Protein AF-A0A2V7NAL3-F1 (afdb_monomer_lite)

Structure (mmCIF, N/CA/C/O backbone):
data_AF-A0A2V7NAL3-F1
#
_entry.id   AF-A0A2V7NAL3-F1
#
loop_
_atom_site.group_PDB
_atom_site.id
_atom_site.type_symbol
_atom_site.label_atom_id
_atom_site.label_alt_id
_atom_site.label_comp_id
_atom_site.label_asym_id
_atom_site.label_entity_id
_atom_site.label_seq_id
_atom_site.pdbx_PDB_ins_code
_atom_site.Cartn_x
_atom_site.Cartn_y
_atom_site.Cartn_z
_atom_site.occupancy
_atom_site.B_iso_or_equiv
_atom_site.auth_seq_id
_atom_site.auth_comp_id
_atom_site.auth_asym_id
_atom_site.auth_atom_id
_atom_site.pdbx_PDB_model_num
ATOM 1 N N . MET A 1 1 ? 72.282 -3.967 -57.977 1.00 40.91 1 MET A N 1
ATOM 2 C CA . MET A 1 1 ? 71.326 -2.881 -58.300 1.00 40.91 1 MET A CA 1
ATOM 3 C C . MET A 1 1 ? 70.284 -3.524 -59.203 1.00 40.91 1 MET A C 1
ATOM 5 O O . MET A 1 1 ? 70.705 -4.087 -60.193 1.00 40.91 1 MET A O 1
ATOM 9 N N . THR A 1 2 ? 68.999 -3.684 -58.916 1.00 37.75 2 THR A N 1
ATOM 10 C CA . THR A 1 2 ? 68.017 -3.006 -58.057 1.00 37.75 2 THR A CA 1
ATOM 11 C C . THR A 1 2 ? 66.875 -4.016 -57.839 1.00 37.75 2 THR A C 1
ATOM 13 O O . THR A 1 2 ? 66.478 -4.709 -58.772 1.00 37.75 2 THR A O 1
ATOM 16 N N . ARG A 1 3 ? 66.371 -4.156 -56.605 1.00 38.88 3 ARG A N 1
ATOM 17 C CA . ARG A 1 3 ? 65.213 -5.014 -56.298 1.00 38.88 3 ARG A CA 1
ATOM 18 C C . ARG A 1 3 ? 63.918 -4.259 -56.598 1.00 38.88 3 ARG A C 1
ATOM 20 O O . ARG A 1 3 ? 63.741 -3.140 -56.126 1.00 38.88 3 ARG A O 1
ATOM 27 N N . HIS A 1 4 ? 63.022 -4.902 -57.339 1.00 45.03 4 HIS A N 1
ATOM 28 C CA . HIS A 1 4 ? 61.608 -4.552 -57.423 1.00 45.03 4 HIS A CA 1
ATOM 29 C C . HIS A 1 4 ? 60.914 -4.789 -56.076 1.00 45.03 4 HIS A C 1
ATOM 31 O O . HIS A 1 4 ? 61.086 -5.851 -55.480 1.00 45.03 4 HIS A O 1
ATOM 37 N N . ALA A 1 5 ? 60.087 -3.843 -55.636 1.00 43.06 5 ALA A N 1
ATOM 38 C CA . ALA A 1 5 ? 59.013 -4.107 -54.684 1.00 43.06 5 ALA A CA 1
ATOM 39 C C . ALA A 1 5 ? 57.861 -3.126 -54.941 1.00 43.06 5 ALA A C 1
ATOM 41 O O . ALA A 1 5 ? 57.964 -1.930 -54.679 1.00 43.06 5 ALA A O 1
ATOM 42 N N . LEU A 1 6 ? 56.780 -3.665 -55.504 1.00 43.56 6 LEU A N 1
ATOM 43 C CA . LEU A 1 6 ? 55.468 -3.038 -55.610 1.00 43.56 6 LEU A CA 1
ATOM 44 C C . LEU A 1 6 ? 54.909 -2.810 -54.200 1.00 43.56 6 LEU A C 1
ATOM 46 O O . LEU A 1 6 ? 54.653 -3.766 -53.470 1.00 43.56 6 LEU A O 1
ATOM 50 N N . ALA A 1 7 ? 54.697 -1.550 -53.828 1.00 40.34 7 ALA A N 1
ATOM 51 C CA . ALA A 1 7 ? 53.938 -1.176 -52.642 1.00 40.34 7 ALA A CA 1
ATOM 52 C C . ALA A 1 7 ? 52.435 -1.237 -52.973 1.00 40.34 7 ALA A C 1
ATOM 54 O O . ALA A 1 7 ? 51.828 -0.245 -53.369 1.00 40.34 7 ALA A O 1
ATOM 55 N N . GLY A 1 8 ? 51.856 -2.435 -52.876 1.00 40.97 8 GLY A N 1
ATOM 56 C CA . GLY A 1 8 ? 50.411 -2.665 -52.921 1.00 40.97 8 GLY A CA 1
ATOM 57 C C . GLY A 1 8 ? 49.825 -2.582 -51.513 1.00 40.97 8 GLY A C 1
ATOM 58 O O . GLY A 1 8 ? 50.300 -3.258 -50.602 1.00 40.97 8 GLY A O 1
ATOM 59 N N . GLY A 1 9 ? 48.833 -1.713 -51.331 1.00 48.12 9 GLY A N 1
ATOM 60 C CA . GLY A 1 9 ? 48.233 -1.408 -50.038 1.00 48.12 9 GLY A CA 1
ATOM 61 C C . GLY A 1 9 ? 47.446 -2.558 -49.410 1.00 48.12 9 GLY A C 1
ATOM 62 O O . GLY A 1 9 ? 46.828 -3.370 -50.091 1.00 48.12 9 GLY A O 1
ATOM 63 N N . ILE A 1 10 ? 47.404 -2.543 -48.079 1.00 45.16 10 ILE A N 1
ATOM 64 C CA . ILE A 1 10 ? 46.352 -3.176 -47.285 1.00 45.16 10 ILE A CA 1
ATOM 65 C C . ILE A 1 10 ? 45.861 -2.101 -46.318 1.00 45.16 10 ILE A C 1
ATOM 67 O O . ILE A 1 10 ? 46.445 -1.866 -45.262 1.00 45.16 10 ILE A O 1
ATOM 71 N N . ALA A 1 11 ? 44.804 -1.397 -46.720 1.00 46.28 11 ALA A N 1
ATOM 72 C CA . ALA A 1 11 ? 44.013 -0.606 -45.794 1.00 46.28 11 ALA A CA 1
ATOM 73 C C . ALA A 1 11 ? 43.254 -1.596 -44.905 1.00 46.28 11 ALA A C 1
ATOM 75 O O . ALA A 1 11 ? 42.309 -2.249 -45.348 1.00 46.28 11 ALA A O 1
ATOM 76 N N . TRP A 1 12 ? 43.697 -1.738 -43.659 1.00 49.53 12 TRP A N 1
ATOM 77 C CA . TRP A 1 12 ? 42.927 -2.419 -42.630 1.00 49.53 12 TRP A CA 1
ATOM 78 C C . TRP A 1 12 ? 41.656 -1.610 -42.377 1.00 49.53 12 TRP A C 1
ATOM 80 O O . TRP A 1 12 ? 41.653 -0.643 -41.617 1.00 49.53 12 TRP A O 1
ATOM 90 N N . VAL A 1 13 ? 40.558 -2.004 -43.022 1.00 50.06 13 VAL A N 1
ATOM 91 C CA . VAL A 1 13 ? 39.223 -1.640 -42.558 1.00 50.06 13 VAL A CA 1
ATOM 92 C C . VAL A 1 13 ? 39.030 -2.381 -41.242 1.00 50.06 13 VAL A C 1
ATOM 94 O O . VAL A 1 13 ? 38.612 -3.536 -41.208 1.00 50.06 13 VAL A O 1
ATOM 97 N N . VAL A 1 14 ? 39.381 -1.720 -40.139 1.00 49.56 14 VAL A N 1
ATOM 98 C CA . VAL A 1 14 ? 38.889 -2.094 -38.817 1.00 49.56 14 VAL A CA 1
ATOM 99 C C . VAL A 1 14 ? 37.393 -1.812 -38.856 1.00 49.56 14 VAL A C 1
ATOM 101 O O . VAL A 1 14 ? 36.935 -0.708 -38.564 1.00 49.56 14 VAL A O 1
ATOM 104 N N . ALA A 1 15 ? 36.619 -2.804 -39.291 1.00 46.19 15 ALA A N 1
ATOM 105 C CA . ALA A 1 15 ? 35.202 -2.832 -39.013 1.00 46.19 15 ALA A CA 1
ATOM 106 C C . ALA A 1 15 ? 35.091 -2.846 -37.489 1.00 46.19 15 ALA A C 1
ATOM 108 O O . ALA A 1 15 ? 35.343 -3.862 -36.844 1.00 46.19 15 ALA A O 1
ATOM 109 N N . ALA A 1 16 ? 34.779 -1.690 -36.907 1.00 45.88 16 ALA A N 1
ATOM 110 C CA . ALA A 1 16 ? 34.354 -1.594 -35.528 1.00 45.88 16 ALA A CA 1
ATOM 111 C C . ALA A 1 16 ? 33.019 -2.337 -35.420 1.00 45.88 16 ALA A C 1
ATOM 113 O O . ALA A 1 16 ? 31.939 -1.747 -35.427 1.00 45.88 16 ALA A O 1
ATOM 114 N N . SER A 1 17 ? 33.088 -3.662 -35.319 1.00 45.81 17 SER A N 1
ATOM 115 C CA . SER A 1 17 ? 32.070 -4.469 -34.679 1.00 45.81 17 SER A CA 1
ATOM 116 C C . SER A 1 17 ? 32.074 -4.070 -33.209 1.00 45.81 17 SER A C 1
ATOM 118 O O . SER A 1 17 ? 32.590 -4.776 -32.345 1.00 45.81 17 SER A O 1
ATOM 120 N N . ALA A 1 18 ? 31.509 -2.894 -32.928 1.00 42.88 18 ALA A N 1
ATOM 121 C CA . ALA A 1 18 ? 30.920 -2.603 -31.644 1.00 42.88 18 ALA A CA 1
ATOM 122 C C . ALA A 1 18 ? 29.812 -3.641 -31.473 1.00 42.88 18 ALA A C 1
ATOM 124 O O . ALA A 1 18 ? 28.658 -3.419 -31.845 1.00 42.88 18 ALA A O 1
ATOM 125 N N . CYS A 1 19 ? 30.191 -4.822 -30.985 1.00 49.53 19 CYS A N 1
ATOM 126 C CA . CYS A 1 19 ? 29.281 -5.772 -30.388 1.00 49.53 19 CYS A CA 1
ATOM 127 C C . CYS A 1 19 ? 28.487 -4.970 -29.360 1.00 49.53 19 CYS A C 1
ATOM 129 O O . CYS A 1 19 ? 28.996 -4.632 -28.295 1.00 49.53 19 CYS A O 1
ATOM 131 N N . ARG A 1 20 ? 27.270 -4.560 -29.735 1.00 61.66 20 ARG A N 1
ATOM 132 C CA . ARG A 1 20 ? 26.348 -3.840 -28.861 1.00 61.66 20 ARG A CA 1
ATOM 133 C C . ARG A 1 20 ? 26.038 -4.797 -27.718 1.00 61.66 20 ARG A C 1
ATOM 135 O O . ARG A 1 20 ? 25.200 -5.685 -27.884 1.00 61.66 20 ARG A O 1
ATOM 142 N N . ALA A 1 21 ? 26.761 -4.684 -26.608 1.00 64.06 21 ALA A N 1
ATOM 143 C CA . ALA A 1 21 ? 26.476 -5.452 -25.408 1.00 64.06 21 ALA A CA 1
ATOM 144 C C . ALA A 1 21 ? 25.014 -5.201 -25.008 1.00 64.06 21 ALA A C 1
ATOM 146 O O . ALA A 1 21 ? 24.494 -4.095 -25.192 1.00 64.06 21 ALA A O 1
ATOM 147 N N . ALA A 1 22 ? 24.319 -6.243 -24.551 1.00 68.56 22 ALA A N 1
ATOM 148 C CA . ALA A 1 22 ? 23.000 -6.056 -23.961 1.00 68.56 22 ALA A CA 1
ATOM 149 C C . ALA A 1 22 ? 23.128 -5.105 -22.755 1.00 68.56 22 ALA A C 1
ATOM 151 O O . ALA A 1 22 ? 24.153 -5.159 -22.066 1.00 68.56 22 ALA A O 1
ATOM 152 N N . PRO A 1 23 ? 22.139 -4.226 -22.502 1.00 76.25 23 PRO A N 1
ATOM 153 C CA . PRO A 1 23 ? 22.133 -3.437 -21.279 1.00 76.25 23 PRO A CA 1
ATOM 154 C C . PRO A 1 23 ? 22.252 -4.358 -20.056 1.00 76.25 23 PRO A C 1
ATOM 156 O O . PRO A 1 23 ? 21.756 -5.489 -20.110 1.00 76.25 23 PRO A O 1
ATOM 159 N N . PRO A 1 24 ? 22.895 -3.911 -18.963 1.00 80.44 24 PRO A N 1
ATOM 160 C CA . PRO A 1 24 ? 22.954 -4.692 -17.732 1.00 80.44 24 PRO A CA 1
ATOM 161 C C . PRO A 1 24 ? 21.550 -5.124 -17.278 1.00 80.44 24 PRO A C 1
ATOM 163 O O . PRO A 1 24 ? 20.582 -4.407 -17.548 1.00 80.44 24 PRO A O 1
ATOM 166 N N . PRO A 1 25 ? 21.401 -6.247 -16.562 1.00 84.94 25 PRO A N 1
ATOM 167 C CA . PRO A 1 25 ? 20.110 -6.613 -15.994 1.00 84.94 25 PRO A CA 1
ATOM 168 C C . PRO A 1 25 ? 19.599 -5.541 -15.015 1.00 84.94 25 PRO A C 1
ATOM 170 O O . PRO A 1 25 ? 20.331 -4.635 -14.594 1.00 84.94 25 PRO A O 1
ATOM 173 N N . VAL A 1 26 ? 18.315 -5.641 -14.674 1.00 90.81 26 VAL A N 1
ATOM 174 C CA . VAL A 1 26 ? 17.712 -4.840 -13.603 1.00 90.81 26 VAL A CA 1
ATOM 175 C C . VAL A 1 26 ? 18.368 -5.229 -12.279 1.00 90.81 26 VAL A C 1
ATOM 177 O O . VAL A 1 26 ? 18.554 -6.414 -12.007 1.00 90.81 26 VAL A O 1
ATOM 180 N N . ASP A 1 27 ? 18.726 -4.238 -11.467 1.00 90.50 27 ASP A N 1
ATOM 181 C CA . ASP A 1 27 ? 19.178 -4.463 -10.093 1.00 90.50 27 ASP A CA 1
ATOM 182 C C . ASP A 1 27 ? 17.948 -4.600 -9.186 1.00 90.50 27 ASP A C 1
ATOM 184 O O . ASP A 1 27 ? 17.063 -3.746 -9.205 1.00 90.50 27 ASP A O 1
ATOM 188 N N . ALA A 1 28 ? 17.889 -5.654 -8.372 1.00 92.25 28 ALA A N 1
ATOM 189 C CA . ALA A 1 28 ? 16.823 -5.853 -7.395 1.00 92.25 28 ALA A CA 1
ATOM 190 C C . ALA A 1 28 ? 16.667 -4.657 -6.437 1.00 92.25 28 ALA A C 1
ATOM 192 O O . ALA A 1 28 ? 15.546 -4.279 -6.084 1.00 92.25 28 ALA A O 1
ATOM 193 N N . ARG A 1 29 ? 17.779 -4.004 -6.065 1.00 89.62 29 ARG A N 1
ATOM 194 C CA . ARG A 1 29 ? 17.771 -2.836 -5.169 1.00 89.62 29 ARG A CA 1
ATOM 195 C C . ARG A 1 29 ? 16.982 -1.674 -5.753 1.00 89.62 29 ARG A C 1
ATOM 197 O O . ARG A 1 29 ? 16.221 -1.042 -5.028 1.00 89.62 29 ARG A O 1
ATOM 204 N N . MET A 1 30 ? 17.075 -1.475 -7.066 1.00 92.75 30 MET A N 1
ATOM 205 C CA . MET A 1 30 ? 16.345 -0.433 -7.784 1.00 92.75 30 MET A CA 1
ATOM 206 C C . MET A 1 30 ? 14.825 -0.542 -7.577 1.00 92.75 30 MET A C 1
ATOM 208 O O . MET A 1 30 ? 14.150 0.475 -7.436 1.00 92.75 30 MET A O 1
ATOM 212 N N . LEU A 1 31 ? 14.289 -1.768 -7.525 1.00 95.06 31 LEU A N 1
ATOM 213 C CA . LEU A 1 31 ? 12.866 -2.017 -7.269 1.00 95.06 31 LEU A CA 1
ATOM 214 C C . LEU A 1 31 ? 12.504 -1.703 -5.813 1.00 95.06 31 LEU A C 1
ATOM 216 O O . LEU A 1 31 ? 11.487 -1.067 -5.542 1.00 95.06 31 LEU A O 1
ATOM 220 N N . THR A 1 32 ? 13.364 -2.097 -4.869 1.00 91.31 32 THR A N 1
ATOM 221 C CA . THR A 1 32 ? 13.153 -1.792 -3.445 1.00 91.31 32 THR A CA 1
ATOM 222 C C . THR A 1 32 ? 13.256 -0.299 -3.132 1.00 91.31 32 THR A C 1
ATOM 224 O O . THR A 1 32 ? 12.572 0.180 -2.232 1.00 91.31 32 THR A O 1
ATOM 227 N N . ASP A 1 33 ? 14.046 0.464 -3.892 1.00 92.19 33 ASP A N 1
ATOM 228 C CA . ASP A 1 33 ? 14.137 1.919 -3.736 1.00 92.19 33 ASP A CA 1
ATOM 229 C C . ASP A 1 33 ? 12.810 2.609 -4.063 1.00 92.19 33 ASP A C 1
ATOM 231 O O . ASP A 1 33 ? 12.425 3.549 -3.370 1.00 92.19 33 ASP A O 1
ATOM 235 N N . TRP A 1 34 ? 12.056 2.101 -5.043 1.00 95.06 34 TRP A N 1
ATOM 236 C CA . TRP A 1 34 ? 10.703 2.586 -5.322 1.00 95.06 34 TRP A CA 1
ATOM 237 C C . TRP A 1 34 ? 9.725 2.278 -4.190 1.00 95.06 34 TRP A C 1
ATOM 239 O O . TRP A 1 34 ? 8.938 3.149 -3.827 1.00 95.06 34 TRP A O 1
ATOM 249 N N . MET A 1 35 ? 9.800 1.094 -3.571 1.00 91.56 35 MET A N 1
ATOM 250 C CA . MET A 1 35 ? 8.954 0.766 -2.412 1.00 91.56 35 MET A CA 1
ATOM 251 C C . MET A 1 35 ? 9.265 1.668 -1.212 1.00 91.56 35 MET A C 1
ATOM 253 O O . MET A 1 35 ? 8.351 2.206 -0.583 1.00 91.56 35 MET A O 1
ATOM 257 N N . ARG A 1 36 ? 10.555 1.905 -0.932 1.00 89.56 36 ARG A N 1
ATOM 258 C CA . ARG A 1 36 ? 10.998 2.841 0.116 1.00 89.56 36 ARG A CA 1
ATOM 259 C C . ARG A 1 36 ? 10.567 4.276 -0.184 1.00 89.56 36 ARG A C 1
ATOM 261 O O . ARG A 1 36 ? 10.110 4.980 0.715 1.00 89.56 36 ARG A O 1
ATOM 268 N N . ALA A 1 37 ? 10.661 4.706 -1.441 1.00 88.12 37 ALA A N 1
ATOM 269 C CA . ALA A 1 37 ? 10.188 6.021 -1.853 1.00 88.12 37 ALA A CA 1
ATOM 270 C C . ALA A 1 37 ? 8.676 6.146 -1.652 1.00 88.12 37 ALA A C 1
ATOM 272 O O . ALA A 1 37 ? 8.234 7.081 -0.992 1.00 88.12 37 ALA A O 1
ATOM 273 N N . GLN A 1 38 ? 7.881 5.183 -2.124 1.00 93.31 38 GLN A N 1
ATOM 274 C CA . GLN A 1 38 ? 6.435 5.180 -1.907 1.00 93.31 38 GLN A CA 1
ATOM 275 C C . GLN A 1 38 ? 6.068 5.196 -0.414 1.00 93.31 38 GLN A C 1
ATOM 277 O O . GLN A 1 38 ? 5.160 5.933 -0.038 1.00 93.31 38 GLN A O 1
ATOM 282 N N . TYR A 1 39 ? 6.795 4.474 0.450 1.00 90.38 39 TYR A N 1
ATOM 283 C CA . TYR A 1 39 ? 6.627 4.551 1.908 1.00 90.38 39 TYR A CA 1
ATOM 284 C C . TYR A 1 39 ? 6.792 5.988 2.424 1.00 90.38 39 TYR A C 1
ATOM 286 O O . TYR A 1 39 ? 5.923 6.505 3.133 1.00 90.38 39 TYR A O 1
ATOM 294 N N . ALA A 1 40 ? 7.872 6.664 2.022 1.00 83.75 40 ALA A N 1
ATOM 295 C CA . ALA A 1 40 ? 8.128 8.050 2.405 1.00 83.75 40 ALA A CA 1
ATOM 296 C C . ALA A 1 40 ? 7.058 9.013 1.859 1.00 83.75 40 ALA A C 1
ATOM 298 O O . ALA A 1 40 ? 6.619 9.916 2.575 1.00 83.75 40 ALA A O 1
ATOM 299 N N . LEU A 1 41 ? 6.593 8.796 0.625 1.00 86.56 41 LEU A N 1
ATOM 300 C CA . LEU A 1 41 ? 5.517 9.579 0.017 1.00 86.56 41 LEU A CA 1
ATOM 301 C C . LEU A 1 41 ? 4.196 9.393 0.769 1.00 86.56 41 LEU A C 1
ATOM 303 O O . LEU A 1 41 ? 3.570 10.379 1.138 1.00 86.56 41 LEU A O 1
ATOM 307 N N . VAL A 1 42 ? 3.789 8.152 1.053 1.00 87.81 42 VAL A N 1
ATOM 308 C CA . VAL A 1 42 ? 2.580 7.823 1.831 1.00 87.81 42 VAL A CA 1
ATOM 309 C C . VAL A 1 42 ? 2.592 8.532 3.183 1.00 87.81 42 VAL A C 1
ATOM 311 O O . VAL A 1 42 ? 1.593 9.153 3.560 1.00 87.81 42 VAL A O 1
ATOM 314 N N . ARG A 1 43 ? 3.734 8.484 3.880 1.00 84.81 43 ARG A N 1
ATOM 315 C CA . ARG A 1 43 ? 3.934 9.162 5.164 1.00 84.81 43 ARG A CA 1
ATOM 316 C C . ARG A 1 43 ? 3.787 10.678 5.031 1.00 84.81 43 ARG A C 1
ATOM 318 O O . ARG A 1 43 ? 2.998 11.282 5.755 1.00 84.81 43 ARG A O 1
ATOM 325 N N . ALA A 1 44 ? 4.507 11.295 4.093 1.00 80.81 44 ALA A N 1
ATOM 326 C CA . ALA A 1 44 ? 4.487 12.745 3.886 1.00 80.81 44 ALA A CA 1
ATOM 327 C C . ALA A 1 44 ? 3.111 13.263 3.444 1.00 80.81 44 ALA A C 1
ATOM 329 O O . ALA A 1 44 ? 2.667 14.334 3.855 1.00 80.81 44 ALA A O 1
ATOM 330 N N . GLU A 1 45 ? 2.410 12.470 2.641 1.00 82.06 45 GLU A N 1
ATOM 331 C CA . GLU A 1 45 ? 1.067 12.750 2.148 1.00 82.06 45 GLU A CA 1
ATOM 332 C C . GLU A 1 45 ? -0.023 12.407 3.178 1.00 82.06 45 GLU A C 1
ATOM 334 O O . GLU A 1 45 ? -1.194 12.725 2.940 1.00 82.06 45 GLU A O 1
ATOM 339 N N . ARG A 1 46 ? 0.357 11.796 4.312 1.00 83.56 46 ARG A N 1
ATOM 340 C CA . ARG A 1 46 ? -0.516 11.351 5.409 1.00 83.56 46 ARG A CA 1
ATOM 341 C C . ARG A 1 46 ? -1.689 10.513 4.907 1.00 83.56 46 ARG A C 1
ATOM 343 O O . ARG A 1 46 ? -2.839 10.747 5.289 1.00 83.56 46 ARG A O 1
ATOM 350 N N . LEU A 1 47 ? -1.410 9.592 3.987 1.00 86.94 47 LEU A N 1
ATOM 351 C CA . LEU A 1 47 ? -2.453 8.753 3.407 1.00 86.94 47 LEU A CA 1
ATOM 352 C C . LEU A 1 47 ? -2.964 7.758 4.445 1.00 86.94 47 LEU A C 1
ATOM 354 O O . LEU A 1 47 ? -2.211 7.260 5.280 1.00 86.94 47 LEU A O 1
ATOM 358 N N . SER A 1 48 ? -4.259 7.464 4.381 1.00 89.50 48 SER A N 1
ATOM 359 C CA . SER A 1 48 ? -4.840 6.415 5.207 1.00 89.50 48 SER A CA 1
ATOM 360 C C . SER A 1 48 ? -4.298 5.037 4.796 1.00 89.50 48 SER A C 1
ATOM 362 O O . SER A 1 48 ? -3.978 4.840 3.619 1.00 89.50 48 SER A O 1
ATOM 364 N N . PRO A 1 49 ? -4.248 4.056 5.717 1.00 93.00 49 PRO A N 1
ATOM 365 C CA . PRO A 1 49 ? -3.791 2.701 5.407 1.00 93.00 49 PRO A CA 1
ATOM 366 C C . PRO A 1 49 ? -4.443 2.061 4.161 1.00 93.00 49 PRO A C 1
ATOM 368 O O . PRO A 1 49 ? -3.713 1.558 3.305 1.00 93.00 49 PRO A O 1
ATOM 371 N N . PRO A 1 50 ? -5.779 2.122 3.966 1.00 95.44 50 PRO A N 1
ATOM 372 C CA . PRO A 1 50 ? -6.406 1.604 2.750 1.00 95.44 50 PRO A CA 1
ATOM 373 C C . PRO A 1 50 ? -5.905 2.309 1.483 1.00 95.44 50 PRO A C 1
ATOM 375 O O . PRO A 1 50 ? -5.512 1.638 0.529 1.00 95.44 50 PRO A O 1
ATOM 378 N N . VAL A 1 51 ? -5.831 3.646 1.472 1.00 95.38 51 VAL A N 1
ATOM 379 C CA . VAL A 1 51 ? -5.347 4.403 0.303 1.00 95.38 51 VAL A CA 1
ATOM 380 C C . VAL A 1 51 ? -3.885 4.078 -0.004 1.00 95.38 51 VAL A C 1
ATOM 382 O O . VAL A 1 51 ? -3.542 3.893 -1.171 1.00 95.38 51 VAL A O 1
ATOM 385 N N . ALA A 1 52 ? -3.046 3.945 1.024 1.00 95.44 52 ALA A N 1
ATOM 386 C CA . ALA A 1 52 ? -1.656 3.532 0.876 1.00 95.44 52 ALA A CA 1
ATOM 387 C C . ALA A 1 52 ? -1.540 2.147 0.220 1.00 95.44 52 ALA A C 1
ATOM 389 O O . ALA A 1 52 ? -0.825 2.006 -0.770 1.00 95.44 52 ALA A O 1
ATOM 390 N N . SER A 1 53 ? -2.300 1.150 0.696 1.00 98.06 53 SER A N 1
ATOM 391 C CA . SER A 1 53 ? -2.279 -0.211 0.130 1.00 98.06 53 SER A CA 1
ATOM 392 C C . SER A 1 53 ? -2.585 -0.236 -1.373 1.00 98.06 53 SER A C 1
ATOM 394 O O . SER A 1 53 ? -1.915 -0.930 -2.134 1.00 98.06 53 SER A O 1
ATOM 396 N N . ARG A 1 54 ? -3.535 0.598 -1.822 1.00 98.12 54 ARG A N 1
ATOM 397 C CA . ARG A 1 54 ? -3.883 0.749 -3.239 1.00 98.12 54 ARG A CA 1
ATOM 398 C C . ARG A 1 54 ? -2.729 1.322 -4.056 1.00 98.12 54 ARG A C 1
ATOM 400 O O . ARG A 1 54 ? -2.460 0.827 -5.145 1.00 98.12 54 ARG A O 1
ATOM 407 N N . VAL A 1 55 ? -2.071 2.369 -3.556 1.00 97.69 55 VAL A N 1
ATOM 408 C CA . VAL A 1 55 ? -0.923 2.989 -4.237 1.00 97.69 55 VAL A CA 1
ATOM 409 C C . VAL A 1 55 ? 0.205 1.974 -4.407 1.00 97.69 55 VAL A C 1
ATOM 411 O O . VAL A 1 55 ? 0.673 1.779 -5.529 1.00 97.69 55 VAL A O 1
ATOM 414 N N . PHE A 1 56 ? 0.555 1.274 -3.327 1.00 98.56 56 PHE A N 1
ATOM 415 C CA . PHE A 1 56 ? 1.592 0.250 -3.351 1.00 98.56 56 PHE A CA 1
ATOM 416 C C . PHE A 1 56 ? 1.283 -0.886 -4.327 1.00 98.56 56 PHE A C 1
ATOM 418 O O . PHE A 1 56 ? 2.157 -1.273 -5.097 1.00 98.56 56 PHE A O 1
ATOM 425 N N . ALA A 1 57 ? 0.046 -1.393 -4.349 1.00 98.81 57 ALA A N 1
ATOM 426 C CA . ALA A 1 57 ? -0.345 -2.466 -5.262 1.00 98.81 57 ALA A CA 1
ATOM 427 C C . ALA A 1 57 ? -0.186 -2.073 -6.732 1.00 98.81 57 ALA A C 1
ATOM 429 O O . ALA A 1 57 ? 0.444 -2.809 -7.489 1.00 98.81 57 ALA A O 1
ATOM 430 N N . TYR A 1 58 ? -0.684 -0.903 -7.143 1.00 98.81 58 TYR A N 1
ATOM 431 C CA . TYR A 1 58 ? -0.504 -0.457 -8.526 1.00 98.81 58 TYR A CA 1
ATOM 432 C C . TYR A 1 58 ? 0.970 -0.207 -8.872 1.00 98.81 58 TYR A C 1
ATOM 434 O O . TYR A 1 58 ? 1.391 -0.588 -9.964 1.00 98.81 58 TYR A O 1
ATOM 442 N N . GLY A 1 59 ? 1.755 0.386 -7.963 1.00 98.69 59 GLY A N 1
ATOM 443 C CA . GLY A 1 59 ? 3.196 0.586 -8.170 1.00 98.69 59 GLY A CA 1
ATOM 444 C C . GLY A 1 59 ? 3.952 -0.735 -8.326 1.00 98.69 59 GLY A C 1
ATOM 445 O O . GLY A 1 59 ? 4.690 -0.949 -9.285 1.00 98.69 59 GLY A O 1
ATOM 446 N N . ALA A 1 60 ? 3.681 -1.704 -7.452 1.00 98.81 60 ALA A N 1
ATOM 447 C CA . ALA A 1 60 ? 4.291 -3.024 -7.550 1.00 98.81 60 ALA A CA 1
ATOM 448 C C . ALA A 1 60 ? 3.892 -3.763 -8.842 1.00 98.81 60 ALA A C 1
ATOM 450 O O . ALA A 1 60 ? 4.737 -4.427 -9.440 1.00 98.81 60 ALA A O 1
ATOM 451 N N . VAL A 1 61 ? 2.651 -3.601 -9.326 1.00 98.88 61 VAL A N 1
ATOM 452 C CA . VAL A 1 61 ? 2.231 -4.121 -10.641 1.00 98.88 61 VAL A CA 1
ATOM 453 C C . VAL A 1 61 ? 3.012 -3.453 -11.777 1.00 98.88 61 VAL A C 1
ATOM 455 O O . VAL A 1 61 ? 3.462 -4.151 -12.680 1.00 98.88 61 VAL A O 1
ATOM 458 N N . ALA A 1 62 ? 3.237 -2.136 -11.743 1.00 98.81 62 ALA A N 1
ATOM 459 C CA . ALA A 1 62 ? 4.023 -1.452 -12.776 1.00 98.81 62 ALA A CA 1
ATOM 460 C C . ALA A 1 62 ? 5.479 -1.910 -12.829 1.00 98.81 62 ALA A C 1
ATOM 462 O O . ALA A 1 62 ? 5.995 -2.182 -13.918 1.00 98.81 62 ALA A O 1
ATOM 463 N N . LEU A 1 63 ? 6.120 -2.059 -11.672 1.00 98.69 63 LEU A N 1
ATOM 464 C CA . LEU A 1 63 ? 7.466 -2.617 -11.590 1.00 98.69 63 LEU A CA 1
ATOM 465 C C . LEU A 1 63 ? 7.505 -4.071 -12.073 1.00 98.69 63 LEU A C 1
ATOM 467 O O . LEU A 1 63 ? 8.388 -4.425 -12.856 1.00 98.69 63 LEU A O 1
ATOM 471 N N . TYR A 1 64 ? 6.538 -4.898 -11.663 1.00 98.81 64 TYR A N 1
ATOM 472 C CA . TYR A 1 64 ? 6.451 -6.290 -12.099 1.00 98.81 64 TYR A CA 1
ATOM 473 C C . TYR A 1 64 ? 6.281 -6.409 -13.608 1.00 98.81 64 TYR A C 1
ATOM 475 O O . TYR A 1 64 ? 7.060 -7.109 -14.245 1.00 98.81 64 TYR A O 1
ATOM 483 N N . GLU A 1 65 ? 5.320 -5.703 -14.203 1.00 98.75 65 GLU A N 1
ATOM 484 C CA . GLU A 1 65 ? 5.062 -5.780 -15.644 1.00 98.75 65 GLU A CA 1
ATOM 485 C C . GLU A 1 65 ? 6.246 -5.271 -16.471 1.00 98.75 65 GLU A C 1
ATOM 487 O O . GLU A 1 65 ? 6.537 -5.815 -17.538 1.00 98.75 65 GLU A O 1
ATOM 492 N N . ALA A 1 66 ? 6.978 -4.271 -15.972 1.00 98.38 66 ALA A N 1
ATOM 493 C CA . ALA A 1 66 ? 8.184 -3.786 -16.631 1.00 98.38 66 ALA A CA 1
ATOM 494 C C . ALA A 1 66 ? 9.302 -4.841 -16.654 1.00 98.38 66 ALA A C 1
ATOM 496 O O . ALA A 1 66 ? 9.965 -5.005 -17.680 1.00 98.38 66 ALA A O 1
ATOM 497 N N . VAL A 1 67 ? 9.496 -5.571 -15.550 1.00 98.00 67 VAL A N 1
ATOM 498 C CA . VAL A 1 67 ? 10.472 -6.669 -15.469 1.00 98.00 67 VAL A CA 1
ATOM 499 C C . VAL A 1 67 ? 9.987 -7.884 -16.268 1.00 98.00 67 VAL A C 1
ATOM 501 O O . VAL A 1 67 ? 10.753 -8.464 -17.038 1.00 98.00 67 VAL A O 1
ATOM 504 N N . ALA A 1 68 ? 8.707 -8.239 -16.152 1.00 97.81 68 ALA A N 1
ATOM 505 C CA . ALA A 1 68 ? 8.103 -9.379 -16.832 1.00 97.81 68 ALA A CA 1
ATOM 506 C C . ALA A 1 68 ? 8.108 -9.227 -18.359 1.00 97.81 68 ALA A C 1
ATOM 508 O O . ALA A 1 68 ? 8.314 -10.211 -19.063 1.00 97.81 68 ALA A O 1
ATOM 509 N N . ALA A 1 69 ? 7.979 -8.004 -18.886 1.00 96.06 69 ALA A N 1
ATOM 510 C CA . ALA A 1 69 ? 8.075 -7.739 -20.324 1.00 96.06 69 ALA A CA 1
ATOM 511 C C . ALA A 1 69 ? 9.425 -8.162 -20.940 1.00 96.06 69 ALA A C 1
ATOM 513 O O . ALA A 1 69 ? 9.487 -8.455 -22.136 1.00 96.06 69 ALA A O 1
ATOM 514 N N . GLY A 1 70 ? 10.488 -8.199 -20.131 1.00 93.12 70 GLY A N 1
ATOM 515 C CA . GLY A 1 70 ? 11.826 -8.638 -20.522 1.00 93.12 70 GLY A CA 1
ATOM 516 C C . GLY A 1 70 ? 12.217 -10.037 -20.071 1.00 93.12 70 GLY A C 1
ATOM 517 O O . GLY A 1 70 ? 13.321 -10.483 -20.389 1.00 93.12 70 GLY A O 1
ATOM 518 N N . SER A 1 71 ? 11.348 -10.711 -19.323 1.00 94.25 71 SER A N 1
ATOM 519 C CA . SER A 1 71 ? 11.662 -11.966 -18.654 1.00 94.25 71 SER A CA 1
ATOM 520 C C . SER A 1 71 ? 11.080 -13.164 -19.404 1.00 94.25 71 SER A C 1
ATOM 522 O O . SER A 1 71 ? 9.898 -13.161 -19.743 1.00 94.25 71 SER A O 1
ATOM 524 N N . PRO A 1 72 ? 11.855 -14.243 -19.610 1.00 92.62 72 PRO A N 1
ATOM 525 C CA . PRO A 1 72 ? 11.303 -15.519 -20.053 1.00 92.62 72 PRO A CA 1
ATOM 526 C C . PRO A 1 72 ? 10.692 -16.337 -18.900 1.00 92.62 72 PRO A C 1
ATOM 528 O O . PRO A 1 72 ? 10.068 -17.363 -19.163 1.00 92.62 72 PRO A O 1
ATOM 531 N N . ARG A 1 73 ? 10.920 -15.943 -17.636 1.00 96.06 73 ARG A N 1
ATOM 532 C CA . ARG A 1 73 ? 10.496 -16.690 -16.437 1.00 96.06 73 ARG A CA 1
ATOM 533 C C . ARG A 1 73 ? 9.204 -16.146 -15.835 1.00 96.06 73 ARG A C 1
ATOM 535 O O . ARG A 1 73 ? 8.412 -16.926 -15.314 1.00 96.06 73 ARG A O 1
ATOM 542 N N . LEU A 1 74 ? 8.995 -14.833 -15.896 1.00 97.25 74 LEU A N 1
ATOM 543 C CA . LEU A 1 74 ? 7.802 -14.191 -15.350 1.00 97.25 74 LEU A CA 1
ATOM 544 C C . LEU A 1 74 ? 6.649 -14.193 -16.357 1.00 97.25 74 LEU A C 1
ATOM 546 O O . LEU A 1 74 ? 6.845 -14.074 -17.566 1.00 97.25 74 LEU A O 1
ATOM 550 N N . ARG A 1 75 ? 5.423 -14.287 -15.839 1.00 97.06 75 ARG A N 1
ATOM 551 C CA . ARG A 1 75 ? 4.190 -14.232 -16.628 1.00 97.06 75 ARG A CA 1
ATOM 552 C C . ARG A 1 75 ? 3.450 -12.943 -16.309 1.00 97.06 75 ARG A C 1
ATOM 554 O O . ARG A 1 75 ? 3.092 -12.731 -15.158 1.00 97.06 75 ARG A O 1
ATOM 561 N N . SER A 1 76 ? 3.147 -12.144 -17.333 1.00 98.06 76 SER A N 1
ATOM 562 C CA . SER A 1 76 ? 2.317 -10.940 -17.179 1.00 98.06 76 SER A CA 1
ATOM 563 C C . SER A 1 76 ? 1.033 -11.238 -16.398 1.00 98.06 76 SER A C 1
ATOM 565 O O . SER A 1 76 ? 0.366 -12.250 -16.630 1.00 98.06 76 SER A O 1
ATOM 567 N N . LEU A 1 77 ? 0.692 -10.343 -15.479 1.00 98.56 77 LEU A N 1
ATOM 568 C CA . LEU A 1 77 ? -0.511 -10.337 -14.654 1.00 98.56 77 LEU A CA 1
ATOM 569 C C . LEU A 1 77 ? -1.762 -9.951 -15.452 1.00 98.56 77 LEU A C 1
ATOM 571 O O . LEU A 1 77 ? -2.879 -10.110 -14.952 1.00 98.56 77 LEU A O 1
ATOM 575 N N . ALA A 1 78 ? -1.609 -9.484 -16.696 1.00 98.06 78 ALA A N 1
ATOM 576 C CA . ALA A 1 78 ? -2.735 -9.301 -17.601 1.00 98.06 78 ALA A CA 1
ATOM 577 C C . ALA A 1 78 ? -3.461 -10.637 -17.844 1.00 98.06 78 ALA A C 1
ATOM 579 O O . ALA A 1 78 ? -2.851 -11.655 -18.171 1.00 98.06 78 ALA A O 1
ATOM 580 N N . GLY A 1 79 ? -4.779 -10.631 -17.653 1.00 97.62 79 GLY A N 1
ATOM 581 C CA . GLY A 1 79 ? -5.641 -11.810 -17.655 1.00 97.62 79 GLY A CA 1
ATOM 582 C C . GLY A 1 79 ? -5.670 -12.580 -16.330 1.00 97.62 79 GLY A C 1
ATOM 583 O O . GLY A 1 79 ? -6.419 -13.546 -16.229 1.00 97.62 79 GLY A O 1
ATOM 584 N N . GLN A 1 80 ? -4.883 -12.171 -15.328 1.00 97.75 80 GLN A N 1
ATOM 585 C CA . GLN A 1 80 ? -4.868 -12.774 -13.989 1.00 97.75 80 GLN A CA 1
ATOM 586 C C . GLN A 1 80 ? -5.512 -11.859 -12.943 1.00 97.75 80 GLN A C 1
ATOM 588 O O . GLN A 1 80 ? -6.244 -12.340 -12.086 1.00 97.75 80 GLN A O 1
ATOM 593 N N . LEU A 1 81 ? -5.253 -10.548 -13.016 1.00 98.56 81 LEU A N 1
ATOM 594 C CA . LEU A 1 81 ? -5.861 -9.566 -12.116 1.00 98.56 81 LEU A CA 1
ATOM 595 C C . LEU A 1 81 ? -7.205 -9.076 -12.654 1.00 98.56 81 LEU A C 1
ATOM 597 O O . LEU A 1 81 ? -7.373 -8.828 -13.854 1.00 98.56 81 LEU A O 1
ATOM 601 N N . ASN A 1 82 ? -8.151 -8.858 -11.747 1.00 98.38 82 ASN A N 1
ATOM 602 C CA . ASN A 1 82 ? -9.491 -8.392 -12.072 1.00 98.38 82 ASN A CA 1
ATOM 603 C C . ASN A 1 82 ? -9.454 -7.080 -12.875 1.00 98.38 82 ASN A C 1
ATOM 605 O O . ASN A 1 82 ? -8.894 -6.059 -12.466 1.00 98.38 82 ASN A O 1
ATOM 609 N N . GLY A 1 83 ? -10.095 -7.096 -14.043 1.00 97.38 83 GLY A N 1
ATOM 610 C CA . GLY A 1 83 ? -10.189 -5.943 -14.938 1.00 97.38 83 GLY A CA 1
ATOM 611 C C . GLY A 1 83 ? -8.907 -5.594 -15.706 1.00 97.38 83 GLY A C 1
ATOM 612 O O . GLY A 1 83 ? -8.957 -4.675 -16.519 1.00 97.38 83 GLY A O 1
ATOM 613 N N . LEU A 1 84 ? -7.784 -6.292 -15.492 1.00 98.25 84 LEU A N 1
ATOM 614 C CA . LEU A 1 84 ? -6.551 -6.098 -16.262 1.00 98.25 84 LEU A CA 1
ATOM 615 C C . LEU A 1 84 ? -6.524 -7.087 -17.429 1.00 98.25 84 LEU A C 1
ATOM 617 O O . LEU A 1 84 ? -5.924 -8.149 -17.335 1.00 98.25 84 LEU A O 1
ATOM 621 N N . SER A 1 85 ? -7.208 -6.782 -18.528 1.00 94.75 85 SER A N 1
ATOM 622 C CA . SER A 1 85 ? -7.356 -7.728 -19.645 1.00 94.75 85 SER A CA 1
ATOM 623 C C . SER A 1 85 ? -6.114 -7.829 -20.534 1.00 94.75 85 SER A C 1
ATOM 625 O O . SER A 1 85 ? -5.743 -8.921 -20.962 1.00 94.75 85 SER A O 1
ATOM 627 N N . ALA A 1 86 ? -5.470 -6.701 -20.827 1.00 96.62 86 ALA A N 1
ATOM 628 C CA . ALA A 1 86 ? -4.304 -6.622 -21.695 1.00 96.62 86 ALA A CA 1
ATOM 629 C C . ALA A 1 86 ? -3.433 -5.416 -21.335 1.00 96.62 86 ALA A C 1
ATOM 631 O O . ALA A 1 86 ? -3.915 -4.427 -20.783 1.00 96.62 86 ALA A O 1
ATOM 632 N N . LEU A 1 87 ? -2.155 -5.493 -21.702 1.00 97.88 87 LEU A N 1
ATOM 633 C CA . LEU A 1 87 ? -1.188 -4.409 -21.566 1.00 97.88 87 LEU A CA 1
ATOM 634 C C . LEU A 1 87 ? -0.426 -4.193 -22.882 1.00 97.88 87 LEU A C 1
ATOM 636 O O . LEU A 1 87 ? -0.298 -5.135 -23.677 1.00 97.88 87 LEU A O 1
ATOM 640 N N . PRO A 1 88 ? 0.088 -2.971 -23.124 1.00 97.44 88 PRO A N 1
ATOM 641 C CA . PRO A 1 88 ? 0.992 -2.699 -24.234 1.00 97.44 88 PRO A CA 1
ATOM 642 C C . PRO A 1 88 ? 2.174 -3.670 -24.214 1.00 97.44 88 PRO A C 1
ATOM 644 O O . PRO A 1 88 ? 2.716 -3.963 -23.152 1.00 97.44 88 PRO A O 1
ATOM 647 N N . ARG A 1 89 ? 2.583 -4.159 -25.387 1.00 95.38 89 ARG A N 1
ATOM 648 C CA . ARG A 1 89 ? 3.732 -5.063 -25.530 1.00 95.38 89 ARG A CA 1
ATOM 649 C C . ARG A 1 89 ? 4.921 -4.328 -26.148 1.00 95.38 89 ARG A C 1
ATOM 651 O O . ARG A 1 89 ? 4.699 -3.426 -26.959 1.00 95.38 89 ARG A O 1
ATOM 658 N N . PRO A 1 90 ? 6.163 -4.708 -25.801 1.00 95.25 90 PRO A N 1
ATOM 659 C CA . PRO A 1 90 ? 7.343 -4.147 -26.441 1.00 95.25 90 PRO A CA 1
ATOM 660 C C . PRO A 1 90 ? 7.381 -4.548 -27.921 1.00 95.25 90 PRO A C 1
ATOM 662 O O . PRO A 1 90 ? 6.837 -5.582 -28.320 1.00 95.25 90 PRO A O 1
ATOM 665 N N . GLU A 1 91 ? 8.044 -3.737 -28.740 1.00 94.50 91 GLU A N 1
ATOM 666 C CA . GLU A 1 91 ? 8.213 -4.025 -30.161 1.00 94.50 91 GLU A CA 1
ATOM 667 C C . GLU A 1 91 ? 9.039 -5.309 -30.342 1.00 94.50 91 GLU A C 1
ATOM 669 O O . GLU A 1 91 ? 10.117 -5.448 -29.749 1.00 94.50 91 GLU A O 1
ATOM 674 N N . PRO A 1 92 ? 8.569 -6.268 -31.160 1.00 91.19 92 PRO A N 1
ATOM 675 C CA . PRO A 1 92 ? 9.299 -7.505 -31.377 1.00 91.19 92 PRO A CA 1
ATOM 676 C C . PRO A 1 92 ? 10.695 -7.245 -31.949 1.00 91.19 92 PRO A C 1
ATOM 678 O O . PRO A 1 92 ? 10.861 -6.431 -32.852 1.00 91.19 92 PRO A O 1
ATOM 681 N N . ARG A 1 93 ? 11.685 -8.021 -31.487 1.00 87.06 93 ARG A N 1
ATOM 682 C CA . ARG A 1 93 ? 13.087 -8.002 -31.967 1.00 87.06 93 ARG A CA 1
ATOM 683 C C . ARG A 1 93 ? 13.862 -6.713 -31.675 1.00 87.06 93 ARG A C 1
ATOM 685 O O . ARG A 1 93 ? 15.025 -6.615 -32.064 1.00 87.06 93 ARG A O 1
ATOM 692 N N . GLU A 1 94 ? 13.264 -5.770 -30.960 1.00 93.06 94 GLU A N 1
ATOM 693 C CA . GLU A 1 94 ? 13.929 -4.552 -30.519 1.00 93.06 94 GLU A CA 1
ATOM 694 C C . GLU A 1 94 ? 14.555 -4.718 -29.137 1.00 93.06 94 GLU A C 1
ATOM 696 O O . GLU A 1 94 ? 14.176 -5.583 -28.346 1.00 93.06 94 GLU A O 1
ATOM 701 N N . ARG A 1 95 ? 15.576 -3.904 -28.858 1.00 93.50 95 ARG A N 1
ATOM 702 C CA . ARG A 1 95 ? 16.303 -3.955 -27.586 1.00 93.50 95 ARG A CA 1
ATOM 703 C C . ARG A 1 95 ? 15.812 -2.876 -26.635 1.00 93.50 95 ARG A C 1
ATOM 705 O O . ARG A 1 95 ? 15.699 -1.713 -27.017 1.00 93.50 95 ARG A O 1
ATOM 712 N N . TYR A 1 96 ? 15.636 -3.281 -25.386 1.00 96.44 96 TYR A N 1
ATOM 713 C CA . TYR A 1 96 ? 15.192 -2.443 -24.283 1.00 96.44 96 TYR A CA 1
ATOM 714 C C . TYR A 1 96 ? 16.165 -2.563 -23.110 1.00 96.44 96 TYR A C 1
ATOM 716 O O . TYR A 1 96 ? 16.816 -3.594 -22.931 1.00 96.44 96 TYR A O 1
ATOM 724 N N . ASP A 1 97 ? 16.259 -1.503 -22.314 1.00 97.25 97 ASP A N 1
ATOM 725 C CA . ASP A 1 97 ? 16.813 -1.543 -20.967 1.00 97.25 97 ASP A CA 1
ATOM 726 C C . ASP A 1 97 ? 15.637 -1.588 -19.982 1.00 97.25 97 ASP A C 1
ATOM 728 O O . ASP A 1 97 ? 14.950 -0.589 -19.761 1.00 97.25 97 ASP A O 1
ATOM 732 N N . TRP A 1 98 ? 15.388 -2.763 -19.407 1.00 97.06 98 TRP A N 1
ATOM 733 C CA . TRP A 1 98 ? 14.232 -3.004 -18.540 1.00 97.06 98 TRP A CA 1
ATOM 734 C C . TRP A 1 98 ? 14.277 -2.212 -17.226 1.00 97.06 98 TRP A C 1
ATOM 736 O O . TRP A 1 98 ? 13.230 -1.979 -16.629 1.00 97.06 98 TRP A O 1
ATOM 746 N N . ALA A 1 99 ? 15.451 -1.720 -16.811 1.00 96.88 99 ALA A N 1
ATOM 747 C CA . ALA A 1 99 ? 15.558 -0.812 -15.673 1.00 96.88 99 ALA A CA 1
ATOM 748 C C . ALA A 1 99 ? 15.020 0.579 -16.045 1.00 96.88 99 ALA A C 1
ATOM 750 O O . ALA A 1 99 ? 14.255 1.172 -15.288 1.00 96.88 99 ALA A O 1
ATOM 751 N N . ILE A 1 100 ? 15.329 1.075 -17.249 1.00 98.50 100 ILE A N 1
ATOM 752 C CA . ILE A 1 100 ? 14.726 2.320 -17.755 1.00 98.50 100 ILE A CA 1
ATOM 753 C C . ILE A 1 100 ? 13.207 2.156 -17.891 1.00 98.50 100 ILE A C 1
ATOM 755 O O . ILE A 1 100 ? 12.460 3.047 -17.485 1.00 98.50 100 ILE A O 1
ATOM 759 N N . VAL A 1 101 ? 12.745 1.017 -18.424 1.00 98.69 101 VAL A N 1
ATOM 760 C CA . VAL A 1 101 ? 11.306 0.721 -18.548 1.00 98.69 101 VAL A CA 1
ATOM 761 C C . VAL A 1 101 ? 10.627 0.761 -17.177 1.00 98.69 101 VAL A C 1
ATOM 763 O O . VAL A 1 101 ? 9.621 1.453 -17.037 1.00 98.69 101 VAL A O 1
ATOM 766 N N . ALA A 1 102 ? 11.185 0.085 -16.166 1.00 98.62 102 ALA A N 1
ATOM 767 C CA . ALA A 1 102 ? 10.622 0.044 -14.816 1.00 98.62 102 ALA A CA 1
ATOM 768 C C . ALA A 1 102 ? 10.596 1.426 -14.145 1.00 98.62 102 ALA A C 1
ATOM 770 O O . ALA A 1 102 ? 9.535 1.851 -13.694 1.00 98.62 102 ALA A O 1
ATOM 771 N N . ALA A 1 103 ? 11.706 2.177 -14.158 1.00 98.50 103 ALA A N 1
ATOM 772 C CA . ALA A 1 103 ? 11.737 3.535 -13.605 1.00 98.50 103 ALA A CA 1
ATOM 773 C C . ALA A 1 103 ? 10.755 4.476 -14.316 1.00 98.50 103 ALA A C 1
ATOM 775 O O . ALA A 1 103 ? 10.069 5.265 -13.668 1.00 98.50 103 ALA A O 1
ATOM 776 N N . SER A 1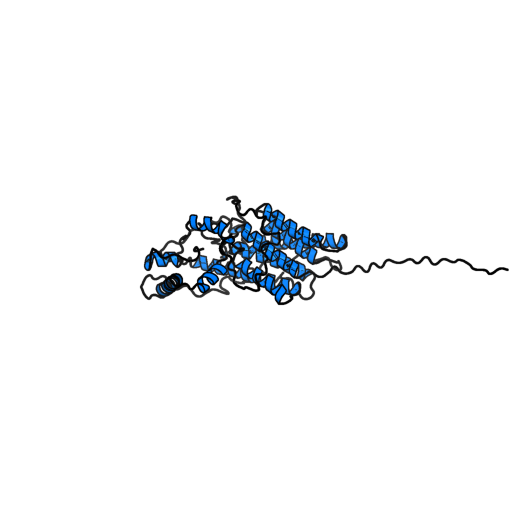 104 ? 10.662 4.400 -15.646 1.00 98.88 104 SER A N 1
ATOM 777 C CA . SER A 1 104 ? 9.763 5.252 -16.426 1.00 98.88 104 SER A CA 1
ATOM 778 C C . SER A 1 104 ? 8.286 4.896 -16.218 1.00 98.88 104 SER A C 1
ATOM 780 O O . SER A 1 104 ? 7.457 5.803 -16.081 1.00 98.88 104 SER A O 1
ATOM 782 N N . ALA A 1 105 ? 7.953 3.601 -16.144 1.00 98.88 105 ALA A N 1
ATOM 783 C CA . ALA A 1 105 ? 6.603 3.126 -15.845 1.00 98.88 105 ALA A CA 1
ATOM 784 C C . ALA A 1 105 ? 6.153 3.577 -14.455 1.00 98.88 105 ALA A C 1
ATOM 786 O O . ALA A 1 105 ? 5.093 4.194 -14.329 1.00 98.88 105 ALA A O 1
ATOM 787 N N . GLU A 1 106 ? 6.998 3.365 -13.450 1.00 98.62 106 GLU A N 1
ATOM 788 C CA . GLU A 1 106 ? 6.718 3.726 -12.065 1.00 98.62 106 GLU A CA 1
ATOM 789 C C . GLU A 1 106 ? 6.592 5.243 -11.887 1.00 98.62 106 GLU A C 1
ATOM 791 O O . GLU A 1 106 ? 5.599 5.732 -11.351 1.00 98.62 106 GLU A O 1
ATOM 796 N N . THR A 1 107 ? 7.520 6.022 -12.455 1.00 98.75 107 THR A N 1
ATOM 797 C CA . THR A 1 107 ? 7.443 7.494 -12.453 1.00 98.75 107 THR A CA 1
ATOM 798 C C . THR A 1 107 ? 6.132 7.985 -13.063 1.00 98.75 107 THR A C 1
ATOM 800 O O . THR A 1 107 ? 5.483 8.888 -12.532 1.00 98.75 107 THR A O 1
ATOM 803 N N . THR A 1 108 ? 5.740 7.406 -14.199 1.00 98.88 108 THR A N 1
ATOM 804 C CA . THR A 1 108 ? 4.534 7.813 -14.926 1.00 98.88 108 THR A CA 1
ATOM 805 C C . THR A 1 108 ? 3.273 7.474 -14.141 1.00 98.88 108 THR A C 1
ATOM 807 O O . THR A 1 108 ? 2.396 8.327 -14.000 1.00 98.88 108 THR A O 1
ATOM 810 N N . LEU A 1 109 ? 3.199 6.262 -13.591 1.00 98.75 109 LEU A N 1
ATOM 811 C CA . LEU A 1 109 ? 2.085 5.820 -12.763 1.00 98.75 109 LEU A CA 1
ATOM 812 C C . LEU A 1 109 ? 1.956 6.676 -11.497 1.00 98.75 109 LEU A C 1
ATOM 814 O O . LEU A 1 109 ? 0.883 7.221 -11.228 1.00 98.75 109 LEU A O 1
ATOM 818 N N . LEU A 1 110 ? 3.040 6.832 -10.732 1.00 98.12 110 LEU A N 1
ATOM 819 C CA . LEU A 1 110 ? 3.010 7.555 -9.462 1.00 98.12 110 LEU A CA 1
ATOM 820 C C . LEU A 1 110 ? 2.664 9.033 -9.658 1.00 98.12 110 LEU A C 1
ATOM 822 O O . LEU A 1 110 ? 1.918 9.580 -8.852 1.00 98.12 110 LEU A O 1
ATOM 826 N N . LYS A 1 111 ? 3.085 9.677 -10.756 1.00 96.94 111 LYS A N 1
ATOM 827 C CA . LYS A 1 111 ? 2.633 11.044 -11.082 1.00 96.94 111 LYS A CA 1
ATOM 828 C C . LYS A 1 111 ? 1.113 11.141 -11.247 1.00 96.94 111 LYS A C 1
ATOM 830 O O . LYS A 1 111 ? 0.533 12.153 -10.857 1.00 96.94 111 LYS A O 1
ATOM 835 N N . VAL A 1 112 ? 0.457 10.102 -11.771 1.00 96.00 112 VAL A N 1
ATOM 836 C CA . VAL A 1 112 ? -1.011 10.052 -11.888 1.00 96.00 112 VAL A CA 1
ATOM 837 C C . VAL A 1 112 ? -1.666 9.761 -10.538 1.00 96.00 112 VAL A C 1
ATOM 839 O O . VAL A 1 112 ? -2.598 10.470 -10.150 1.00 96.00 112 VAL A O 1
ATOM 842 N N . LEU A 1 113 ? -1.179 8.757 -9.803 1.00 95.94 113 LEU A N 1
ATOM 843 C CA . LEU A 1 113 ? -1.729 8.397 -8.489 1.00 95.94 113 LEU A CA 1
ATOM 844 C C . LEU A 1 113 ? -1.566 9.535 -7.472 1.00 95.94 113 LEU A C 1
ATOM 846 O O . LEU A 1 113 ? -2.469 9.782 -6.672 1.00 95.94 113 LEU A O 1
ATOM 850 N N . PHE A 1 114 ? -0.461 10.278 -7.568 1.00 93.31 114 PHE A N 1
ATOM 851 C CA . PHE A 1 114 ? -0.149 11.439 -6.743 1.00 93.31 114 PHE A CA 1
ATOM 852 C C . PHE A 1 114 ? -0.447 12.786 -7.394 1.00 93.31 114 PHE A C 1
ATOM 854 O O . PHE A 1 114 ? 0.062 13.801 -6.926 1.00 93.31 114 PHE A O 1
ATOM 861 N N . LYS A 1 115 ? -1.297 12.850 -8.427 1.00 92.50 115 LYS A N 1
ATOM 862 C CA . LYS A 1 115 ? -1.560 14.103 -9.166 1.00 92.50 115 LYS A CA 1
ATOM 863 C C . LYS A 1 115 ? -1.990 15.285 -8.278 1.00 92.50 115 LYS A C 1
ATOM 865 O O . LYS A 1 115 ? -1.680 16.426 -8.593 1.00 92.50 115 LYS A O 1
ATOM 870 N N . GLU A 1 116 ? -2.703 15.010 -7.180 1.00 88.38 116 GLU A N 1
ATOM 871 C CA . GLU A 1 116 ?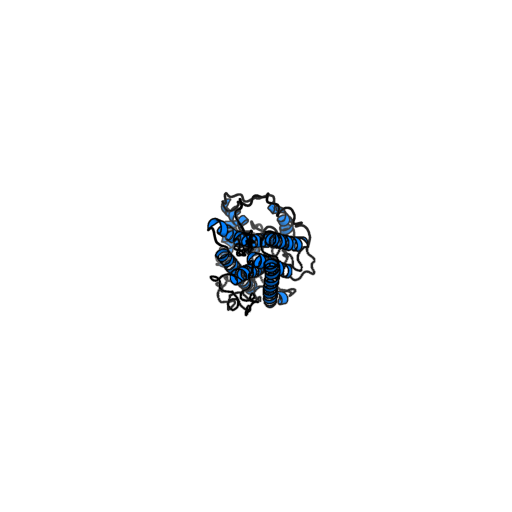 -3.160 16.008 -6.193 1.00 88.38 116 GLU A CA 1
ATOM 872 C C . GLU A 1 116 ? -2.227 16.106 -4.969 1.00 88.38 116 GLU A C 1
ATOM 874 O O . GLU A 1 116 ? -2.565 16.745 -3.975 1.00 88.38 116 GLU A O 1
ATOM 879 N N . GLY A 1 117 ? -1.076 15.437 -5.008 1.00 85.12 117 GLY A N 1
ATOM 880 C CA . GLY A 1 117 ? -0.086 15.435 -3.939 1.00 85.12 117 GLY A CA 1
ATOM 881 C C . GLY A 1 117 ? 0.675 16.754 -3.821 1.00 85.12 117 GLY A C 1
ATOM 882 O O . GLY A 1 117 ? 0.529 17.683 -4.620 1.00 85.12 117 GLY A O 1
ATOM 883 N N . LEU A 1 118 ? 1.519 16.841 -2.799 1.00 84.25 118 LEU A N 1
ATOM 884 C CA . LEU A 1 118 ? 2.368 17.998 -2.548 1.00 84.25 118 LEU A CA 1
ATOM 885 C C . LEU A 1 118 ? 3.371 18.208 -3.702 1.00 84.25 118 LEU A C 1
ATOM 887 O O . LEU A 1 118 ? 3.852 17.240 -4.295 1.00 84.25 118 LEU A O 1
ATOM 891 N N . PRO A 1 119 ? 3.801 19.456 -3.973 1.00 84.56 119 PRO A N 1
ATOM 892 C CA . PRO A 1 119 ? 4.874 19.711 -4.936 1.00 84.56 119 PRO A CA 1
ATOM 893 C C . PRO A 1 119 ? 6.159 18.926 -4.628 1.00 84.56 119 PRO A C 1
ATOM 895 O O . PRO A 1 119 ? 6.802 18.420 -5.541 1.00 84.56 119 PRO A O 1
ATOM 898 N N . ALA A 1 120 ? 6.500 18.764 -3.344 1.00 81.25 120 ALA A N 1
ATOM 899 C CA . ALA A 1 120 ? 7.654 17.972 -2.914 1.00 81.25 120 ALA A CA 1
ATOM 900 C C . ALA A 1 120 ? 7.529 16.487 -3.300 1.00 81.25 120 ALA A C 1
ATOM 902 O O . ALA A 1 120 ? 8.514 15.880 -3.703 1.00 81.25 120 ALA A O 1
ATOM 903 N N . THR A 1 121 ? 6.318 15.926 -3.257 1.00 85.06 121 THR A N 1
ATOM 904 C CA . THR A 1 121 ? 6.038 14.554 -3.706 1.00 85.06 121 THR A CA 1
ATOM 905 C C . THR A 1 121 ? 6.264 14.403 -5.202 1.00 85.06 121 THR A C 1
ATOM 907 O O . THR A 1 121 ? 6.935 13.469 -5.635 1.00 85.06 121 THR A O 1
ATOM 910 N N . GLN A 1 122 ? 5.787 15.360 -6.000 1.00 88.69 122 GLN A N 1
ATOM 911 C CA . GLN A 1 122 ? 6.016 15.364 -7.448 1.00 88.69 122 GLN A CA 1
ATOM 912 C C . GLN A 1 122 ? 7.508 15.452 -7.796 1.00 88.69 122 GLN A C 1
ATOM 914 O O . GLN A 1 122 ? 7.983 14.744 -8.687 1.00 88.69 122 GLN A O 1
ATOM 919 N N . VAL A 1 123 ? 8.252 16.287 -7.065 1.00 86.94 123 VAL A N 1
ATOM 920 C CA . VAL A 1 123 ? 9.705 16.416 -7.213 1.00 86.94 123 VAL A CA 1
ATOM 921 C C . VAL A 1 123 ? 10.416 15.121 -6.823 1.00 86.94 123 VAL A C 1
ATOM 923 O O . VAL A 1 123 ? 11.242 14.654 -7.597 1.00 86.94 123 VAL A O 1
ATOM 926 N N . ALA A 1 124 ? 10.073 14.506 -5.689 1.00 85.62 124 ALA A N 1
ATOM 927 C CA . ALA A 1 124 ? 10.700 13.265 -5.233 1.00 85.62 124 ALA A CA 1
ATOM 928 C C . ALA A 1 124 ? 10.490 12.101 -6.220 1.00 85.62 124 ALA A C 1
ATOM 930 O O . ALA A 1 124 ? 11.443 11.389 -6.537 1.00 85.62 124 ALA A O 1
ATOM 931 N N . ILE A 1 125 ? 9.273 11.950 -6.766 1.00 91.38 125 ILE A N 1
ATOM 932 C CA . ILE A 1 125 ? 8.972 10.946 -7.802 1.00 91.38 125 ILE A CA 1
ATOM 933 C C . ILE A 1 125 ? 9.842 11.180 -9.044 1.00 91.38 125 ILE A C 1
ATOM 935 O O . ILE A 1 125 ? 10.459 10.245 -9.553 1.00 91.38 125 ILE A O 1
ATOM 939 N N . ALA A 1 126 ? 9.897 12.423 -9.536 1.00 91.69 126 ALA A N 1
ATOM 940 C CA . ALA A 1 126 ? 10.688 12.762 -10.716 1.00 91.69 126 ALA A CA 1
ATOM 941 C C . ALA A 1 126 ? 12.189 12.537 -10.480 1.00 91.69 126 ALA A C 1
ATOM 943 O O . ALA A 1 126 ? 12.840 11.900 -11.297 1.00 91.69 126 ALA A O 1
ATOM 944 N N . GLN A 1 127 ? 12.718 12.989 -9.342 1.00 89.88 127 GLN A N 1
ATOM 945 C CA . GLN A 1 127 ? 14.135 12.866 -9.001 1.00 89.88 127 GLN A CA 1
ATOM 946 C C . GLN A 1 127 ? 14.603 11.411 -8.938 1.00 89.88 127 GLN A C 1
ATOM 948 O O . GLN A 1 127 ? 15.670 11.105 -9.468 1.00 89.88 127 GLN A O 1
ATOM 953 N N . LEU A 1 128 ? 13.826 10.513 -8.321 1.00 90.62 128 LEU A N 1
ATOM 954 C CA . LEU A 1 128 ? 14.193 9.097 -8.269 1.00 90.62 128 LEU A CA 1
ATOM 955 C C . LEU A 1 128 ? 14.187 8.469 -9.668 1.00 90.62 128 LEU A C 1
ATOM 957 O O . LEU A 1 128 ? 15.156 7.806 -10.042 1.00 90.62 128 LEU A O 1
ATOM 961 N N . GLY A 1 129 ? 13.135 8.723 -10.451 1.00 90.50 129 GLY A N 1
ATOM 962 C CA . GLY A 1 129 ? 13.028 8.239 -11.826 1.00 90.50 129 GLY A CA 1
ATOM 963 C C . GLY A 1 129 ? 14.167 8.726 -12.714 1.00 90.50 129 GLY A C 1
ATOM 964 O O . GLY A 1 129 ? 14.861 7.915 -13.326 1.00 90.50 129 GLY A O 1
ATOM 965 N N . ASP A 1 130 ? 14.40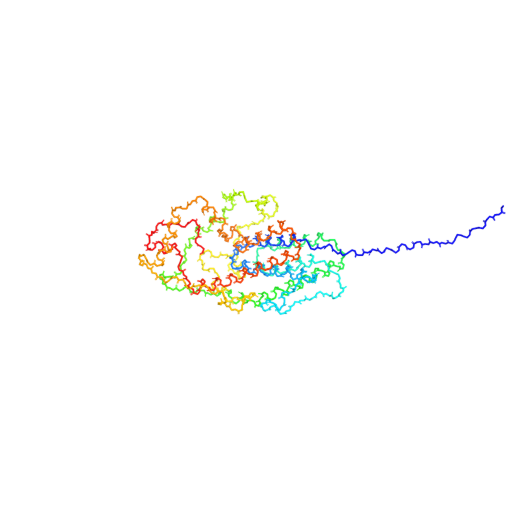6 10.036 -12.733 1.00 91.56 130 ASP A N 1
ATOM 966 C CA . ASP A 1 130 ? 15.453 10.661 -13.542 1.00 91.56 130 ASP A CA 1
ATOM 967 C C . ASP A 1 130 ? 16.845 10.157 -13.132 1.00 91.56 130 ASP A C 1
ATOM 969 O O . ASP A 1 130 ? 17.667 9.855 -13.996 1.00 91.56 130 ASP A O 1
ATOM 973 N N . SER A 1 131 ? 17.097 9.994 -11.827 1.00 91.62 131 SER A N 1
ATOM 974 C CA . SER A 1 131 ? 18.358 9.458 -11.300 1.00 91.62 131 SER A CA 1
ATOM 975 C C . SER A 1 131 ? 18.599 8.013 -11.745 1.00 91.62 131 SER A C 1
ATOM 977 O O . SER A 1 131 ? 19.658 7.696 -12.294 1.00 91.62 131 SER A O 1
ATOM 979 N N . GLN A 1 132 ? 17.604 7.135 -11.571 1.00 93.31 132 GLN A N 1
ATOM 980 C CA . GLN A 1 132 ? 17.728 5.733 -11.968 1.00 93.31 132 GLN A CA 1
ATOM 981 C C . GLN A 1 132 ? 17.889 5.579 -13.480 1.00 93.31 132 GLN A C 1
ATOM 983 O O . GLN A 1 132 ? 18.697 4.762 -13.911 1.00 93.31 132 GLN A O 1
ATOM 988 N N . ILE A 1 133 ? 17.171 6.372 -14.283 1.00 93.50 133 ILE A N 1
ATOM 989 C CA . ILE A 1 133 ? 17.284 6.363 -15.747 1.00 93.50 133 ILE A CA 1
ATOM 990 C C . ILE A 1 133 ? 18.665 6.873 -16.183 1.00 93.50 133 ILE A C 1
ATOM 992 O O . ILE A 1 133 ? 19.343 6.200 -16.960 1.00 93.50 133 ILE A O 1
ATOM 996 N N . ALA A 1 134 ? 19.127 8.008 -15.649 1.00 91.31 134 ALA A N 1
ATOM 997 C CA . ALA A 1 134 ? 20.415 8.605 -16.009 1.00 91.31 134 ALA A CA 1
ATOM 998 C C . ALA A 1 134 ? 21.622 7.724 -15.637 1.00 91.31 134 ALA A C 1
ATOM 1000 O O . ALA A 1 134 ? 22.662 7.788 -16.294 1.00 91.31 134 ALA A O 1
ATOM 1001 N N . ALA A 1 135 ? 21.492 6.872 -14.615 1.00 90.56 135 ALA A N 1
ATOM 1002 C CA . ALA A 1 135 ? 22.531 5.921 -14.226 1.00 90.56 135 ALA A CA 1
ATOM 1003 C C . ALA A 1 135 ? 22.750 4.791 -15.257 1.00 90.56 135 ALA A C 1
ATOM 1005 O O . ALA A 1 135 ? 23.768 4.089 -15.208 1.00 90.56 135 ALA A O 1
ATOM 1006 N N . ARG A 1 136 ? 21.814 4.584 -16.194 1.00 91.44 136 ARG A N 1
ATOM 1007 C CA . ARG A 1 136 ? 21.854 3.475 -17.154 1.00 91.44 136 ARG A CA 1
ATOM 1008 C C . ARG A 1 136 ? 22.738 3.791 -18.354 1.00 91.44 136 ARG A C 1
ATOM 1010 O O . ARG A 1 136 ? 22.595 4.799 -19.038 1.00 91.44 136 ARG A O 1
ATOM 1017 N N . ARG A 1 137 ? 23.639 2.859 -18.670 1.00 88.38 137 ARG A N 1
ATOM 1018 C CA . ARG A 1 137 ? 24.522 2.937 -19.842 1.00 88.38 137 ARG A CA 1
ATOM 1019 C C . ARG A 1 137 ? 23.890 2.193 -21.018 1.00 88.38 137 ARG A C 1
ATOM 1021 O O . ARG A 1 137 ? 24.178 1.020 -21.238 1.00 88.38 137 ARG A O 1
ATOM 1028 N N . ALA A 1 138 ? 23.042 2.884 -21.775 1.00 88.00 138 ALA A N 1
ATOM 1029 C CA . ALA A 1 138 ? 22.421 2.375 -22.998 1.00 88.00 138 ALA A CA 1
ATOM 1030 C C . ALA A 1 138 ? 22.668 3.325 -24.183 1.00 88.00 138 ALA A C 1
ATOM 1032 O O . ALA A 1 138 ? 22.842 4.529 -24.009 1.00 88.00 138 ALA A O 1
ATOM 1033 N N . SER A 1 139 ? 22.672 2.800 -25.414 1.00 92.75 139 SER A N 1
ATOM 1034 C CA . SER A 1 139 ? 22.700 3.659 -26.608 1.00 92.75 139 SER A CA 1
ATOM 1035 C C . SER A 1 139 ? 21.438 4.522 -26.669 1.00 92.75 139 SER A C 1
ATOM 1037 O O . SER A 1 139 ? 20.365 4.019 -26.336 1.00 92.75 139 SER A O 1
ATOM 1039 N N . ARG A 1 140 ? 21.532 5.755 -27.182 1.00 94.50 140 ARG A N 1
ATOM 1040 C CA . ARG A 1 140 ? 20.392 6.686 -27.264 1.00 94.50 140 ARG A CA 1
ATOM 1041 C C . ARG A 1 140 ? 19.098 6.069 -27.837 1.00 94.50 140 ARG A C 1
ATOM 1043 O O . ARG A 1 140 ? 18.071 6.228 -27.192 1.00 94.50 140 ARG A O 1
ATOM 1050 N N . PRO A 1 141 ? 19.111 5.284 -28.937 1.00 95.75 141 PRO A N 1
ATOM 1051 C CA . PRO A 1 141 ? 17.883 4.650 -29.430 1.00 95.75 141 PRO A CA 1
ATOM 1052 C C . PRO A 1 141 ? 17.250 3.656 -28.443 1.00 95.75 141 PRO A C 1
ATOM 1054 O O . PRO A 1 141 ? 16.033 3.609 -28.316 1.00 95.75 141 PRO A O 1
ATOM 1057 N N . VAL A 1 142 ? 18.065 2.873 -27.725 1.00 96.19 142 VAL A N 1
ATOM 1058 C CA . VAL A 1 142 ? 17.579 1.943 -26.685 1.00 96.19 142 VAL A CA 1
ATOM 1059 C C . VAL A 1 142 ? 17.020 2.725 -25.503 1.00 96.19 142 VAL A C 1
ATOM 1061 O O . VAL A 1 142 ? 15.963 2.374 -24.989 1.00 96.19 142 VAL A O 1
ATOM 1064 N N . HIS A 1 143 ? 17.706 3.794 -25.097 1.00 96.56 143 HIS A N 1
ATOM 1065 C CA . HIS A 1 143 ? 17.270 4.667 -24.015 1.00 96.56 143 HIS A CA 1
ATOM 1066 C C . HIS A 1 143 ? 15.903 5.300 -24.325 1.00 96.56 143 HIS A C 1
ATOM 1068 O O . HIS A 1 143 ? 14.951 5.102 -23.575 1.00 96.56 143 HIS A O 1
ATOM 1074 N N . ASP A 1 144 ? 15.776 5.979 -25.468 1.00 97.56 144 ASP A N 1
ATOM 1075 C CA . ASP A 1 144 ? 14.548 6.672 -25.876 1.00 97.56 144 ASP A CA 1
ATOM 1076 C C . ASP A 1 144 ? 13.370 5.692 -26.021 1.00 97.56 144 ASP A C 1
ATOM 1078 O O . ASP A 1 144 ? 12.275 5.953 -25.518 1.00 97.56 144 ASP A O 1
ATOM 1082 N N . ARG A 1 145 ? 13.606 4.517 -26.623 1.00 98.00 145 ARG A N 1
ATOM 1083 C CA . ARG A 1 145 ? 12.588 3.463 -26.767 1.00 98.00 145 ARG A CA 1
ATOM 1084 C C . ARG A 1 145 ? 12.148 2.887 -25.421 1.00 98.00 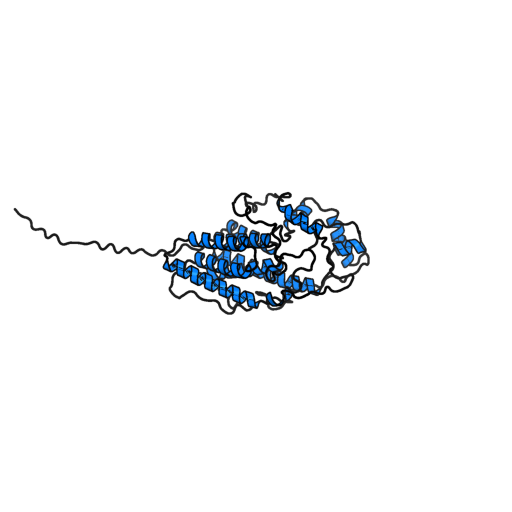145 ARG A C 1
ATOM 1086 O O . ARG A 1 145 ? 10.957 2.663 -25.214 1.00 98.00 145 ARG A O 1
ATOM 1093 N N . SER A 1 146 ? 13.089 2.666 -24.502 1.00 98.50 146 SER A N 1
ATOM 1094 C CA . SER A 1 146 ? 12.799 2.124 -23.168 1.00 98.50 146 SER A CA 1
ATOM 1095 C C . SER A 1 146 ? 11.986 3.100 -22.328 1.00 98.50 146 SER A C 1
ATOM 1097 O O . SER A 1 146 ? 10.991 2.700 -21.727 1.00 98.50 146 SER A O 1
ATOM 1099 N N . THR A 1 147 ? 12.337 4.387 -22.359 1.00 98.62 147 THR A N 1
ATOM 1100 C CA . THR A 1 147 ? 11.561 5.443 -21.698 1.00 98.62 147 THR A CA 1
ATOM 1101 C C . THR A 1 147 ? 10.162 5.567 -22.304 1.00 98.62 147 THR A C 1
ATOM 1103 O O . THR A 1 147 ? 9.173 5.634 -21.578 1.00 98.62 147 THR A O 1
ATOM 1106 N N . ALA A 1 148 ? 10.039 5.549 -23.635 1.00 98.69 148 ALA A N 1
ATOM 1107 C CA . ALA A 1 148 ? 8.738 5.649 -24.298 1.00 98.69 148 ALA A CA 1
ATOM 1108 C C . ALA A 1 148 ? 7.819 4.457 -23.972 1.00 98.69 148 ALA A C 1
ATOM 1110 O O . ALA A 1 148 ? 6.630 4.644 -23.683 1.00 98.69 148 ALA A O 1
ATOM 1111 N N . TYR A 1 149 ? 8.365 3.238 -23.987 1.00 98.81 149 TYR A N 1
ATOM 1112 C CA . TYR A 1 149 ? 7.617 2.035 -23.634 1.00 98.81 149 TYR A CA 1
ATOM 1113 C C . TYR A 1 149 ? 7.236 2.017 -22.150 1.00 98.81 149 TYR A C 1
ATOM 1115 O O . TYR A 1 149 ? 6.064 1.814 -21.843 1.00 98.81 149 TYR A O 1
ATOM 1123 N N . GLY A 1 150 ? 8.169 2.326 -21.243 1.00 98.81 150 GLY A N 1
ATOM 1124 C CA . GLY A 1 150 ? 7.888 2.424 -19.808 1.00 98.81 150 GLY A CA 1
ATOM 1125 C C . GLY A 1 150 ? 6.771 3.422 -19.508 1.00 98.81 150 GLY A C 1
ATOM 1126 O O . GLY A 1 150 ? 5.785 3.068 -18.868 1.00 98.81 150 GLY A O 1
ATOM 1127 N N . ALA A 1 151 ? 6.832 4.630 -20.070 1.00 98.81 151 ALA A N 1
ATOM 1128 C CA . ALA A 1 151 ? 5.765 5.614 -19.903 1.00 98.81 151 ALA A CA 1
ATOM 1129 C C . ALA A 1 151 ? 4.410 5.132 -20.459 1.00 98.81 151 ALA A C 1
ATOM 1131 O O . ALA A 1 151 ? 3.357 5.448 -19.905 1.00 98.81 151 ALA A O 1
ATOM 1132 N N . THR A 1 152 ? 4.414 4.364 -21.551 1.00 98.88 152 THR A N 1
ATOM 1133 C CA . THR A 1 152 ? 3.193 3.772 -22.124 1.00 98.88 152 THR A CA 1
ATOM 1134 C C . THR A 1 152 ? 2.608 2.698 -21.211 1.00 98.88 152 THR A C 1
ATOM 1136 O O . THR A 1 152 ? 1.407 2.717 -20.948 1.00 98.88 152 THR A O 1
ATOM 1139 N N . LEU A 1 153 ? 3.453 1.822 -20.667 1.00 98.88 153 LEU A N 1
ATOM 1140 C CA . LEU A 1 153 ? 3.064 0.807 -19.693 1.00 98.88 153 LEU A CA 1
ATOM 1141 C C . LEU A 1 153 ? 2.491 1.441 -18.414 1.00 98.88 153 LEU A C 1
ATOM 1143 O O . LEU A 1 153 ? 1.393 1.087 -17.990 1.00 98.88 153 LEU A O 1
ATOM 1147 N N . GLY A 1 154 ? 3.182 2.435 -17.848 1.00 98.81 154 GLY A N 1
ATOM 1148 C CA . GLY A 1 154 ? 2.730 3.152 -16.653 1.00 98.81 154 GLY A CA 1
ATOM 1149 C C . GLY A 1 154 ? 1.383 3.856 -16.847 1.00 98.81 154 GLY A C 1
ATOM 1150 O O . GLY A 1 154 ? 0.531 3.807 -15.961 1.00 98.81 154 GLY A O 1
ATOM 1151 N N . ARG A 1 155 ? 1.138 4.457 -18.024 1.00 98.75 155 ARG A N 1
ATOM 1152 C CA . ARG A 1 155 ? -0.176 5.035 -18.364 1.00 98.75 155 ARG A CA 1
ATOM 1153 C C . ARG A 1 155 ? -1.276 3.982 -18.451 1.00 98.75 155 ARG A C 1
ATOM 1155 O O . ARG A 1 155 ? -2.351 4.225 -17.916 1.00 98.75 155 ARG A O 1
ATOM 1162 N N . ALA A 1 156 ? -1.016 2.837 -19.080 1.00 98.81 156 ALA A N 1
ATOM 1163 C CA . ALA A 1 156 ? -2.004 1.761 -19.186 1.00 98.81 156 ALA A CA 1
ATOM 1164 C C . ALA A 1 156 ? -2.406 1.217 -17.803 1.00 98.81 156 ALA A C 1
ATOM 1166 O O . ALA A 1 156 ? -3.584 0.994 -17.534 1.00 98.81 156 ALA A O 1
ATOM 1167 N N . ILE A 1 157 ? -1.442 1.076 -16.889 1.00 98.88 157 ILE A N 1
ATOM 1168 C CA . ILE A 1 157 ? -1.713 0.654 -15.506 1.00 98.88 157 ILE A CA 1
ATOM 1169 C C . ILE A 1 157 ? -2.470 1.743 -14.741 1.00 98.88 157 ILE A C 1
ATOM 1171 O O . ILE A 1 157 ? -3.413 1.438 -14.013 1.00 98.88 157 ILE A O 1
ATOM 1175 N N . ALA A 1 158 ? -2.118 3.016 -14.936 1.00 98.25 158 ALA A N 1
ATOM 1176 C CA . ALA A 1 158 ? -2.849 4.131 -14.342 1.00 98.25 158 ALA A CA 1
ATOM 1177 C C . ALA A 1 158 ? -4.304 4.201 -14.842 1.00 98.25 158 ALA A C 1
ATOM 1179 O O . ALA A 1 158 ? -5.208 4.464 -14.052 1.00 98.25 158 ALA A O 1
ATOM 1180 N N . GLU A 1 159 ? -4.540 3.932 -16.128 1.00 98.25 159 GLU A N 1
ATOM 1181 C CA . GLU A 1 159 ? -5.876 3.839 -16.721 1.00 98.25 159 GLU A CA 1
ATOM 1182 C C . GLU A 1 159 ? -6.671 2.680 -16.113 1.00 98.25 159 GLU A C 1
ATOM 1184 O O . GLU A 1 159 ? -7.779 2.894 -15.617 1.00 98.25 159 GLU A O 1
ATOM 1189 N N . TRP A 1 160 ? -6.080 1.484 -16.031 1.00 98.62 160 TRP A N 1
ATOM 1190 C CA . TRP A 1 160 ? -6.687 0.337 -15.349 1.00 98.62 160 TRP A CA 1
ATOM 1191 C C . TRP A 1 160 ? -7.027 0.635 -13.880 1.00 98.62 160 TRP A C 1
ATOM 1193 O O . TRP A 1 160 ? -8.079 0.206 -13.386 1.00 98.62 160 TRP A O 1
ATOM 1203 N N . ALA A 1 161 ? -6.182 1.414 -13.198 1.00 98.06 161 ALA A N 1
ATOM 1204 C CA . ALA A 1 161 ? -6.427 1.870 -11.838 1.00 98.06 161 ALA A CA 1
ATOM 1205 C C . ALA A 1 161 ? -7.627 2.820 -11.733 1.00 98.06 161 ALA A C 1
ATOM 1207 O O . ALA A 1 161 ? -8.266 2.869 -10.689 1.00 98.06 161 ALA A O 1
ATOM 1208 N N . THR A 1 162 ? -7.975 3.576 -12.781 1.00 94.81 162 THR A N 1
ATOM 1209 C CA . THR A 1 162 ? -9.169 4.443 -12.746 1.00 94.81 162 THR A CA 1
ATOM 1210 C C . THR A 1 162 ? -10.483 3.661 -12.765 1.00 94.81 162 THR A C 1
ATOM 1212 O O . THR A 1 162 ? -11.483 4.138 -12.228 1.00 94.81 162 THR A O 1
ATOM 1215 N N . GLY A 1 163 ? -10.468 2.446 -13.321 1.00 95.81 163 GLY A N 1
ATOM 1216 C CA . GLY A 1 163 ? -11.622 1.550 -13.415 1.00 95.81 163 GLY A CA 1
ATOM 1217 C C . GLY A 1 163 ? -11.874 0.689 -12.172 1.00 95.81 163 GLY A C 1
ATOM 1218 O O . GLY A 1 163 ? -12.631 -0.275 -12.248 1.00 95.81 163 GLY A O 1
ATOM 1219 N N . ASP A 1 164 ? -11.231 0.982 -11.038 1.00 97.19 164 ASP A N 1
ATOM 1220 C CA . ASP A 1 164 ? -11.364 0.204 -9.797 1.00 97.19 164 ASP A CA 1
ATOM 1221 C C . ASP A 1 164 ? -12.437 0.727 -8.837 1.00 97.19 164 ASP A C 1
ATOM 1223 O O . ASP A 1 164 ? -12.544 0.253 -7.706 1.00 97.19 164 ASP A O 1
ATOM 1227 N N . ARG A 1 165 ? -13.236 1.697 -9.298 1.00 96.06 165 ARG A N 1
ATOM 1228 C CA . ARG A 1 165 ? -14.317 2.358 -8.554 1.00 96.06 165 ARG A CA 1
ATOM 1229 C C . ARG A 1 165 ? -13.857 3.251 -7.401 1.00 96.06 165 ARG A C 1
ATOM 1231 O O . ARG A 1 165 ? -14.701 3.824 -6.715 1.00 96.06 165 ARG A O 1
ATOM 1238 N N . PHE A 1 166 ? -12.554 3.468 -7.207 1.00 95.50 166 PHE A N 1
ATOM 1239 C CA . PHE A 1 166 ? -12.036 4.381 -6.182 1.00 95.50 166 PHE A CA 1
ATOM 1240 C C . PHE A 1 166 ? -12.637 5.789 -6.289 1.00 95.50 166 PHE A C 1
ATOM 1242 O O . PHE A 1 166 ? -12.983 6.398 -5.275 1.00 95.50 166 PHE A O 1
ATOM 1249 N N . PHE A 1 167 ? -12.792 6.307 -7.513 1.00 92.25 167 PHE A N 1
ATOM 1250 C CA . PHE A 1 167 ? -13.350 7.640 -7.745 1.00 92.25 167 PHE A CA 1
ATOM 1251 C C . PHE A 1 167 ? -14.849 7.731 -7.439 1.00 92.25 167 PHE A C 1
ATOM 1253 O O . PHE A 1 167 ? -15.297 8.780 -6.983 1.00 92.25 167 PHE A O 1
ATOM 1260 N N . GLU A 1 168 ? -15.605 6.641 -7.603 1.00 93.88 168 GLU A N 1
ATOM 1261 C CA . GLU A 1 168 ? -17.036 6.586 -7.263 1.00 93.88 168 GLU A CA 1
ATOM 1262 C C . GLU A 1 168 ? -17.270 6.766 -5.762 1.00 93.88 168 GLU A C 1
ATOM 1264 O O . GLU A 1 168 ? -18.318 7.255 -5.343 1.00 93.88 168 GLU A O 1
ATOM 1269 N N . THR A 1 169 ? -16.301 6.371 -4.932 1.00 92.12 169 THR A N 1
ATOM 1270 C CA . THR A 1 169 ? -16.436 6.474 -3.479 1.00 92.12 169 THR A CA 1
ATOM 1271 C C . THR A 1 169 ? -16.024 7.842 -2.934 1.00 92.12 169 THR A C 1
ATOM 1273 O O . THR A 1 169 ? -16.308 8.141 -1.771 1.00 92.12 169 THR A O 1
ATOM 1276 N N . ARG A 1 170 ? -15.333 8.678 -3.724 1.00 89.69 170 ARG A N 1
ATOM 1277 C CA . ARG A 1 170 ? -14.809 9.969 -3.254 1.00 89.69 170 ARG A CA 1
ATOM 1278 C C . ARG A 1 170 ? -15.942 10.972 -3.053 1.00 89.69 170 ARG A C 1
ATOM 1280 O O . ARG A 1 170 ? -16.728 11.235 -3.956 1.00 89.69 170 ARG A O 1
ATOM 1287 N N . GLY A 1 171 ? -15.987 11.586 -1.874 1.00 82.44 171 GLY A N 1
ATOM 1288 C CA . GLY A 1 171 ? -16.993 12.598 -1.533 1.00 82.44 171 GLY A CA 1
ATOM 1289 C C . GLY A 1 171 ? -18.366 12.036 -1.153 1.00 82.44 171 GLY A C 1
ATOM 1290 O O . GLY A 1 171 ? -19.268 12.817 -0.854 1.00 82.44 171 GLY A O 1
ATOM 1291 N N . LEU A 1 172 ? -18.539 10.710 -1.116 1.00 89.19 172 LEU A N 1
ATOM 1292 C CA . LEU A 1 172 ? -19.753 10.113 -0.571 1.00 89.19 172 LEU A CA 1
ATOM 1293 C C . LEU A 1 172 ? -19.847 10.390 0.933 1.00 89.19 172 LEU A C 1
ATOM 1295 O O . LEU A 1 172 ? -18.936 10.072 1.698 1.00 89.19 172 LEU A O 1
ATOM 1299 N N . ALA A 1 173 ? -20.983 10.928 1.371 1.00 88.94 173 ALA A N 1
ATOM 1300 C CA . ALA A 1 173 ? -21.270 11.085 2.790 1.00 88.94 173 ALA A CA 1
ATOM 1301 C C . ALA A 1 173 ? -21.550 9.718 3.423 1.00 88.94 173 ALA A C 1
ATOM 1303 O O . ALA A 1 173 ? -22.333 8.929 2.890 1.00 88.94 173 ALA A O 1
ATOM 1304 N N . TRP A 1 174 ? -20.949 9.442 4.577 1.00 90.00 174 TRP A N 1
ATOM 1305 C CA . TRP A 1 174 ? -21.250 8.253 5.371 1.00 90.00 174 TRP A CA 1
ATOM 1306 C C . TRP A 1 174 ? -22.073 8.619 6.600 1.00 90.00 174 TRP A C 1
ATOM 1308 O O . TRP A 1 174 ? -21.802 9.613 7.273 1.00 90.00 174 TRP A O 1
ATOM 1318 N N . LYS A 1 175 ? -23.104 7.817 6.875 1.00 91.00 175 LYS A N 1
ATOM 1319 C CA . LYS A 1 175 ? -23.979 7.981 8.036 1.00 91.00 175 LYS A CA 1
ATOM 1320 C C . LYS A 1 175 ? -23.728 6.811 8.991 1.00 91.00 175 LYS A C 1
ATOM 1322 O O . LYS A 1 175 ? -24.125 5.697 8.649 1.00 91.00 175 LYS A O 1
ATOM 1327 N N . PRO A 1 176 ? -23.087 7.033 10.154 1.00 89.31 176 PRO A N 1
ATOM 1328 C CA . PRO A 1 176 ? -22.840 5.961 11.108 1.00 89.31 176 PRO A CA 1
ATOM 1329 C C . PRO A 1 176 ? -24.162 5.376 11.629 1.00 89.31 176 PRO A C 1
ATOM 1331 O O . PRO A 1 176 ? -25.108 6.136 11.884 1.00 89.31 176 PRO A O 1
ATOM 1334 N N . PRO A 1 177 ? -24.247 4.049 11.826 1.00 93.25 177 PRO A N 1
ATOM 1335 C CA . PRO A 1 177 ? -25.383 3.450 12.512 1.00 93.25 177 PRO A CA 1
ATOM 1336 C C . PRO A 1 177 ? -25.466 3.950 13.962 1.00 93.25 177 PRO A C 1
ATOM 1338 O O . PRO A 1 177 ? -24.462 4.279 14.592 1.00 93.25 177 PRO A O 1
ATOM 1341 N N . ARG A 1 178 ? -26.688 4.019 14.502 1.00 93.38 178 ARG A N 1
ATOM 1342 C CA . ARG A 1 178 ? -26.950 4.505 15.866 1.00 93.38 178 ARG A CA 1
ATOM 1343 C C . ARG A 1 178 ? -27.195 3.348 16.821 1.00 93.38 178 ARG A C 1
ATOM 1345 O O . ARG A 1 178 ? -27.916 2.411 16.492 1.00 93.38 178 ARG A O 1
ATOM 1352 N N . GLY A 1 179 ? -26.637 3.440 18.024 1.00 95.31 179 GLY A N 1
ATOM 1353 C CA . GLY A 1 179 ? -26.850 2.467 19.095 1.00 95.31 179 GLY A CA 1
ATOM 1354 C C . GLY A 1 179 ? -25.576 2.170 19.879 1.00 95.31 179 GLY A C 1
ATOM 1355 O O . GLY A 1 179 ? -24.472 2.486 19.446 1.00 95.31 179 GLY A O 1
ATOM 1356 N N . ARG A 1 180 ? -25.731 1.545 21.049 1.00 96.06 180 ARG A N 1
ATOM 1357 C CA . ARG A 1 180 ? -24.623 1.323 21.994 1.00 96.06 180 ARG A CA 1
ATOM 1358 C C . ARG A 1 180 ? -23.566 0.339 21.487 1.00 96.06 180 ARG A C 1
ATOM 1360 O O . ARG A 1 180 ? -22.410 0.477 21.866 1.00 96.06 180 ARG A O 1
ATOM 1367 N N . ARG A 1 181 ? -23.953 -0.594 20.609 1.00 95.56 181 ARG A N 1
ATOM 1368 C CA . ARG A 1 181 ? -23.055 -1.587 19.992 1.00 95.56 181 ARG A CA 1
ATOM 1369 C C . ARG A 1 181 ? -22.165 -1.037 18.885 1.00 95.56 181 ARG A C 1
ATOM 1371 O O . ARG A 1 181 ? -21.236 -1.720 18.463 1.00 95.56 181 ARG A O 1
ATOM 1378 N N . TYR A 1 182 ? -22.506 0.137 18.368 1.00 96.44 182 TYR A N 1
ATOM 1379 C CA . TYR A 1 182 ? -21.893 0.655 17.162 1.00 96.44 182 TYR A CA 1
ATOM 1380 C C . TYR A 1 182 ? -20.709 1.561 17.465 1.00 96.44 182 TYR A C 1
ATOM 1382 O O . TYR A 1 182 ? -20.635 2.199 18.519 1.00 96.44 182 TYR A O 1
ATOM 1390 N N . TRP A 1 183 ? -19.789 1.598 16.509 1.00 95.00 183 TRP A N 1
ATOM 1391 C CA . TRP A 1 183 ? -18.657 2.498 16.472 1.00 95.00 183 TRP A CA 1
ATOM 1392 C C . TRP A 1 183 ? -19.125 3.940 16.643 1.00 95.00 183 TRP A C 1
ATOM 1394 O O . TRP A 1 183 ? -20.100 4.389 16.038 1.00 95.00 183 TRP A O 1
ATOM 1404 N N . VAL A 1 184 ? -18.386 4.661 17.472 1.00 91.38 184 VAL A N 1
ATOM 1405 C CA . VAL A 1 184 ? -18.467 6.107 17.611 1.00 91.38 184 VAL A CA 1
ATOM 1406 C C . VAL A 1 184 ? -17.057 6.643 17.469 1.00 91.38 184 VAL A C 1
ATOM 1408 O O . VAL A 1 184 ? -16.095 5.943 17.786 1.00 91.38 184 VAL A O 1
ATOM 1411 N N . ASN A 1 185 ? -16.937 7.879 17.002 1.00 87.75 185 ASN A N 1
ATOM 1412 C CA . ASN A 1 185 ? -15.638 8.515 16.947 1.00 87.75 185 ASN A CA 1
ATOM 1413 C C . ASN A 1 185 ? -15.097 8.714 18.376 1.00 87.75 185 ASN A C 1
ATOM 1415 O O . ASN A 1 185 ? -15.763 9.323 19.211 1.00 87.75 185 ASN A O 1
ATOM 1419 N N . THR A 1 186 ? -13.909 8.173 18.636 1.00 83.50 186 THR A N 1
ATOM 1420 C CA . THR A 1 186 ? -13.179 8.270 19.909 1.00 83.50 186 THR A CA 1
ATOM 1421 C C . THR A 1 186 ? -12.013 9.247 19.851 1.00 83.50 186 THR A C 1
ATOM 1423 O O . THR A 1 186 ? -11.324 9.418 20.849 1.00 83.50 186 THR A O 1
ATOM 1426 N N . ALA A 1 187 ? -11.749 9.840 18.688 1.00 72.56 187 ALA A N 1
ATOM 1427 C CA . ALA A 1 187 ? -10.638 10.747 18.491 1.00 72.56 187 ALA A CA 1
ATOM 1428 C C . ALA A 1 187 ? -10.899 12.096 19.153 1.00 72.56 187 ALA A C 1
ATOM 1430 O O . ALA A 1 1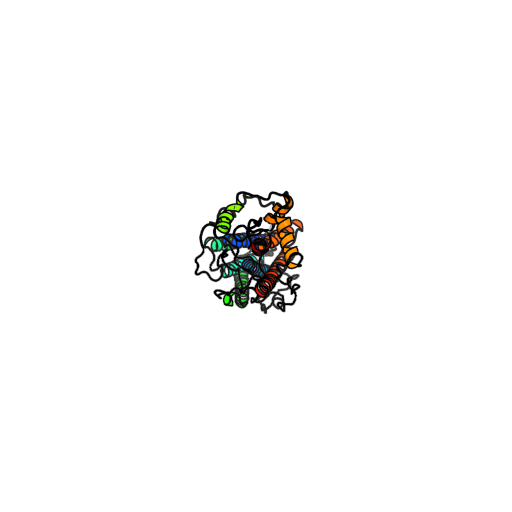87 ? -11.842 12.804 18.786 1.00 72.56 187 ALA A O 1
ATOM 1431 N N . GLU A 1 188 ? -10.003 12.496 20.051 1.00 67.62 188 GLU A N 1
ATOM 1432 C CA . GLU A 1 188 ? -9.900 13.893 20.451 1.00 67.62 188 GLU A CA 1
ATOM 1433 C C . GLU A 1 188 ? -8.912 14.618 19.525 1.00 67.62 188 GLU A C 1
ATOM 1435 O O . GLU A 1 188 ? -7.794 14.131 19.339 1.00 67.62 188 GLU A O 1
ATOM 1440 N N . PRO A 1 189 ? -9.264 15.780 18.939 1.00 55.97 189 PRO A N 1
ATOM 1441 C CA . PRO A 1 189 ? -8.389 16.494 18.005 1.00 55.97 189 PRO A CA 1
ATOM 1442 C C . PRO A 1 189 ? -6.961 16.710 18.532 1.00 55.97 189 PRO A C 1
ATOM 1444 O O . PRO A 1 189 ? -5.999 16.560 17.783 1.00 55.97 189 PRO A O 1
ATOM 1447 N N . GLN A 1 190 ? -6.807 16.989 19.830 1.00 55.97 190 GLN A N 1
ATOM 1448 C CA . GLN A 1 190 ? -5.515 17.183 20.494 1.00 55.97 190 GLN A CA 1
ATOM 1449 C C . GLN A 1 190 ? -4.610 15.939 20.462 1.00 55.97 190 GLN A C 1
ATOM 1451 O O . GLN A 1 190 ? -3.396 16.094 20.333 1.00 55.97 190 GLN A O 1
ATOM 1456 N N . GLN A 1 191 ? -5.169 14.724 20.512 1.00 56.31 191 GLN A N 1
ATOM 1457 C CA . GLN A 1 191 ? -4.402 13.466 20.502 1.00 56.31 191 GLN A CA 1
ATOM 1458 C C . GLN A 1 191 ? -3.691 13.209 19.164 1.00 56.31 191 GLN A C 1
ATOM 1460 O O . GLN A 1 191 ? -2.706 12.474 19.118 1.00 56.31 191 GLN A O 1
ATOM 1465 N N . TYR A 1 192 ? -4.176 13.829 18.084 1.00 52.84 192 TYR A N 1
ATOM 1466 C CA . TYR A 1 192 ? -3.649 13.676 16.725 1.00 52.84 192 TYR A CA 1
ATOM 1467 C C . TYR A 1 192 ? -2.756 14.842 16.278 1.00 52.84 192 TYR A C 1
ATOM 1469 O O . TYR A 1 192 ? -2.142 14.789 15.214 1.00 52.84 192 TYR A O 1
ATOM 1477 N N . ILE A 1 193 ? -2.673 15.913 17.078 1.00 46.09 193 ILE A N 1
ATOM 1478 C CA . ILE A 1 193 ? -1.813 17.072 16.802 1.00 46.09 193 ILE A CA 1
ATOM 1479 C C . ILE A 1 193 ? -0.378 16.806 17.283 1.00 46.09 193 ILE A C 1
ATOM 1481 O O . ILE A 1 193 ? 0.566 17.119 16.558 1.00 46.09 193 ILE A O 1
ATOM 1485 N N . SER A 1 194 ? -0.190 16.189 18.456 1.00 38.91 194 SER A N 1
ATOM 1486 C CA . SER A 1 194 ? 1.139 15.896 19.028 1.00 38.91 194 SER A CA 1
ATOM 1487 C C . SER A 1 194 ? 1.835 14.680 18.406 1.00 38.91 194 SER A C 1
ATOM 1489 O O . SER A 1 194 ? 3.062 14.643 18.346 1.00 38.91 194 SER A O 1
ATOM 1491 N N . SER A 1 195 ? 1.078 13.732 17.855 1.00 39.34 195 SER A N 1
ATOM 1492 C CA . SER A 1 195 ? 1.589 12.597 17.065 1.00 39.34 195 SER A CA 1
ATOM 1493 C C . SER A 1 195 ? 2.211 13.039 15.729 1.00 39.34 195 SER A C 1
ATOM 1495 O O . SER A 1 195 ? 2.992 12.320 15.121 1.00 39.34 195 SER A O 1
ATOM 1497 N N . SER A 1 196 ? 2.010 14.299 15.316 1.00 35.62 196 SER A N 1
ATOM 1498 C CA . SER A 1 196 ? 2.776 14.918 14.219 1.00 35.62 196 SER A CA 1
ATOM 1499 C C . SER A 1 196 ? 4.266 15.148 14.539 1.00 35.62 196 SER A C 1
ATOM 1501 O O . SER A 1 196 ? 4.999 15.590 13.654 1.00 35.62 196 SER A O 1
ATOM 1503 N N . LEU A 1 197 ? 4.703 14.939 15.790 1.00 33.34 197 LEU A N 1
ATOM 1504 C CA . LEU A 1 197 ? 6.046 15.279 16.284 1.00 33.34 197 LEU A CA 1
ATOM 1505 C C . LEU A 1 197 ? 6.810 14.089 16.902 1.00 33.34 197 LEU A C 1
ATOM 1507 O O . LEU A 1 197 ? 7.989 14.238 17.217 1.00 33.34 197 LEU A O 1
ATOM 1511 N N . SER A 1 198 ? 6.196 12.911 17.070 1.00 31.70 198 SER A N 1
ATOM 1512 C CA . SER A 1 198 ? 6.766 11.829 17.901 1.00 31.70 198 SER A CA 1
ATOM 1513 C C . SER A 1 198 ? 7.863 10.989 17.234 1.00 31.70 198 SER A C 1
ATOM 1515 O O . SER A 1 198 ? 8.562 10.253 17.925 1.00 31.70 198 SER A O 1
ATOM 1517 N N . ALA A 1 199 ? 8.131 11.162 15.934 1.00 33.56 199 ALA A N 1
ATOM 1518 C CA . ALA A 1 199 ? 9.258 10.482 15.285 1.00 33.56 199 ALA A CA 1
ATOM 1519 C C . ALA A 1 199 ? 10.643 10.932 15.808 1.00 33.56 199 ALA A C 1
ATOM 1521 O O . ALA A 1 199 ? 11.658 10.424 15.339 1.00 33.56 199 ALA A O 1
ATOM 1522 N N . GLN A 1 200 ? 10.709 11.897 16.736 1.00 32.28 200 GLN A N 1
ATOM 1523 C CA . GLN A 1 200 ? 11.965 12.398 17.300 1.00 32.28 200 GLN A CA 1
ATOM 1524 C C . GLN A 1 200 ? 12.322 11.889 18.704 1.00 32.28 200 GLN A C 1
ATOM 1526 O O . GLN A 1 200 ? 13.468 12.091 19.096 1.00 32.28 200 GLN A O 1
ATOM 1531 N N . SER A 1 201 ? 11.425 11.256 19.473 1.00 29.47 201 SER A N 1
ATOM 1532 C CA . SER A 1 201 ? 11.705 11.042 20.910 1.00 29.47 201 SER A CA 1
ATOM 1533 C C . SER A 1 201 ? 11.625 9.614 21.440 1.00 29.47 201 SER A C 1
ATOM 1535 O O . SER A 1 201 ? 12.164 9.371 22.513 1.00 29.47 201 SER A O 1
ATOM 1537 N N . GLU A 1 202 ? 11.051 8.658 20.714 1.00 33.72 202 GLU A N 1
ATOM 1538 C CA . GLU A 1 202 ? 11.088 7.245 21.120 1.00 33.72 202 GLU A CA 1
ATOM 1539 C C . GLU A 1 202 ? 11.537 6.389 19.939 1.00 33.72 202 GLU A C 1
ATOM 1541 O O . GLU A 1 202 ? 10.761 5.684 19.299 1.00 33.72 202 GLU A O 1
ATOM 1546 N N . ALA A 1 203 ? 12.830 6.486 19.622 1.00 34.94 203 ALA A N 1
ATOM 1547 C CA . ALA A 1 203 ? 13.486 5.469 18.821 1.00 34.94 203 ALA A CA 1
ATOM 1548 C C . ALA A 1 203 ? 13.366 4.141 19.579 1.00 34.94 203 ALA A C 1
ATOM 1550 O O . ALA A 1 203 ? 14.076 3.916 20.562 1.00 34.94 203 ALA A O 1
ATOM 1551 N N . VAL A 1 204 ? 12.458 3.273 19.129 1.00 34.47 204 VAL A N 1
ATOM 1552 C CA . VAL A 1 204 ? 12.430 1.850 19.481 1.00 34.47 204 VAL A CA 1
ATOM 1553 C C . VAL A 1 204 ? 13.675 1.215 18.857 1.00 34.47 204 VAL A C 1
ATOM 1555 O O . VAL A 1 204 ? 13.640 0.559 17.824 1.00 34.47 204 VAL A O 1
ATOM 1558 N N . SER A 1 205 ? 14.826 1.497 19.465 1.00 36.03 205 SER A N 1
ATOM 1559 C CA . SER A 1 205 ? 16.098 0.843 19.201 1.00 36.03 205 SER A CA 1
ATOM 1560 C C . SER A 1 205 ? 16.094 -0.473 19.973 1.00 36.03 205 SER A C 1
ATOM 1562 O O . SER A 1 205 ? 16.801 -0.637 20.974 1.00 36.03 205 SER A O 1
ATOM 1564 N N . LEU A 1 206 ? 15.327 -1.444 19.490 1.00 37.19 206 LEU A N 1
ATOM 1565 C CA . LEU A 1 206 ? 15.757 -2.816 19.699 1.00 37.19 206 LEU A CA 1
ATOM 1566 C C . LEU A 1 206 ? 16.867 -3.101 18.712 1.00 37.19 206 LEU A C 1
ATOM 1568 O O . LEU A 1 206 ? 16.914 -2.539 17.623 1.00 37.19 206 LEU A O 1
ATOM 1572 N N . ARG A 1 207 ? 17.771 -3.989 19.117 1.00 39.75 207 ARG A N 1
ATOM 1573 C CA . ARG A 1 207 ? 18.765 -4.629 18.258 1.00 39.75 207 ARG A CA 1
ATOM 1574 C C . ARG A 1 207 ? 18.044 -5.431 17.175 1.00 39.75 207 ARG A C 1
ATOM 1576 O O . ARG A 1 207 ? 18.046 -6.657 17.199 1.00 39.75 207 ARG A O 1
ATOM 1583 N N . ASN A 1 208 ? 17.385 -4.737 16.264 1.00 40.16 208 ASN A N 1
ATOM 1584 C CA . ASN A 1 208 ? 16.831 -5.289 15.067 1.00 40.16 208 ASN A CA 1
ATOM 1585 C C . ASN A 1 208 ? 17.961 -5.233 14.036 1.00 40.16 208 ASN A C 1
ATOM 1587 O O . ASN A 1 208 ? 18.310 -4.141 13.588 1.00 40.16 208 ASN A O 1
ATOM 1591 N N . PRO A 1 209 ? 18.576 -6.367 13.663 1.00 40.53 209 PRO A N 1
ATOM 1592 C CA . PRO A 1 209 ? 19.571 -6.378 12.594 1.00 40.53 209 PRO A CA 1
ATOM 1593 C C . PRO A 1 209 ? 18.997 -5.885 11.248 1.00 40.53 209 PRO A C 1
ATOM 1595 O O . PRO A 1 209 ? 19.776 -5.566 10.353 1.00 40.53 209 PRO A O 1
ATOM 1598 N N . ALA A 1 210 ? 17.666 -5.755 11.127 1.00 38.03 210 ALA A N 1
ATOM 1599 C CA . ALA A 1 210 ? 16.975 -5.082 10.028 1.00 38.03 210 ALA A CA 1
ATOM 1600 C C . ALA A 1 210 ? 17.181 -3.569 9.965 1.00 38.03 210 ALA A C 1
ATOM 1602 O O . ALA A 1 210 ? 17.118 -2.986 8.882 1.00 38.03 210 ALA A O 1
ATOM 1603 N N . ASP A 1 211 ? 17.382 -2.920 11.112 1.00 39.16 211 ASP A N 1
ATOM 1604 C CA . ASP A 1 211 ? 17.353 -1.464 11.234 1.00 39.16 211 ASP A CA 1
ATOM 1605 C C . ASP A 1 211 ? 18.741 -0.877 10.951 1.00 39.16 211 ASP A C 1
ATOM 1607 O O . ASP A 1 211 ? 19.369 -0.185 11.748 1.00 39.16 211 ASP A O 1
ATOM 1611 N N . THR A 1 212 ? 19.267 -1.223 9.774 1.00 35.25 212 THR A N 1
ATOM 1612 C CA . THR A 1 212 ? 20.507 -0.654 9.223 1.00 35.25 212 THR A CA 1
ATOM 1613 C C . THR A 1 212 ? 20.257 0.649 8.464 1.00 35.25 212 THR A C 1
ATOM 1615 O O . THR A 1 212 ? 21.171 1.182 7.824 1.00 35.25 212 THR A O 1
ATOM 1618 N N . LEU A 1 213 ? 19.041 1.204 8.556 1.00 36.22 213 LEU A N 1
ATOM 1619 C CA . LEU A 1 213 ? 18.730 2.542 8.072 1.00 36.22 213 LEU A CA 1
ATOM 1620 C C . LEU A 1 213 ? 19.446 3.558 8.965 1.00 36.22 213 LEU A C 1
ATOM 1622 O O . LEU A 1 213 ? 18.937 4.069 9.956 1.00 36.22 213 LEU A O 1
ATOM 1626 N N . THR A 1 214 ? 20.690 3.848 8.601 1.00 32.06 214 THR A N 1
ATOM 1627 C CA . THR A 1 214 ? 21.429 4.976 9.152 1.00 32.06 214 THR A CA 1
ATOM 1628 C C . THR A 1 214 ? 20.619 6.241 8.884 1.00 32.06 214 THR A C 1
ATOM 1630 O O . THR A 1 214 ? 20.425 6.626 7.730 1.00 32.06 214 THR A O 1
ATOM 1633 N N . ALA A 1 215 ? 20.201 6.915 9.960 1.00 32.22 215 ALA A N 1
ATOM 1634 C CA . ALA A 1 215 ? 19.469 8.189 9.999 1.00 32.22 215 ALA A CA 1
ATOM 1635 C C . ALA A 1 215 ? 20.224 9.397 9.373 1.00 32.22 215 ALA A C 1
ATOM 1637 O O . ALA A 1 215 ? 20.048 10.554 9.762 1.00 32.22 215 ALA A O 1
ATOM 1638 N N . GLY A 1 216 ? 21.121 9.145 8.416 1.00 27.44 216 GLY A N 1
ATOM 1639 C CA . GLY A 1 216 ? 21.997 10.115 7.765 1.00 27.44 216 GLY A CA 1
ATOM 1640 C C . GLY A 1 216 ? 22.020 10.048 6.235 1.00 27.44 216 GLY A C 1
ATOM 1641 O O . GLY A 1 216 ? 22.629 10.921 5.619 1.00 27.44 216 GLY A O 1
ATOM 1642 N N . ALA A 1 217 ? 21.358 9.083 5.589 1.00 29.19 217 ALA A N 1
ATOM 1643 C CA . ALA A 1 217 ? 21.354 8.977 4.128 1.00 29.19 217 ALA A CA 1
ATOM 1644 C C . ALA A 1 217 ? 20.309 9.912 3.481 1.00 29.19 217 ALA A C 1
ATOM 1646 O O . ALA A 1 217 ? 19.256 9.472 3.047 1.00 29.19 217 ALA A O 1
ATOM 1647 N N . ALA A 1 218 ? 20.611 11.215 3.459 1.00 31.53 218 ALA A N 1
ATOM 1648 C CA . ALA A 1 218 ? 20.211 12.274 2.510 1.00 31.53 218 ALA A CA 1
ATOM 1649 C C . ALA A 1 218 ? 18.765 12.414 1.940 1.00 31.53 218 ALA A C 1
ATOM 1651 O O . ALA A 1 218 ? 18.527 13.394 1.238 1.00 31.53 218 ALA A O 1
ATOM 1652 N N . ALA A 1 219 ? 17.783 11.559 2.238 1.00 37.03 219 ALA A N 1
ATOM 1653 C CA . ALA A 1 219 ? 16.425 11.638 1.673 1.00 37.03 219 ALA A CA 1
ATOM 1654 C C . ALA A 1 219 ? 15.342 12.076 2.680 1.00 37.03 219 ALA A C 1
ATOM 1656 O O . ALA A 1 219 ? 14.281 12.548 2.280 1.00 37.03 219 ALA A O 1
ATOM 1657 N N . GLU A 1 220 ? 15.599 11.978 3.987 1.00 38.97 220 GLU A N 1
ATOM 1658 C CA . GLU A 1 220 ? 14.558 12.188 5.010 1.00 38.97 220 GLU A CA 1
ATOM 1659 C C . GLU A 1 220 ? 14.386 13.649 5.455 1.00 38.97 220 GLU A C 1
ATOM 1661 O O . GLU A 1 220 ? 13.328 14.031 5.950 1.00 38.97 220 GLU A O 1
ATOM 1666 N N . ARG A 1 221 ? 15.405 14.499 5.267 1.00 35.28 221 ARG A N 1
ATOM 1667 C CA . ARG A 1 221 ? 15.438 15.857 5.850 1.00 35.28 221 ARG A CA 1
ATOM 1668 C C . ARG A 1 221 ? 14.626 16.912 5.090 1.00 35.28 221 ARG A C 1
ATOM 1670 O O . ARG A 1 221 ? 14.525 18.040 5.561 1.00 35.28 221 ARG A O 1
ATOM 1677 N N . SER A 1 222 ? 14.051 16.570 3.939 1.00 31.08 222 SER A N 1
ATOM 1678 C CA . SER A 1 222 ? 13.559 17.572 2.979 1.00 31.08 222 SER A CA 1
ATOM 1679 C C . SER A 1 222 ? 12.037 17.627 2.825 1.00 31.08 222 SER A C 1
ATOM 1681 O O . SER A 1 222 ? 11.530 18.451 2.064 1.00 31.08 222 SER A O 1
ATOM 1683 N N . LEU A 1 223 ? 11.279 16.780 3.523 1.00 41.12 223 LEU A N 1
ATOM 1684 C CA . LEU A 1 223 ? 9.821 16.772 3.413 1.00 41.12 223 LEU A CA 1
ATOM 1685 C C . LEU A 1 223 ? 9.238 17.688 4.489 1.00 41.12 223 LEU A C 1
ATOM 1687 O O . LEU A 1 223 ? 9.193 17.348 5.665 1.00 41.12 223 LEU A O 1
ATOM 1691 N N . ILE A 1 224 ? 8.807 18.884 4.085 1.00 36.66 224 ILE A N 1
ATOM 1692 C CA . ILE A 1 224 ? 8.034 19.799 4.934 1.00 36.66 224 ILE A CA 1
ATOM 1693 C C . ILE A 1 224 ? 6.709 19.101 5.291 1.00 36.66 224 ILE A C 1
ATOM 1695 O O . ILE A 1 224 ? 5.735 19.170 4.544 1.00 36.66 224 ILE A O 1
ATOM 1699 N N . VAL A 1 225 ? 6.674 18.415 6.438 1.00 43.69 225 VAL A N 1
ATOM 1700 C CA . VAL A 1 225 ? 5.525 17.620 6.928 1.00 43.69 225 VAL A CA 1
ATOM 1701 C C . VAL A 1 225 ? 4.399 18.504 7.491 1.00 43.69 225 VAL A C 1
ATOM 1703 O O . VAL A 1 225 ? 3.339 18.009 7.871 1.00 43.69 225 VAL A O 1
ATOM 1706 N N . SER A 1 226 ? 4.612 19.821 7.568 1.00 42.00 226 SER A N 1
ATOM 1707 C CA . SER A 1 226 ? 3.718 20.776 8.233 1.00 42.00 226 SER A CA 1
ATOM 1708 C C . SER A 1 226 ? 2.722 21.476 7.308 1.00 42.00 226 SER A C 1
ATOM 1710 O O . SER A 1 226 ? 1.953 22.303 7.791 1.00 42.00 226 SER A O 1
ATOM 1712 N N . ARG A 1 227 ? 2.690 21.176 6.001 1.00 46.31 227 ARG A N 1
ATOM 1713 C CA . ARG A 1 227 ? 1.745 21.833 5.085 1.00 46.31 227 ARG A CA 1
ATOM 1714 C C . ARG A 1 227 ? 0.381 21.126 5.089 1.00 46.31 227 ARG A C 1
ATOM 1716 O O . ARG A 1 227 ? 0.298 19.992 4.618 1.00 46.31 227 ARG A O 1
ATOM 1723 N N . PRO A 1 228 ? -0.709 21.786 5.526 1.00 56.09 228 PRO A N 1
ATOM 1724 C CA . PRO A 1 228 ? -2.052 21.237 5.388 1.00 56.09 228 PRO A CA 1
ATOM 1725 C C . PRO A 1 228 ? -2.414 21.088 3.905 1.00 56.09 228 PRO A C 1
ATOM 1727 O O . PRO A 1 228 ? -2.176 21.998 3.103 1.00 56.09 228 PRO A O 1
ATOM 1730 N N . LYS A 1 229 ? -3.000 19.947 3.530 1.00 61.94 229 LYS A N 1
ATOM 1731 C CA . LYS A 1 229 ? -3.581 19.762 2.194 1.00 61.94 229 LYS A CA 1
ATOM 1732 C C . LYS A 1 229 ? -4.873 20.559 2.058 1.00 61.94 229 LYS A C 1
ATOM 1734 O O . LYS A 1 229 ? -5.602 20.739 3.030 1.00 61.94 229 LYS A O 1
ATOM 1739 N N . SER A 1 230 ? -5.169 21.004 0.837 1.00 62.25 230 SER A N 1
ATOM 1740 C CA . SER A 1 230 ? -6.453 21.644 0.544 1.00 62.25 230 SER A CA 1
ATOM 1741 C C . SER A 1 230 ? -7.607 20.687 0.849 1.00 62.25 230 SER A C 1
ATOM 1743 O O . SER A 1 230 ? -7.585 19.535 0.416 1.00 62.25 230 SER A O 1
ATOM 1745 N N . ALA A 1 231 ? -8.651 21.188 1.513 1.00 60.31 231 ALA A N 1
ATOM 1746 C CA . ALA A 1 231 ? -9.882 20.440 1.772 1.00 60.31 231 ALA A CA 1
ATOM 1747 C C . ALA A 1 231 ? -10.630 20.031 0.484 1.00 60.31 231 ALA A C 1
ATOM 1749 O O . ALA A 1 231 ? -11.513 19.180 0.526 1.00 60.31 231 ALA A O 1
ATOM 1750 N N . SER A 1 232 ? -10.285 20.623 -0.666 1.00 65.81 232 SER A N 1
ATOM 1751 C CA . SER A 1 232 ? -10.878 20.301 -1.969 1.00 65.81 232 SER A CA 1
ATOM 1752 C C . SER A 1 232 ? -10.281 19.059 -2.647 1.00 65.81 232 SER A C 1
ATOM 1754 O O . SER A 1 232 ? -10.804 18.641 -3.680 1.00 65.81 232 SER A O 1
ATOM 1756 N N . ILE A 1 233 ? -9.187 18.497 -2.116 1.00 71.12 233 ILE A N 1
ATOM 1757 C CA . ILE A 1 233 ? -8.515 17.313 -2.674 1.00 71.12 233 ILE A CA 1
ATOM 1758 C C . ILE A 1 233 ? -9.385 16.081 -2.443 1.00 71.12 233 ILE A C 1
ATOM 1760 O O . ILE A 1 233 ? -9.804 15.798 -1.320 1.00 71.12 233 ILE A O 1
ATOM 1764 N N . LYS A 1 234 ? -9.647 15.331 -3.515 1.00 69.50 234 LYS A N 1
ATOM 1765 C CA . LYS A 1 234 ? -10.536 14.163 -3.486 1.00 69.50 234 LYS A CA 1
ATOM 1766 C C . LYS A 1 234 ? -9.765 12.854 -3.554 1.00 69.50 234 LYS A C 1
ATOM 1768 O O . LYS A 1 234 ? -10.258 11.850 -3.050 1.00 69.50 234 LYS A O 1
ATOM 1773 N N . THR A 1 235 ? -8.588 12.838 -4.177 1.00 67.31 235 THR A N 1
ATOM 1774 C CA . THR A 1 235 ? -7.883 11.593 -4.517 1.00 67.31 235 THR A CA 1
ATOM 1775 C C . THR A 1 235 ? -6.817 11.212 -3.505 1.00 67.31 235 THR A C 1
ATOM 1777 O O . THR A 1 235 ? -6.511 10.036 -3.377 1.00 67.31 235 THR A O 1
ATOM 1780 N N . LEU A 1 236 ? -6.277 12.185 -2.772 1.00 74.56 236 LEU A N 1
ATOM 1781 C CA . LEU A 1 236 ? -5.276 11.987 -1.722 1.00 74.56 236 LEU A CA 1
ATOM 1782 C C . LEU A 1 236 ? -5.580 12.866 -0.511 1.00 74.56 236 LEU A C 1
ATOM 1784 O O . LEU A 1 236 ? -4.706 13.583 -0.012 1.00 74.56 236 LEU A O 1
ATOM 1788 N N . ALA A 1 237 ? -6.839 12.858 -0.071 1.00 65.81 237 ALA A N 1
ATOM 1789 C CA . ALA A 1 237 ? -7.202 13.531 1.165 1.00 65.81 237 ALA A CA 1
ATOM 1790 C C . ALA A 1 237 ? -6.302 13.000 2.290 1.00 65.81 237 ALA A C 1
ATOM 1792 O O . ALA A 1 237 ? -6.132 11.787 2.435 1.00 65.81 237 ALA A O 1
ATOM 1793 N N . ALA A 1 238 ? -5.689 13.912 3.046 1.00 66.81 238 ALA A N 1
ATOM 1794 C CA . ALA A 1 238 ? -4.979 13.522 4.256 1.00 66.81 238 ALA A CA 1
ATOM 1795 C C . ALA A 1 238 ? -5.960 12.796 5.186 1.00 66.81 238 ALA A C 1
ATOM 1797 O O . ALA A 1 238 ? -7.155 13.118 5.186 1.00 66.81 238 ALA A O 1
ATOM 1798 N N . LEU A 1 239 ? -5.459 11.838 5.973 1.00 73.38 239 LEU A N 1
ATOM 1799 C CA . LEU A 1 239 ? -6.264 11.175 6.993 1.00 73.38 239 LEU A CA 1
ATOM 1800 C C . LEU A 1 239 ? -7.026 12.232 7.805 1.00 73.38 239 LEU A C 1
ATOM 1802 O O . LEU A 1 239 ? -6.423 13.163 8.339 1.00 73.38 239 LEU A O 1
ATOM 1806 N N . ASN A 1 240 ? -8.346 12.074 7.901 1.00 72.12 240 ASN A N 1
ATOM 1807 C CA . ASN A 1 240 ? -9.148 12.842 8.838 1.00 72.12 240 ASN A CA 1
ATOM 1808 C C . ASN A 1 240 ? -9.230 12.063 10.159 1.00 72.12 240 ASN A C 1
ATOM 1810 O O . ASN A 1 240 ? -10.040 11.139 10.242 1.00 72.12 240 ASN A O 1
ATOM 1814 N N . PRO A 1 241 ? -8.461 12.437 11.198 1.00 66.44 241 PRO A N 1
ATOM 1815 C CA . PRO A 1 241 ? -8.482 11.715 12.467 1.00 66.44 241 PRO A CA 1
ATOM 1816 C C . PRO A 1 241 ? -9.828 11.840 13.191 1.00 66.44 241 PRO A C 1
ATOM 1818 O O . PRO A 1 241 ? -10.128 11.056 14.076 1.00 66.44 241 PRO A O 1
ATOM 1821 N N . THR A 1 242 ? -10.666 12.810 12.810 1.00 67.06 242 THR A N 1
ATOM 1822 C CA . THR A 1 242 ? -11.964 13.082 13.447 1.00 67.06 242 THR A CA 1
ATOM 1823 C C . THR A 1 242 ? -13.155 12.463 12.705 1.00 67.06 242 THR A C 1
ATOM 1825 O O . THR A 1 242 ? -14.310 12.805 12.970 1.00 67.06 242 THR A O 1
ATOM 1828 N N . GLY A 1 243 ? -12.909 11.555 11.759 1.00 78.00 243 GLY A N 1
ATOM 1829 C CA . GLY A 1 243 ? -13.952 10.911 10.967 1.00 78.00 243 GLY A CA 1
ATOM 1830 C C . GLY A 1 243 ? -13.667 9.440 10.700 1.00 78.00 243 GLY A C 1
ATOM 1831 O O . GLY A 1 243 ? -12.551 8.958 10.860 1.00 78.00 243 GLY A O 1
ATOM 1832 N N . ALA A 1 244 ? -14.695 8.716 10.257 1.00 87.81 244 ALA A N 1
ATOM 1833 C CA . ALA A 1 244 ? -14.506 7.351 9.791 1.00 87.81 244 ALA A CA 1
ATOM 1834 C C . ALA A 1 244 ? -13.639 7.341 8.527 1.00 87.81 244 ALA A C 1
ATOM 1836 O O . ALA A 1 244 ? -13.932 8.027 7.544 1.00 87.81 244 ALA A O 1
ATOM 1837 N N . THR A 1 245 ? -12.585 6.534 8.556 1.00 89.31 245 THR A N 1
ATOM 1838 C CA . THR A 1 245 ? -11.632 6.434 7.454 1.00 89.31 245 THR A CA 1
ATOM 1839 C C . THR A 1 245 ? -12.135 5.460 6.397 1.00 89.31 245 THR A C 1
ATOM 1841 O O . THR A 1 245 ? -12.263 4.264 6.654 1.00 89.31 245 THR A O 1
ATOM 1844 N N . GLU A 1 246 ? -12.367 5.977 5.191 1.00 93.06 246 GLU A N 1
ATOM 1845 C CA . GLU A 1 246 ? -12.704 5.202 3.991 1.00 93.06 246 GLU A CA 1
ATOM 1846 C C . GLU A 1 246 ? -13.911 4.244 4.125 1.00 93.06 246 GLU A C 1
ATOM 1848 O O . GLU A 1 246 ? -13.816 3.069 3.782 1.00 93.06 246 GLU A O 1
ATOM 1853 N N . PRO A 1 247 ? -15.097 4.720 4.551 1.00 94.50 247 PRO A N 1
ATOM 1854 C CA . PRO A 1 247 ? -16.267 3.876 4.838 1.00 94.50 247 PRO A CA 1
ATOM 1855 C C . PRO A 1 247 ? -16.799 3.041 3.671 1.00 94.50 247 PRO A C 1
ATOM 1857 O O . PRO A 1 247 ? -17.555 2.092 3.863 1.00 94.50 247 PRO A O 1
ATOM 1860 N N . TYR A 1 248 ? -16.423 3.405 2.449 1.00 95.56 248 TYR A N 1
ATOM 1861 C CA . TYR A 1 248 ? -16.853 2.741 1.226 1.00 95.56 248 TYR A CA 1
ATOM 1862 C C . TYR A 1 248 ? -15.725 1.952 0.554 1.00 95.56 248 TYR A C 1
ATOM 1864 O O . TYR A 1 248 ? -15.889 1.540 -0.591 1.00 95.56 248 TYR A O 1
ATOM 1872 N N . TRP A 1 249 ? -14.599 1.723 1.244 1.00 96.19 249 TRP A N 1
ATOM 1873 C CA . TRP A 1 249 ? -13.434 1.041 0.669 1.00 96.19 249 TRP A CA 1
ATOM 1874 C C . TRP A 1 249 ? -13.752 -0.365 0.153 1.00 96.19 249 TRP A C 1
ATOM 1876 O O . TRP A 1 249 ? -13.295 -0.750 -0.916 1.00 96.19 249 TRP A O 1
ATOM 1886 N N . GLY A 1 250 ? -14.641 -1.086 0.843 1.00 95.25 250 GLY A N 1
ATOM 1887 C CA . GLY A 1 250 ? -15.126 -2.404 0.423 1.00 95.25 250 GLY A CA 1
ATOM 1888 C C . GLY A 1 250 ? -15.948 -2.423 -0.877 1.00 95.25 250 GLY A C 1
ATOM 1889 O O . GLY A 1 250 ? -16.489 -3.465 -1.224 1.00 95.25 250 GLY A O 1
ATOM 1890 N N . ARG A 1 251 ? -16.120 -1.283 -1.568 1.00 95.62 251 ARG A N 1
ATOM 1891 C CA . ARG A 1 251 ? -16.767 -1.195 -2.892 1.00 95.62 251 ARG A CA 1
ATOM 1892 C C . ARG A 1 251 ? -15.773 -1.152 -4.051 1.00 95.62 251 ARG A C 1
ATOM 1894 O O . ARG A 1 251 ? -16.214 -1.247 -5.199 1.00 95.62 251 ARG A O 1
ATOM 1901 N N . LEU A 1 252 ? -14.484 -0.948 -3.771 1.00 97.38 252 LEU A N 1
ATOM 1902 C CA . LEU A 1 252 ? -13.451 -0.979 -4.801 1.00 97.38 252 LEU A CA 1
ATOM 1903 C C . LEU A 1 252 ? -13.391 -2.369 -5.435 1.00 97.38 252 LEU A C 1
ATOM 1905 O O . LEU A 1 252 ? -13.722 -3.368 -4.800 1.00 97.38 252 LEU A O 1
ATOM 1909 N N . ARG A 1 253 ? -12.954 -2.419 -6.692 1.00 97.75 253 ARG A N 1
ATOM 1910 C CA . ARG A 1 253 ? -12.626 -3.673 -7.373 1.00 97.75 253 ARG A CA 1
ATOM 1911 C C . ARG A 1 253 ? -11.403 -4.305 -6.682 1.00 97.75 253 ARG A C 1
ATOM 1913 O O . ARG A 1 253 ? -10.345 -3.674 -6.711 1.00 97.75 253 ARG A O 1
ATOM 1920 N N . PRO A 1 254 ? -11.507 -5.520 -6.114 1.00 97.88 254 PRO A N 1
ATOM 1921 C CA . PRO A 1 254 ? -10.339 -6.266 -5.650 1.00 97.88 254 PRO A CA 1
ATOM 1922 C C . PRO A 1 254 ? -9.423 -6.632 -6.818 1.00 97.88 254 PRO A C 1
ATOM 1924 O O . PRO A 1 254 ? -9.878 -6.731 -7.955 1.00 97.88 254 PRO A O 1
ATOM 1927 N N . PHE A 1 255 ? -8.149 -6.867 -6.551 1.00 98.38 255 PHE A N 1
ATOM 1928 C CA . PHE A 1 255 ? -7.153 -7.292 -7.525 1.00 98.38 255 PHE A CA 1
ATOM 1929 C C . PHE A 1 255 ? -7.292 -8.775 -7.886 1.00 98.38 255 PHE A C 1
ATOM 1931 O O . PHE A 1 255 ? -7.184 -9.106 -9.066 1.00 98.38 255 PHE A O 1
ATOM 1938 N N . VAL A 1 256 ? -7.540 -9.642 -6.899 1.00 97.44 256 VAL A N 1
ATOM 1939 C CA . VAL A 1 256 ? -7.577 -11.107 -7.054 1.00 97.44 256 VAL A CA 1
ATOM 1940 C C . VAL A 1 256 ? -8.861 -11.712 -6.495 1.00 97.44 256 VAL A C 1
ATOM 1942 O O . VAL A 1 256 ? -9.402 -12.614 -7.129 1.00 97.44 256 VAL A O 1
ATOM 1945 N N . LEU A 1 257 ? -9.369 -11.221 -5.355 1.00 95.62 257 LEU A N 1
ATOM 1946 C CA . LEU A 1 257 ? -10.593 -11.763 -4.748 1.00 95.62 257 LEU A CA 1
ATOM 1947 C C . LEU A 1 257 ? -11.739 -11.796 -5.764 1.00 95.62 257 LEU A C 1
ATOM 1949 O O . LEU A 1 257 ? -12.015 -10.804 -6.450 1.00 95.62 257 LEU A O 1
ATOM 1953 N N . THR A 1 258 ? -12.414 -12.940 -5.842 1.00 92.69 258 THR A N 1
ATOM 1954 C CA . THR A 1 258 ? -13.523 -13.158 -6.782 1.00 92.69 258 THR A CA 1
ATOM 1955 C C . THR A 1 258 ? -14.853 -12.696 -6.200 1.00 92.69 258 THR A C 1
ATOM 1957 O O . THR A 1 258 ? -15.715 -12.181 -6.918 1.00 92.69 258 THR A O 1
ATOM 1960 N N . SER A 1 259 ? -14.995 -12.816 -4.881 1.00 89.38 259 SER A N 1
ATOM 1961 C CA . SER A 1 259 ? -16.107 -12.289 -4.104 1.00 89.38 259 SER A CA 1
ATOM 1962 C C . SER A 1 259 ? -15.615 -11.740 -2.766 1.00 89.38 259 SER A C 1
ATOM 1964 O O . SER A 1 259 ? -14.541 -12.078 -2.272 1.00 89.38 259 SER A O 1
ATOM 1966 N N . MET A 1 260 ? -16.404 -10.850 -2.164 1.00 87.06 260 MET A N 1
ATOM 1967 C CA . MET A 1 260 ? -16.038 -10.222 -0.889 1.00 87.06 260 MET A CA 1
ATOM 1968 C C . MET A 1 260 ? -16.091 -11.190 0.300 1.00 87.06 260 MET A C 1
ATOM 1970 O O . MET A 1 260 ? -15.435 -10.945 1.310 1.00 87.06 260 MET A O 1
ATOM 1974 N N . ASP A 1 261 ? -16.863 -12.269 0.178 1.00 83.62 261 ASP A N 1
ATOM 1975 C CA . ASP A 1 261 ? -17.077 -13.287 1.203 1.00 83.62 261 ASP A CA 1
ATOM 1976 C C . ASP A 1 261 ? -16.150 -14.507 1.079 1.00 83.62 261 ASP A C 1
ATOM 1978 O O . ASP A 1 261 ? -16.183 -15.371 1.954 1.00 83.62 261 ASP A O 1
ATOM 1982 N N . GLU A 1 262 ? -15.271 -14.546 0.068 1.00 88.38 262 GLU A N 1
ATOM 1983 C CA . GLU A 1 262 ? -14.278 -15.615 -0.140 1.00 88.38 262 GLU A CA 1
ATOM 1984 C C . GLU A 1 262 ? -13.411 -15.862 1.114 1.00 88.38 262 GLU A C 1
ATOM 1986 O O . GLU A 1 262 ? -13.048 -16.998 1.414 1.00 88.38 262 GLU A O 1
ATOM 1991 N N . CYS A 1 263 ? -13.158 -14.801 1.893 1.00 84.25 263 CYS A N 1
ATOM 1992 C CA . CYS A 1 263 ? -12.381 -14.822 3.136 1.00 84.25 263 CYS A CA 1
ATOM 1993 C C . CYS A 1 263 ? -13.141 -14.210 4.334 1.00 84.25 263 CYS A C 1
ATOM 1995 O O . CYS A 1 263 ? -12.520 -13.601 5.209 1.00 84.25 263 CYS A O 1
ATOM 1997 N N . ALA A 1 264 ? -14.477 -14.309 4.375 1.00 86.06 264 ALA A N 1
ATOM 1998 C CA . ALA A 1 264 ? -15.269 -13.683 5.439 1.00 86.06 264 ALA A CA 1
ATOM 1999 C C . ALA A 1 264 ? -14.914 -14.236 6.842 1.00 86.06 264 ALA A C 1
ATOM 2001 O O . ALA A 1 264 ? -14.916 -15.455 7.048 1.00 86.06 264 ALA A O 1
ATOM 2002 N N . PRO A 1 265 ? -14.644 -13.371 7.839 1.00 89.88 265 PRO A N 1
ATOM 2003 C CA . PRO A 1 265 ? -14.376 -13.803 9.204 1.00 89.88 265 PRO A CA 1
ATOM 2004 C C . PRO A 1 265 ? -15.655 -14.298 9.903 1.00 89.88 265 PRO A C 1
ATOM 2006 O O . PRO A 1 265 ? -16.775 -13.986 9.482 1.00 89.88 265 PRO A O 1
ATOM 2009 N N . PRO A 1 266 ? -15.528 -15.023 11.032 1.00 91.56 266 PRO A N 1
ATOM 2010 C CA . PRO A 1 266 ? -16.677 -15.306 11.880 1.00 91.56 266 PRO A CA 1
ATOM 2011 C C . PRO A 1 266 ? -17.313 -14.006 12.387 1.00 91.56 266 PRO A C 1
ATOM 2013 O O . PRO A 1 266 ? -16.650 -12.984 12.582 1.00 91.56 266 PRO A O 1
ATOM 2016 N N . ARG A 1 267 ? -18.622 -14.062 12.649 1.00 92.25 267 ARG A N 1
ATOM 2017 C CA . ARG A 1 267 ? -19.370 -12.921 13.190 1.00 92.25 267 ARG A CA 1
ATOM 2018 C C . ARG A 1 267 ? -18.796 -12.499 14.549 1.00 92.25 267 ARG A C 1
ATOM 2020 O O . ARG A 1 267 ? -18.454 -13.373 15.350 1.00 92.25 267 ARG A O 1
ATOM 2027 N N . PRO A 1 268 ? -18.755 -11.191 14.857 1.00 94.25 268 PRO A N 1
ATOM 2028 C CA . PRO A 1 268 ? -18.334 -10.736 16.174 1.00 94.25 268 PRO A CA 1
ATOM 2029 C C . PRO A 1 268 ? -19.306 -11.230 17.261 1.00 94.25 268 PRO A C 1
ATOM 2031 O O . PRO A 1 268 ? -20.498 -11.415 16.979 1.00 94.25 268 PRO A O 1
ATOM 2034 N N . PRO A 1 269 ? -18.840 -11.401 18.515 1.00 95.31 269 PRO A N 1
ATOM 2035 C CA . PRO A 1 269 ? -19.718 -11.730 19.630 1.00 95.31 269 PRO A CA 1
ATOM 2036 C C . PRO A 1 269 ? -20.877 -10.727 19.736 1.00 95.31 269 PRO A C 1
ATOM 2038 O O . PRO A 1 269 ? -20.652 -9.518 19.592 1.00 95.31 269 PRO A O 1
ATOM 2041 N N . PRO A 1 270 ? -22.114 -11.182 20.010 1.00 96.25 270 PRO A N 1
ATOM 2042 C CA . PRO A 1 270 ? -23.232 -10.279 20.229 1.00 96.25 270 PRO A CA 1
ATOM 2043 C C . PRO A 1 270 ? -22.924 -9.287 21.349 1.00 96.25 270 PRO A C 1
ATOM 2045 O O . PRO A 1 270 ? -22.436 -9.665 22.413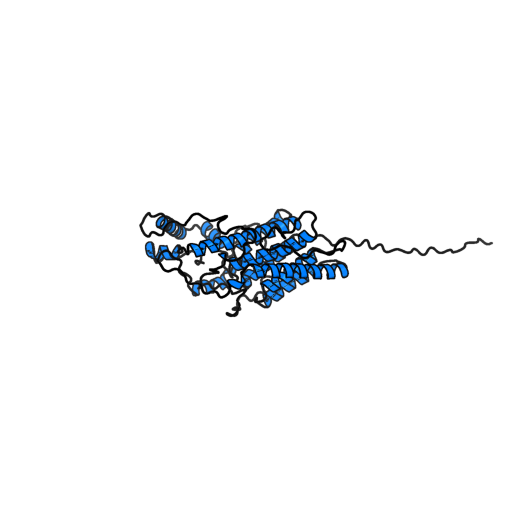 1.00 96.25 270 PRO A O 1
ATOM 2048 N N . TYR A 1 271 ? -23.239 -8.016 21.111 1.00 97.75 271 TYR A N 1
ATOM 2049 C CA . TYR A 1 271 ? -23.076 -6.975 22.116 1.00 97.75 271 TYR A CA 1
ATOM 2050 C C . TYR A 1 271 ? -23.864 -7.306 23.385 1.00 97.75 271 TYR A C 1
ATOM 2052 O O . TYR A 1 271 ? -25.063 -7.581 23.320 1.00 97.75 271 TYR A O 1
ATOM 2060 N N . SER A 1 272 ? -23.203 -7.228 24.534 1.00 98.06 272 SER A N 1
ATOM 2061 C CA . SER A 1 272 ? -23.810 -7.450 25.840 1.00 98.06 272 SER A CA 1
ATOM 2062 C C . SER A 1 272 ? -23.012 -6.710 26.902 1.00 98.06 272 SER A C 1
ATOM 2064 O O . SER A 1 272 ? -21.790 -6.790 26.900 1.00 98.06 272 SER A O 1
ATOM 2066 N N . GLU A 1 273 ? -23.711 -6.040 27.818 1.00 97.69 273 GLU A N 1
ATOM 2067 C CA . GLU A 1 273 ? -23.122 -5.391 29.001 1.00 97.69 273 GLU A CA 1
ATOM 2068 C C . GLU A 1 273 ? -23.158 -6.291 30.241 1.00 97.69 273 GLU A C 1
ATOM 2070 O O . GLU A 1 273 ? -22.594 -5.944 31.275 1.00 97.69 273 GLU A O 1
ATOM 2075 N N . ALA A 1 274 ? -23.811 -7.456 30.148 1.00 97.62 274 ALA A N 1
ATOM 2076 C CA . ALA A 1 274 ? -23.913 -8.387 31.261 1.00 97.62 274 ALA A CA 1
ATOM 2077 C C . ALA A 1 274 ? -22.512 -8.865 31.685 1.00 97.62 274 ALA A C 1
ATOM 2079 O O . ALA A 1 274 ? -21.764 -9.378 30.831 1.00 97.62 274 ALA A O 1
ATOM 2080 N N . PRO A 1 275 ? -22.159 -8.751 32.981 1.00 94.88 275 PRO A N 1
ATOM 2081 C CA . PRO A 1 275 ? -20.937 -9.337 33.509 1.00 94.88 275 PRO A CA 1
ATOM 2082 C C . PRO A 1 275 ? -20.857 -10.821 33.147 1.00 94.88 275 PRO A C 1
ATOM 2084 O O . PRO A 1 275 ? -21.833 -11.559 33.262 1.00 94.88 275 PRO A O 1
ATOM 2087 N N . GLY A 1 276 ? -19.699 -11.255 32.655 1.00 94.25 276 GLY A N 1
ATOM 2088 C CA . GLY A 1 276 ? -19.490 -12.644 32.242 1.00 94.25 276 GLY A CA 1
ATOM 2089 C C . GLY A 1 276 ? -20.070 -13.021 30.875 1.00 94.25 276 GLY A C 1
ATOM 2090 O O . GLY A 1 276 ? -19.902 -14.164 30.467 1.00 94.25 276 GLY A O 1
ATOM 2091 N N . SER A 1 277 ? -20.693 -12.108 30.124 1.00 98.19 277 SER A N 1
ATOM 2092 C CA . SER A 1 277 ? -20.945 -12.342 28.693 1.00 98.19 277 SER A CA 1
ATOM 2093 C C . SER A 1 277 ? -19.636 -12.400 27.896 1.00 98.19 277 SER A C 1
ATOM 2095 O O . SER A 1 277 ? -18.619 -11.856 28.327 1.00 98.19 277 SER A O 1
ATOM 2097 N N . GLU A 1 278 ? -19.647 -13.035 26.720 1.00 97.94 278 GLU A N 1
ATOM 2098 C CA . GLU A 1 278 ? -18.442 -13.129 25.881 1.00 97.94 278 GLU A CA 1
ATOM 2099 C C . GLU A 1 278 ? -17.904 -11.746 25.491 1.00 97.94 278 GLU A C 1
ATOM 2101 O O . GLU A 1 278 ? -16.710 -11.487 25.612 1.00 97.94 278 GLU A O 1
ATOM 2106 N N . PHE A 1 279 ? -18.796 -10.820 25.133 1.00 98.12 279 PHE A N 1
ATOM 2107 C CA . PHE A 1 279 ? -18.425 -9.444 24.809 1.00 98.12 279 PHE A CA 1
ATOM 2108 C C . PHE A 1 279 ? -17.755 -8.730 25.996 1.00 98.12 279 PHE A C 1
ATOM 2110 O O . PHE A 1 279 ? -16.699 -8.115 25.843 1.00 98.12 279 PHE A O 1
ATOM 2117 N N . TYR A 1 280 ? -18.326 -8.868 27.200 1.00 98.44 280 TYR A N 1
ATOM 2118 C CA . TYR A 1 280 ? -17.745 -8.313 28.422 1.00 98.44 280 TYR A CA 1
ATOM 2119 C C . TYR A 1 280 ? -16.372 -8.924 28.728 1.00 98.44 280 TYR A C 1
ATOM 2121 O O . TYR A 1 280 ? -15.449 -8.190 29.073 1.00 98.44 280 TYR A O 1
ATOM 2129 N N . ARG A 1 281 ? -16.207 -10.247 28.581 1.00 98.44 281 ARG A N 1
ATOM 2130 C CA . ARG A 1 281 ? -14.920 -10.924 28.815 1.00 98.44 281 ARG A CA 1
ATOM 2131 C C . ARG A 1 281 ? -13.827 -10.420 27.878 1.00 98.44 281 ARG A C 1
ATOM 2133 O O . ARG A 1 281 ? -12.736 -10.125 28.356 1.00 98.44 281 ARG A O 1
ATOM 2140 N N . GLN A 1 282 ? -14.120 -10.266 26.587 1.00 98.00 282 GLN A N 1
ATOM 2141 C CA . GLN A 1 282 ? -13.149 -9.731 25.628 1.00 98.00 282 GLN A CA 1
ATOM 2142 C C . GLN A 1 282 ? -12.768 -8.280 25.950 1.00 98.00 282 GLN A C 1
ATOM 2144 O O . GLN A 1 282 ? -11.588 -7.936 25.940 1.00 98.00 282 GLN A O 1
ATOM 2149 N N . ALA A 1 283 ? -13.735 -7.432 26.315 1.00 98.06 283 ALA A N 1
ATOM 2150 C CA . ALA A 1 283 ? -13.439 -6.062 26.734 1.00 98.06 283 ALA A CA 1
ATOM 2151 C C . ALA A 1 283 ? -12.627 -6.003 28.038 1.00 98.06 283 ALA A C 1
ATOM 2153 O O . ALA A 1 283 ? -11.703 -5.198 28.153 1.00 98.06 283 ALA A O 1
ATOM 2154 N N . LYS A 1 284 ? -12.936 -6.875 29.007 1.00 98.00 284 LYS A N 1
ATOM 2155 C CA . LYS A 1 284 ? -12.185 -6.968 30.260 1.00 98.00 284 LYS A CA 1
ATOM 2156 C C . LYS A 1 284 ? -10.751 -7.445 30.022 1.00 98.00 284 LYS A C 1
ATOM 2158 O O . LYS A 1 284 ? -9.847 -6.898 30.637 1.00 98.00 284 LYS A O 1
ATOM 2163 N N . ALA A 1 285 ? -10.529 -8.382 29.100 1.00 97.88 285 ALA A N 1
ATOM 2164 C CA . ALA A 1 285 ? -9.180 -8.792 28.715 1.00 97.88 285 ALA A CA 1
ATOM 2165 C C . ALA A 1 285 ? -8.355 -7.600 28.195 1.00 97.88 285 ALA A C 1
ATOM 2167 O O . ALA A 1 285 ? -7.232 -7.397 28.643 1.00 97.88 285 ALA A O 1
ATOM 2168 N N . VAL A 1 286 ? -8.934 -6.750 27.335 1.00 97.62 286 VAL A N 1
ATOM 2169 C CA . VAL A 1 286 ? -8.264 -5.521 26.863 1.00 97.62 286 VAL A CA 1
ATOM 2170 C C . VAL A 1 286 ? -7.951 -4.562 28.020 1.00 97.62 286 VAL A C 1
ATOM 2172 O O . VAL A 1 286 ? -6.844 -4.027 28.083 1.00 97.62 286 VAL A O 1
ATOM 2175 N N . TYR A 1 287 ? -8.898 -4.360 28.941 1.00 98.00 287 TYR A N 1
ATOM 2176 C CA . TYR A 1 287 ? -8.708 -3.520 30.130 1.00 98.00 287 TYR A CA 1
ATOM 2177 C C . TYR A 1 287 ? -7.582 -4.037 31.039 1.00 98.00 287 TYR A C 1
ATOM 2179 O O . TYR A 1 287 ? -6.679 -3.275 31.392 1.00 98.00 287 TYR A O 1
ATOM 2187 N N . ASP A 1 288 ? -7.619 -5.325 31.389 1.00 97.31 288 ASP A N 1
ATOM 2188 C CA . ASP A 1 288 ? -6.651 -5.964 32.285 1.00 97.31 288 ASP A CA 1
ATOM 2189 C C . ASP A 1 288 ? -5.244 -5.909 31.671 1.00 97.31 288 ASP A C 1
ATOM 2191 O O . ASP A 1 288 ? -4.297 -5.458 32.323 1.00 97.31 288 ASP A O 1
ATOM 2195 N N . THR A 1 289 ? -5.111 -6.281 30.390 1.00 96.69 289 THR A N 1
ATOM 2196 C CA . THR A 1 289 ? -3.833 -6.222 29.672 1.00 96.69 289 THR A CA 1
ATOM 2197 C C . THR A 1 289 ? -3.308 -4.793 29.599 1.00 96.69 289 THR A C 1
ATOM 2199 O O . THR A 1 289 ? -2.163 -4.552 29.967 1.00 96.69 289 THR A O 1
ATOM 2202 N N . GLY A 1 290 ? -4.136 -3.822 29.196 1.00 94.75 290 GLY A N 1
ATOM 2203 C CA . GLY A 1 290 ? -3.714 -2.422 29.095 1.00 94.75 290 GLY A CA 1
ATOM 2204 C C . GLY A 1 290 ? -3.300 -1.794 30.429 1.00 94.75 290 GLY A C 1
ATOM 2205 O O . GLY A 1 290 ? -2.468 -0.891 30.442 1.00 94.75 290 GLY A O 1
ATOM 2206 N N . SER A 1 291 ? -3.831 -2.294 31.548 1.00 95.25 291 SER A N 1
ATOM 2207 C CA . SER A 1 291 ? -3.507 -1.813 32.898 1.00 95.25 291 SER A CA 1
ATOM 2208 C C . SER A 1 291 ? -2.217 -2.411 33.476 1.00 95.25 291 SER A C 1
ATOM 2210 O O . SER A 1 291 ? -1.717 -1.922 34.487 1.00 95.25 291 SER A O 1
ATOM 2212 N N . THR A 1 292 ? -1.681 -3.469 32.859 1.00 95.94 292 THR A N 1
ATOM 2213 C CA . THR A 1 292 ? -0.543 -4.251 33.376 1.00 95.94 292 THR A CA 1
ATOM 2214 C C . THR A 1 292 ? 0.500 -4.588 32.302 1.00 95.94 292 THR A C 1
ATOM 2216 O O . THR A 1 292 ? 1.236 -5.564 32.431 1.00 95.94 292 THR A O 1
ATOM 2219 N N . LEU A 1 293 ? 0.586 -3.770 31.245 1.00 92.69 293 LEU A N 1
ATOM 2220 C CA . LEU A 1 293 ? 1.527 -3.978 30.141 1.00 92.69 293 LEU A CA 1
ATOM 2221 C C . LEU A 1 293 ? 2.978 -4.065 30.631 1.00 92.69 293 LEU A C 1
ATOM 2223 O O . LEU A 1 293 ? 3.472 -3.161 31.311 1.00 92.69 293 LEU A O 1
ATOM 2227 N N . THR A 1 294 ? 3.688 -5.108 30.203 1.00 94.25 294 THR A N 1
ATOM 2228 C CA . THR A 1 294 ? 5.142 -5.197 30.384 1.00 94.25 294 THR A CA 1
ATOM 2229 C C . THR A 1 294 ? 5.868 -4.209 29.459 1.00 94.25 294 THR A C 1
ATOM 2231 O O . THR A 1 294 ? 5.305 -3.798 28.439 1.00 94.25 294 THR A O 1
ATOM 2234 N N . PRO A 1 295 ? 7.127 -3.828 29.754 1.00 89.44 295 PRO A N 1
ATOM 2235 C CA . PRO A 1 295 ? 7.923 -2.995 28.849 1.00 89.44 295 PRO A CA 1
ATOM 2236 C C . PRO A 1 295 ? 7.991 -3.553 27.419 1.00 89.44 295 PRO A C 1
ATOM 2238 O O . PRO A 1 295 ? 7.734 -2.821 26.470 1.00 89.44 295 PRO A O 1
ATOM 2241 N N . GLU A 1 296 ? 8.217 -4.861 27.278 1.00 88.19 296 GLU A N 1
ATOM 2242 C CA . GLU A 1 296 ? 8.246 -5.552 25.982 1.00 88.19 296 GLU A CA 1
ATOM 2243 C C . GLU A 1 296 ? 6.899 -5.457 25.244 1.00 88.19 296 GLU A C 1
ATOM 2245 O O . GLU A 1 296 ? 6.857 -5.140 24.060 1.00 88.19 296 GLU A O 1
ATOM 2250 N N . GLN A 1 297 ? 5.769 -5.654 25.934 1.00 88.62 297 GLN A N 1
ATOM 2251 C CA . GLN A 1 297 ? 4.446 -5.521 25.312 1.00 88.62 297 GLN A CA 1
ATOM 2252 C C . GLN A 1 297 ? 4.164 -4.092 24.837 1.00 88.62 297 GLN A C 1
ATOM 2254 O O . GLN A 1 297 ? 3.546 -3.908 23.788 1.00 88.62 297 GLN A O 1
ATOM 2259 N N . ARG A 1 298 ? 4.604 -3.077 25.596 1.00 87.06 298 ARG A N 1
ATOM 2260 C CA . ARG A 1 298 ? 4.479 -1.669 25.185 1.00 87.06 298 ARG A CA 1
ATOM 2261 C C . ARG A 1 298 ? 5.284 -1.400 23.921 1.00 87.06 298 ARG A C 1
ATOM 2263 O O . ARG A 1 298 ? 4.778 -0.763 23.006 1.00 87.06 298 ARG A O 1
ATOM 2270 N N . GLU A 1 299 ? 6.507 -1.905 23.875 1.00 80.31 299 GLU A N 1
ATOM 2271 C CA . GLU A 1 299 ? 7.413 -1.743 22.745 1.00 80.31 299 GLU A CA 1
ATOM 2272 C C . GLU A 1 299 ? 6.883 -2.420 21.479 1.00 80.31 299 GLU A C 1
ATOM 2274 O O . GLU A 1 299 ? 6.796 -1.779 20.434 1.00 80.31 299 GLU A O 1
ATOM 2279 N N . ILE A 1 300 ? 6.416 -3.669 21.588 1.00 81.56 300 ILE A N 1
ATOM 2280 C CA . ILE A 1 300 ? 5.763 -4.388 20.485 1.00 81.56 300 ILE A CA 1
ATOM 2281 C C . ILE A 1 300 ? 4.542 -3.610 19.983 1.00 81.56 300 ILE A C 1
ATOM 2283 O O . ILE A 1 300 ? 4.352 -3.472 18.775 1.00 81.56 300 ILE A O 1
ATOM 2287 N N . ALA A 1 301 ? 3.711 -3.088 20.890 1.00 80.88 301 ALA A N 1
ATOM 2288 C CA . ALA A 1 301 ? 2.531 -2.323 20.506 1.00 80.88 301 ALA A CA 1
ATOM 2289 C C . ALA A 1 301 ? 2.905 -1.046 19.734 1.00 80.88 301 ALA A C 1
ATOM 2291 O O . ALA A 1 301 ? 2.303 -0.769 18.700 1.00 80.88 301 ALA A O 1
ATOM 2292 N N . LEU A 1 302 ? 3.902 -0.292 20.208 1.00 81.12 302 LEU A N 1
ATOM 2293 C CA . LEU A 1 302 ? 4.373 0.929 19.548 1.00 81.12 302 LEU A CA 1
ATOM 2294 C C . LEU A 1 302 ? 5.028 0.635 18.192 1.00 81.12 302 LEU A C 1
ATOM 2296 O O . LEU A 1 302 ? 4.771 1.359 17.232 1.00 81.12 302 LEU A O 1
ATOM 2300 N N . TYR A 1 303 ? 5.797 -0.452 18.087 1.00 80.31 303 TYR A N 1
ATOM 2301 C CA . TYR A 1 303 ? 6.423 -0.887 16.835 1.00 80.31 303 TYR A CA 1
ATOM 2302 C C . TYR A 1 303 ? 5.391 -1.181 15.732 1.00 80.31 303 TYR A C 1
ATOM 2304 O O . TYR A 1 303 ? 5.601 -0.820 14.579 1.00 80.31 303 TYR A O 1
ATOM 2312 N N . TRP A 1 304 ? 4.253 -1.786 16.088 1.00 84.06 304 TRP A N 1
ATOM 2313 C CA . TRP A 1 304 ? 3.173 -2.127 15.150 1.00 84.06 304 TRP A CA 1
ATOM 2314 C C . TRP A 1 304 ? 2.046 -1.084 15.074 1.00 84.06 304 TRP A C 1
ATOM 2316 O O . TRP A 1 304 ? 1.008 -1.347 14.463 1.00 84.06 304 TRP A O 1
ATOM 2326 N N . ALA A 1 305 ? 2.202 0.084 15.707 1.00 81.00 305 ALA A N 1
ATOM 2327 C CA . ALA A 1 305 ? 1.151 1.100 15.745 1.00 81.00 305 ALA A CA 1
ATOM 2328 C C . ALA A 1 305 ? 0.847 1.667 14.349 1.00 81.00 305 ALA A C 1
ATOM 2330 O O . ALA A 1 305 ? -0.317 1.883 14.011 1.00 81.00 305 ALA A O 1
ATOM 2331 N N . ASP A 1 306 ? 1.896 1.895 13.549 1.00 81.19 306 ASP A N 1
ATOM 2332 C CA . ASP A 1 306 ? 1.842 2.310 12.143 1.00 81.19 306 ASP A CA 1
ATOM 2333 C C . ASP A 1 306 ? 0.807 3.416 11.838 1.00 81.19 306 ASP A C 1
ATOM 2335 O O . ASP A 1 306 ? 0.090 3.399 10.827 1.00 81.19 306 ASP A O 1
ATOM 2339 N N . ASN A 1 307 ? 0.730 4.426 12.709 1.00 73.38 307 ASN A N 1
ATOM 2340 C CA . ASN A 1 307 ? -0.233 5.510 12.546 1.00 73.38 307 ASN A CA 1
ATOM 2341 C C . ASN A 1 307 ? 0.098 6.360 11.301 1.00 73.38 307 ASN A C 1
ATOM 2343 O O . ASN A 1 307 ? 1.276 6.625 11.013 1.00 73.38 307 ASN A O 1
ATOM 2347 N N . PRO A 1 308 ? -0.915 6.847 10.560 1.00 68.69 308 PRO A N 1
ATOM 2348 C CA . PRO A 1 308 ? -0.687 7.721 9.413 1.00 68.69 308 PRO A CA 1
ATOM 2349 C C . PRO A 1 308 ? -0.004 9.035 9.796 1.00 68.69 308 PRO A C 1
ATOM 2351 O O . PRO A 1 308 ? -0.391 9.700 10.753 1.00 68.69 308 PRO A O 1
ATOM 2354 N N . GLY A 1 309 ? 0.998 9.433 9.011 1.00 64.81 309 GLY A N 1
ATOM 2355 C CA . GLY A 1 309 ? 1.817 10.624 9.267 1.00 64.81 309 GLY A CA 1
ATOM 2356 C C . GLY A 1 309 ? 3.025 10.364 10.175 1.00 64.81 309 GLY A C 1
ATOM 2357 O O . GLY A 1 309 ? 4.051 11.022 10.007 1.00 64.81 309 GLY A O 1
ATOM 2358 N N . GLU A 1 310 ? 2.961 9.358 11.050 1.00 70.56 310 GLU A N 1
ATOM 2359 C CA . GLU A 1 310 ? 4.121 8.856 11.805 1.00 70.56 310 GLU A CA 1
ATOM 2360 C C . GLU A 1 310 ? 4.923 7.851 10.969 1.00 70.56 310 GLU A C 1
ATOM 2362 O O . GLU A 1 310 ? 6.151 7.919 10.920 1.00 70.56 310 GLU A O 1
ATOM 2367 N N . SER A 1 311 ? 4.216 6.994 10.229 1.00 76.19 311 SER A N 1
ATOM 2368 C CA . SER A 1 311 ? 4.764 5.918 9.398 1.00 76.19 311 SER A CA 1
ATOM 2369 C C . SER A 1 311 ? 4.199 5.947 7.969 1.00 76.19 311 SER A C 1
ATOM 2371 O O . SER A 1 311 ? 3.332 6.759 7.628 1.00 76.19 311 SER A O 1
ATOM 2373 N N . GLY A 1 312 ? 4.667 5.019 7.133 1.00 73.50 312 GLY A N 1
ATOM 2374 C CA . GLY A 1 312 ? 4.060 4.683 5.843 1.00 73.50 312 GLY A CA 1
ATOM 2375 C C . GLY A 1 312 ? 2.862 3.732 5.953 1.00 73.50 312 GLY A C 1
ATOM 2376 O O . GLY A 1 312 ? 2.466 3.160 4.937 1.00 73.50 312 GLY A O 1
ATOM 2377 N N . THR A 1 313 ? 2.263 3.595 7.146 1.00 86.69 313 THR A N 1
ATOM 2378 C CA . THR A 1 313 ? 1.117 2.728 7.488 1.00 86.69 313 THR A CA 1
ATOM 2379 C C . THR A 1 313 ? 1.441 1.223 7.437 1.00 86.69 313 THR A C 1
ATOM 2381 O O . THR A 1 313 ? 2.468 0.854 6.859 1.00 86.69 313 THR A O 1
ATOM 2384 N N . PRO A 1 314 ? 0.582 0.322 7.971 1.00 92.88 314 PRO A N 1
ATOM 2385 C CA . PRO A 1 314 ? 0.855 -1.116 7.956 1.00 92.88 314 PRO A CA 1
ATOM 2386 C C . PRO A 1 314 ? 1.254 -1.700 6.585 1.00 92.88 314 PRO A C 1
ATOM 2388 O O . PRO A 1 314 ? 2.211 -2.473 6.543 1.00 92.88 314 PRO A O 1
ATOM 2391 N N . PRO A 1 315 ? 0.614 -1.352 5.442 1.00 94.69 315 PRO A N 1
ATOM 2392 C CA . PRO A 1 315 ? 1.044 -1.887 4.149 1.00 94.69 315 PRO A CA 1
ATOM 2393 C C . PRO A 1 315 ? 2.457 -1.437 3.765 1.00 94.69 315 PRO A C 1
ATOM 2395 O O . PRO A 1 315 ? 3.198 -2.198 3.152 1.00 94.69 315 PRO A O 1
ATOM 2398 N N . GLY A 1 316 ? 2.853 -0.221 4.147 1.00 90.00 316 GLY A N 1
ATOM 2399 C CA . GLY A 1 316 ? 4.206 0.267 3.918 1.00 90.00 316 GLY A CA 1
ATOM 2400 C C . GLY A 1 316 ? 5.238 -0.485 4.758 1.00 90.00 316 GLY A C 1
ATOM 2401 O O . GLY A 1 316 ? 6.275 -0.873 4.230 1.00 90.00 316 GLY A O 1
ATOM 2402 N N . HIS A 1 317 ? 4.945 -0.733 6.037 1.00 89.56 317 HIS A N 1
ATOM 2403 C CA . HIS A 1 317 ? 5.822 -1.490 6.936 1.00 89.56 317 HIS A CA 1
ATOM 2404 C C . HIS A 1 317 ? 6.100 -2.902 6.394 1.00 89.56 317 HIS A C 1
ATOM 2406 O O . HIS A 1 317 ? 7.258 -3.294 6.245 1.00 89.56 317 HIS A O 1
ATOM 2412 N N . TRP A 1 318 ? 5.064 -3.631 5.971 1.00 94.00 318 TRP A N 1
ATOM 2413 C CA . TRP A 1 318 ? 5.234 -4.951 5.350 1.00 94.00 318 TRP A CA 1
ATOM 2414 C C . TRP A 1 318 ? 6.075 -4.919 4.065 1.00 94.00 318 TRP A C 1
ATOM 2416 O O . TRP A 1 318 ? 6.832 -5.855 3.806 1.00 94.00 318 TRP A O 1
ATOM 2426 N N . LEU A 1 319 ? 6.020 -3.837 3.279 1.00 91.88 319 LEU A N 1
ATOM 2427 C CA . LEU A 1 319 ? 6.895 -3.679 2.110 1.00 91.88 319 LEU A CA 1
ATOM 2428 C C . LEU A 1 319 ? 8.334 -3.326 2.465 1.00 91.88 319 LEU A C 1
ATOM 2430 O O . LEU A 1 319 ? 9.237 -3.694 1.710 1.00 91.88 319 LEU A O 1
ATOM 2434 N N . LEU A 1 320 ? 8.577 -2.655 3.591 1.00 88.00 320 LEU A N 1
ATOM 2435 C CA . LEU A 1 320 ? 9.936 -2.470 4.101 1.00 88.00 320 LEU A CA 1
ATOM 2436 C C . LEU A 1 320 ? 10.536 -3.808 4.545 1.00 88.00 320 LEU A C 1
ATOM 2438 O O . LEU A 1 320 ? 11.673 -4.095 4.171 1.00 88.00 320 LEU A O 1
ATOM 2442 N N . ILE A 1 321 ? 9.752 -4.656 5.221 1.00 89.19 321 ILE A N 1
ATOM 2443 C CA . ILE A 1 321 ? 10.150 -6.034 5.557 1.00 89.19 321 ILE A CA 1
ATOM 2444 C C . ILE A 1 321 ? 10.468 -6.816 4.274 1.00 89.19 321 ILE A C 1
ATOM 2446 O O . ILE A 1 321 ? 11.558 -7.370 4.141 1.00 89.19 321 ILE A O 1
ATOM 2450 N N . ALA A 1 322 ? 9.573 -6.804 3.280 1.00 91.06 322 ALA A N 1
ATOM 2451 C CA . ALA A 1 322 ? 9.830 -7.464 1.997 1.00 91.06 322 ALA A CA 1
ATOM 2452 C C . ALA A 1 322 ? 11.101 -6.916 1.315 1.00 91.06 322 ALA A C 1
ATOM 2454 O O . ALA A 1 322 ? 11.928 -7.675 0.818 1.00 91.06 322 ALA A O 1
ATOM 2455 N N . SER A 1 323 ? 11.310 -5.598 1.341 1.00 87.75 323 SER A N 1
ATOM 2456 C CA . SER A 1 323 ? 12.488 -4.950 0.754 1.00 87.75 323 SER A CA 1
ATOM 2457 C C . SER A 1 323 ? 13.798 -5.317 1.452 1.00 87.75 323 SER A C 1
ATOM 2459 O O . SER A 1 323 ? 14.846 -5.345 0.809 1.00 87.75 323 SER A O 1
ATOM 2461 N N . GLN A 1 324 ? 13.767 -5.588 2.755 1.00 86.75 324 GLN A N 1
ATOM 2462 C CA . GLN A 1 324 ? 14.921 -6.084 3.499 1.00 86.75 324 GLN A CA 1
ATOM 2463 C C . GLN A 1 324 ? 15.264 -7.523 3.092 1.00 86.75 324 GLN A C 1
ATOM 2465 O O . GLN A 1 324 ? 16.431 -7.820 2.822 1.00 86.75 324 GLN A O 1
ATOM 2470 N N . LEU A 1 325 ? 14.250 -8.386 2.956 1.00 90.88 325 LEU A N 1
ATOM 2471 C CA . LEU A 1 325 ? 14.429 -9.788 2.564 1.00 90.88 325 LEU A CA 1
ATOM 2472 C C . LEU A 1 325 ? 15.104 -9.943 1.196 1.00 90.88 325 LEU A C 1
ATOM 2474 O O . LEU A 1 325 ? 15.813 -10.921 0.978 1.00 90.88 325 LEU A O 1
ATOM 2478 N N . VAL A 1 326 ? 14.962 -8.967 0.292 1.00 89.50 326 VAL A N 1
ATOM 2479 C CA . VAL A 1 326 ? 15.705 -8.937 -0.983 1.00 89.50 326 VAL A CA 1
ATOM 2480 C C . VAL A 1 326 ? 17.214 -9.027 -0.755 1.00 89.50 326 VAL A C 1
ATOM 2482 O O . VAL A 1 326 ? 17.897 -9.798 -1.429 1.00 89.50 326 VAL A O 1
ATOM 2485 N N . GLY A 1 327 ? 17.735 -8.249 0.197 1.00 84.56 327 GLY A N 1
ATOM 2486 C CA . GLY A 1 327 ? 19.153 -8.245 0.539 1.00 84.56 327 GLY A CA 1
ATOM 2487 C C . GLY A 1 327 ? 19.568 -9.499 1.302 1.00 84.56 327 GLY A C 1
ATOM 2488 O O . GLY A 1 327 ? 20.596 -10.090 0.987 1.00 84.56 327 GLY A O 1
ATOM 2489 N N . GLU A 1 328 ? 18.769 -9.942 2.269 1.00 90.75 328 GLU A N 1
ATOM 2490 C CA . GLU A 1 328 ? 19.101 -11.117 3.090 1.00 90.75 328 GLU A CA 1
ATOM 2491 C C . GLU A 1 328 ? 19.101 -12.418 2.287 1.00 90.75 328 GLU A C 1
ATOM 2493 O O . GLU A 1 328 ? 19.994 -13.249 2.439 1.00 90.75 328 GLU A O 1
ATOM 2498 N N . LEU A 1 329 ? 18.130 -12.570 1.387 1.00 93.69 329 LEU A N 1
ATOM 2499 C CA . LEU A 1 329 ? 17.979 -13.754 0.546 1.00 93.69 329 LEU A CA 1
ATOM 2500 C C . LEU A 1 329 ? 18.731 -13.637 -0.787 1.00 93.69 329 LEU A C 1
ATOM 2502 O O . LEU A 1 329 ? 18.665 -14.563 -1.595 1.00 93.69 329 LEU A O 1
ATOM 2506 N N . GLN A 1 330 ? 19.430 -12.518 -1.023 1.00 92.44 330 GLN A N 1
ATOM 2507 C CA . GLN A 1 330 ? 20.168 -12.235 -2.261 1.00 92.44 330 GLN A CA 1
ATOM 2508 C C . GLN A 1 330 ? 19.295 -12.457 -3.512 1.00 92.44 330 GLN A C 1
ATOM 2510 O O . GLN A 1 330 ? 19.691 -13.140 -4.459 1.00 92.44 330 GLN A O 1
ATOM 2515 N N . LEU A 1 331 ? 18.068 -11.924 -3.492 1.00 95.12 331 LEU A N 1
ATOM 2516 C CA . LEU A 1 331 ? 17.112 -12.125 -4.580 1.00 95.12 331 LEU A CA 1
ATOM 2517 C C . LEU A 1 331 ? 17.550 -11.386 -5.849 1.00 95.12 331 LEU A C 1
ATOM 2519 O O . LEU A 1 331 ? 18.031 -10.254 -5.800 1.00 95.12 331 LEU A O 1
ATOM 2523 N N . ASP A 1 332 ? 17.322 -12.014 -7.004 1.00 95.81 332 ASP A N 1
ATOM 2524 C CA . ASP A 1 332 ? 17.431 -11.339 -8.295 1.00 95.81 332 ASP A CA 1
ATOM 2525 C C . ASP A 1 332 ? 16.219 -10.420 -8.543 1.00 95.81 332 ASP A C 1
ATOM 2527 O O . ASP A 1 332 ? 15.235 -10.423 -7.795 1.00 95.81 332 ASP A O 1
ATOM 2531 N N . ALA A 1 333 ? 16.290 -9.588 -9.585 1.00 96.00 333 ALA A N 1
ATOM 2532 C CA . ALA A 1 333 ? 15.238 -8.614 -9.873 1.00 96.00 333 ALA A CA 1
ATOM 2533 C C . ALA A 1 333 ? 13.883 -9.260 -10.193 1.00 96.00 333 ALA A C 1
ATOM 2535 O O . ALA A 1 333 ? 12.849 -8.684 -9.871 1.00 96.00 333 ALA A O 1
ATOM 2536 N N . GLU A 1 334 ? 13.871 -10.452 -10.789 1.00 97.69 334 GLU A N 1
ATOM 2537 C CA . GLU A 1 334 ? 12.626 -11.133 -11.146 1.00 97.69 334 GLU A CA 1
ATOM 2538 C C . GLU A 1 334 ? 11.913 -11.681 -9.907 1.00 97.69 334 GLU A C 1
ATOM 2540 O O . GLU A 1 334 ? 10.729 -11.405 -9.717 1.00 97.69 334 GLU A O 1
ATOM 2545 N N . ARG A 1 335 ? 12.641 -12.365 -9.012 1.00 98.06 335 ARG A N 1
ATOM 2546 C CA . ARG A 1 335 ? 12.103 -12.814 -7.716 1.00 98.06 335 ARG A CA 1
ATOM 2547 C C . ARG A 1 335 ? 11.720 -11.647 -6.815 1.00 98.06 335 ARG A C 1
ATOM 2549 O O . ARG A 1 335 ? 10.740 -11.729 -6.082 1.00 98.06 335 ARG A O 1
ATOM 2556 N N . THR A 1 336 ? 12.475 -10.555 -6.879 1.00 98.31 336 THR A N 1
ATOM 2557 C CA . THR A 1 336 ? 12.155 -9.329 -6.143 1.00 98.31 336 THR A CA 1
ATOM 2558 C C . THR A 1 336 ? 10.850 -8.719 -6.637 1.00 98.31 336 THR A C 1
ATOM 2560 O O . THR A 1 336 ? 9.968 -8.442 -5.829 1.00 98.31 336 THR A O 1
ATOM 2563 N N . ALA A 1 337 ? 10.694 -8.548 -7.953 1.00 98.31 337 ALA A N 1
ATOM 2564 C CA . ALA A 1 337 ? 9.466 -8.031 -8.542 1.00 98.31 337 ALA A CA 1
ATOM 2565 C C . ALA A 1 337 ? 8.254 -8.902 -8.176 1.00 98.31 337 ALA A C 1
ATOM 2567 O O . ALA A 1 337 ? 7.212 -8.374 -7.792 1.00 98.31 337 ALA A O 1
ATOM 2568 N N . GLU A 1 338 ? 8.407 -10.228 -8.248 1.00 98.19 338 GLU A N 1
ATOM 2569 C CA . GLU A 1 338 ? 7.369 -11.189 -7.868 1.00 98.19 338 GLU A CA 1
ATOM 2570 C C . GLU A 1 338 ? 6.985 -11.070 -6.385 1.00 98.19 338 GLU A C 1
ATOM 2572 O O . GLU A 1 338 ? 5.810 -10.898 -6.062 1.00 98.19 338 GLU A O 1
ATOM 2577 N N . MET A 1 339 ? 7.961 -11.076 -5.473 1.00 98.25 339 MET A N 1
ATOM 2578 C CA . MET A 1 339 ? 7.702 -10.932 -4.038 1.00 98.25 339 MET A CA 1
ATOM 2579 C C . MET A 1 339 ? 6.985 -9.614 -3.715 1.00 98.25 339 MET A C 1
ATOM 2581 O O . MET A 1 339 ? 6.013 -9.610 -2.955 1.00 98.25 339 MET A O 1
ATOM 2585 N N . LEU A 1 340 ? 7.431 -8.499 -4.302 1.00 98.31 340 LEU A N 1
ATOM 2586 C CA . LEU A 1 340 ? 6.846 -7.180 -4.056 1.00 98.31 340 LEU A CA 1
ATOM 2587 C C . LEU A 1 340 ? 5.409 -7.078 -4.575 1.00 98.31 340 LEU A C 1
ATOM 2589 O O . LEU A 1 340 ? 4.552 -6.541 -3.865 1.00 98.31 340 LEU A O 1
ATOM 2593 N N . VAL A 1 341 ? 5.119 -7.603 -5.773 1.00 98.69 341 VAL A N 1
ATOM 2594 C CA . VAL A 1 341 ? 3.761 -7.537 -6.334 1.00 98.69 341 VAL A CA 1
ATOM 2595 C C . VAL A 1 341 ? 2.800 -8.456 -5.600 1.00 98.69 341 VAL A C 1
ATOM 2597 O O . VAL A 1 341 ? 1.710 -8.008 -5.255 1.00 98.69 341 VAL A O 1
ATOM 2600 N N . LEU A 1 342 ? 3.205 -9.688 -5.275 1.00 98.38 342 LEU A N 1
ATOM 2601 C CA . LEU A 1 342 ? 2.353 -10.622 -4.538 1.00 98.38 342 LEU A CA 1
ATOM 2602 C C . LEU A 1 342 ? 2.019 -10.076 -3.149 1.00 98.38 342 LEU A C 1
ATOM 2604 O O . LEU A 1 342 ? 0.858 -10.096 -2.745 1.00 98.38 342 LEU A O 1
ATOM 2608 N N . THR A 1 343 ? 3.013 -9.512 -2.457 1.00 98.31 343 THR A N 1
ATOM 2609 C CA . THR A 1 343 ? 2.811 -8.891 -1.142 1.00 98.31 343 THR A CA 1
ATOM 2610 C C . THR A 1 343 ? 1.868 -7.690 -1.246 1.00 98.31 343 THR A C 1
ATOM 2612 O O . THR A 1 343 ? 0.876 -7.617 -0.523 1.00 98.31 343 THR A O 1
ATOM 2615 N N . SER A 1 344 ? 2.126 -6.762 -2.174 1.00 98.56 344 SER A N 1
ATOM 2616 C CA . SER A 1 344 ? 1.326 -5.536 -2.323 1.00 98.56 344 SER A CA 1
ATOM 2617 C C . SER A 1 344 ? -0.119 -5.814 -2.736 1.00 98.56 344 SER A C 1
ATOM 2619 O O . SER A 1 344 ? -1.044 -5.229 -2.173 1.00 98.56 344 SER A O 1
ATOM 2621 N N . VAL A 1 345 ? -0.321 -6.720 -3.696 1.00 98.56 345 VAL A N 1
ATOM 2622 C CA . VAL A 1 345 ? -1.647 -7.105 -4.193 1.00 98.56 345 VAL A CA 1
ATOM 2623 C C . VAL A 1 345 ? -2.450 -7.817 -3.106 1.00 98.56 345 VAL A C 1
ATOM 2625 O O . VAL A 1 345 ? -3.598 -7.444 -2.863 1.00 98.56 345 VAL A O 1
ATOM 2628 N N . ALA A 1 346 ? -1.841 -8.772 -2.394 1.00 97.62 346 ALA A N 1
ATOM 2629 C CA . ALA A 1 346 ? -2.501 -9.454 -1.283 1.00 97.62 346 ALA A CA 1
ATOM 2630 C C . ALA A 1 346 ? -2.909 -8.473 -0.174 1.00 97.62 346 ALA A C 1
ATOM 2632 O O . ALA A 1 346 ? -4.014 -8.562 0.360 1.00 97.62 346 ALA A O 1
ATOM 2633 N N . MET A 1 347 ? -2.053 -7.495 0.143 1.00 97.50 347 MET A N 1
ATOM 2634 C CA . MET A 1 347 ? -2.391 -6.460 1.119 1.00 97.50 347 MET A CA 1
ATOM 2635 C C . MET A 1 347 ? -3.545 -5.575 0.654 1.00 97.50 347 MET A C 1
ATOM 2637 O O . MET A 1 347 ? -4.455 -5.332 1.442 1.00 97.50 347 MET A O 1
ATOM 2641 N N . ALA A 1 348 ? -3.550 -5.099 -0.593 1.00 98.31 348 ALA A N 1
ATOM 2642 C CA . ALA A 1 348 ? -4.643 -4.263 -1.091 1.00 98.31 348 ALA A CA 1
ATOM 2643 C C . ALA A 1 348 ? -6.003 -4.975 -0.998 1.00 98.31 348 ALA A C 1
ATOM 2645 O O . ALA A 1 348 ? -6.970 -4.382 -0.512 1.00 98.31 348 ALA A O 1
ATOM 2646 N N . ASP A 1 349 ? -6.061 -6.259 -1.355 1.00 98.12 349 ASP A N 1
ATOM 2647 C CA . ASP A 1 349 ? -7.276 -7.069 -1.215 1.00 98.12 349 ASP A CA 1
ATOM 2648 C C . ASP A 1 349 ? -7.656 -7.308 0.247 1.00 98.12 349 ASP A C 1
ATOM 2650 O O . ASP A 1 349 ? -8.831 -7.186 0.608 1.00 98.12 349 ASP A O 1
ATOM 2654 N N . ALA A 1 350 ? -6.674 -7.544 1.122 1.00 96.81 350 ALA A N 1
ATOM 2655 C CA . ALA A 1 350 ? -6.911 -7.635 2.559 1.00 96.81 350 ALA A CA 1
ATOM 2656 C C . ALA A 1 350 ? -7.499 -6.331 3.126 1.00 96.81 350 ALA A C 1
ATOM 2658 O O . ALA A 1 350 ? -8.406 -6.381 3.955 1.00 96.81 350 ALA A O 1
ATOM 2659 N N . PHE A 1 351 ? -7.051 -5.157 2.663 1.00 97.00 351 PHE A N 1
ATOM 2660 C CA . PHE A 1 351 ? -7.634 -3.868 3.048 1.00 97.00 351 PHE A CA 1
ATOM 2661 C C . PHE A 1 351 ? -9.065 -3.702 2.526 1.00 97.00 351 PHE A C 1
ATOM 2663 O O . PHE A 1 351 ? -9.925 -3.236 3.275 1.00 97.00 351 PHE A O 1
ATOM 2670 N N . ILE A 1 352 ? -9.348 -4.101 1.283 1.00 97.12 352 ILE A N 1
ATOM 2671 C CA . ILE A 1 352 ? -10.705 -4.072 0.708 1.00 97.12 352 ILE A CA 1
ATOM 2672 C C . ILE A 1 352 ? -11.655 -4.962 1.528 1.00 97.12 352 ILE A C 1
ATOM 2674 O O . ILE A 1 352 ? -12.702 -4.484 1.978 1.00 97.12 352 ILE A O 1
ATOM 2678 N N . SER A 1 353 ? -11.262 -6.208 1.804 1.00 96.12 353 SER A N 1
ATOM 2679 C CA . SER A 1 353 ? -12.035 -7.163 2.611 1.00 96.12 353 SER A CA 1
ATOM 2680 C C . SER A 1 353 ? -12.207 -6.703 4.064 1.00 96.12 353 SER A C 1
ATOM 2682 O O . SER A 1 353 ? -13.324 -6.611 4.575 1.00 96.12 353 SER A O 1
ATOM 2684 N N . CYS A 1 354 ? -11.121 -6.299 4.723 1.00 95.50 354 CYS A N 1
ATOM 2685 C CA . CYS A 1 354 ? -11.160 -5.862 6.115 1.00 95.50 354 CYS A CA 1
ATOM 2686 C C . CYS A 1 354 ? -12.042 -4.621 6.301 1.00 95.50 354 CYS A C 1
ATOM 2688 O O . CYS A 1 354 ? -12.817 -4.551 7.256 1.00 95.50 354 CYS A O 1
ATOM 2690 N N . TRP A 1 355 ? -11.985 -3.646 5.386 1.00 95.56 355 TRP A N 1
ATOM 2691 C CA . TRP A 1 355 ? -12.864 -2.478 5.464 1.00 95.56 355 TRP A CA 1
ATOM 2692 C C . TRP A 1 355 ? -14.322 -2.822 5.175 1.00 95.56 355 TRP A C 1
ATOM 2694 O O . TRP A 1 355 ? -15.200 -2.251 5.820 1.00 95.56 355 TRP A O 1
ATOM 2704 N N . HIS A 1 356 ? -14.596 -3.753 4.258 1.00 94.88 356 HIS A N 1
ATOM 2705 C CA . HIS A 1 356 ? -15.953 -4.251 4.053 1.00 94.88 356 HIS A CA 1
ATOM 2706 C C . HIS A 1 356 ? -16.548 -4.759 5.373 1.00 94.88 356 HIS A C 1
ATOM 2708 O O . HIS A 1 356 ? -17.585 -4.263 5.810 1.00 94.88 356 HIS A O 1
ATOM 2714 N N . GLU A 1 357 ? -15.839 -5.644 6.072 1.00 94.62 357 GLU A N 1
ATOM 2715 C CA . GLU A 1 357 ? -16.293 -6.194 7.353 1.00 94.62 357 GLU A CA 1
ATOM 2716 C C . GLU A 1 357 ? -16.408 -5.129 8.449 1.00 94.62 357 GLU A C 1
ATOM 2718 O O . GLU A 1 357 ? -17.421 -5.055 9.154 1.00 94.62 357 GLU A O 1
ATOM 2723 N N . LYS A 1 358 ? -15.408 -4.243 8.574 1.00 94.69 358 LYS A N 1
ATOM 2724 C CA . LYS A 1 358 ? -15.427 -3.154 9.565 1.00 94.69 358 LYS A CA 1
ATOM 2725 C C . LYS A 1 358 ? -16.688 -2.308 9.455 1.00 94.69 358 LYS A C 1
ATOM 2727 O O . LYS A 1 358 ? -17.283 -1.987 10.482 1.00 94.69 358 LYS A O 1
ATOM 2732 N N . PHE A 1 359 ? -17.098 -1.954 8.239 1.00 94.69 359 PHE A N 1
ATOM 2733 C CA . PHE A 1 359 ? -18.263 -1.101 8.025 1.00 94.69 359 PHE A CA 1
ATOM 2734 C C . PHE A 1 359 ? -19.585 -1.880 7.989 1.00 94.69 359 PHE A C 1
ATOM 2736 O O . PHE A 1 359 ? -20.600 -1.323 8.413 1.00 94.69 359 PHE A O 1
ATOM 2743 N N . SER A 1 360 ? -19.576 -3.166 7.620 1.00 92.75 360 SER A N 1
ATOM 2744 C CA . SER A 1 360 ? -20.734 -4.065 7.749 1.00 92.75 360 SER A CA 1
ATOM 2745 C C . SER A 1 360 ? -21.151 -4.262 9.211 1.00 92.75 360 SER A C 1
ATOM 2747 O O . SER A 1 360 ? -22.333 -4.140 9.539 1.00 92.75 360 SER A O 1
ATOM 2749 N N . TRP A 1 361 ? -20.195 -4.490 10.118 1.00 93.25 361 TRP A N 1
ATOM 2750 C CA . TRP A 1 361 ? -20.489 -4.646 11.549 1.00 93.25 361 TRP A CA 1
ATOM 2751 C C . TRP A 1 361 ? -20.536 -3.316 12.297 1.00 93.25 361 TRP A C 1
ATOM 2753 O O . TRP A 1 361 ? -21.308 -3.175 13.248 1.00 93.25 361 TRP A O 1
ATOM 2763 N N . SER A 1 362 ? -19.719 -2.345 11.873 1.00 95.19 362 SER A N 1
ATOM 2764 C CA . SER A 1 362 ? -19.534 -1.052 12.541 1.00 95.19 362 SER A CA 1
ATOM 2765 C C . SER A 1 362 ? -19.377 -1.222 14.057 1.00 95.19 362 SER A C 1
ATOM 2767 O O . SER A 1 362 ? -20.054 -0.547 14.826 1.00 95.19 362 SER A O 1
ATOM 2769 N N . LEU A 1 363 ? -18.556 -2.181 14.497 1.00 96.56 363 LEU A N 1
ATOM 2770 C CA . LEU A 1 363 ? -18.462 -2.582 15.902 1.00 96.56 363 LEU A CA 1
ATOM 2771 C C . LEU A 1 363 ? -17.796 -1.495 16.763 1.00 96.56 363 LEU A C 1
ATOM 2773 O O . LEU A 1 363 ? -16.813 -0.875 16.356 1.00 96.56 363 LEU A O 1
ATOM 2777 N N . ILE A 1 364 ? -18.319 -1.282 17.971 1.00 97.00 364 ILE A N 1
ATOM 2778 C CA . ILE A 1 364 ? -17.736 -0.381 18.974 1.00 97.00 364 ILE A CA 1
ATOM 2779 C C . ILE A 1 364 ? -16.279 -0.744 19.317 1.00 97.00 364 ILE A C 1
ATOM 2781 O O . ILE A 1 364 ? -15.917 -1.917 19.405 1.00 97.00 364 ILE A O 1
ATOM 2785 N N . ARG A 1 365 ? -15.437 0.273 19.544 1.00 96.19 365 ARG A N 1
ATOM 2786 C CA . ARG A 1 365 ? -14.050 0.096 20.004 1.00 96.19 365 ARG A CA 1
ATOM 2787 C C . ARG A 1 365 ? -14.002 -0.219 21.510 1.00 96.19 365 ARG A C 1
ATOM 2789 O O . ARG A 1 365 ? -14.855 0.280 22.250 1.00 96.19 365 ARG A O 1
ATOM 2796 N N . PRO A 1 366 ? -12.985 -0.961 21.996 1.00 96.88 366 PRO A N 1
ATOM 2797 C CA . PRO A 1 366 ? -12.870 -1.311 23.413 1.00 96.88 366 PRO A CA 1
ATOM 2798 C C . PRO A 1 366 ? -12.921 -0.111 24.360 1.00 96.88 366 PRO A C 1
ATOM 2800 O O . PRO A 1 366 ? -13.667 -0.162 25.329 1.00 96.88 366 PRO A O 1
ATOM 2803 N N . ILE A 1 367 ? -12.218 0.987 24.049 1.00 95.50 367 ILE A N 1
ATOM 2804 C CA . ILE A 1 367 ? -12.180 2.200 24.886 1.00 95.50 367 ILE A CA 1
ATOM 2805 C C . ILE A 1 367 ? -13.584 2.717 25.227 1.00 95.50 367 ILE A C 1
ATOM 2807 O O . ILE A 1 367 ? -13.911 2.918 26.393 1.00 95.50 367 ILE A O 1
ATOM 2811 N N . THR A 1 368 ? -14.466 2.828 24.231 1.00 95.75 368 THR A N 1
ATOM 2812 C CA . THR A 1 368 ? -15.830 3.325 24.435 1.00 95.75 368 THR A CA 1
ATOM 2813 C C . THR A 1 368 ? -16.660 2.371 25.289 1.00 95.75 368 THR A C 1
ATOM 2815 O O . THR A 1 368 ? -17.478 2.813 26.094 1.00 95.75 368 THR A O 1
ATOM 2818 N N . TYR A 1 369 ? -16.498 1.060 25.100 1.00 98.00 369 TYR A N 1
ATOM 2819 C CA . TYR A 1 369 ? -17.213 0.077 25.907 1.00 98.00 369 TYR A CA 1
ATOM 2820 C C . TYR A 1 369 ? -16.703 0.061 27.353 1.00 98.00 369 TYR A C 1
ATOM 2822 O O . TYR A 1 369 ? -17.508 0.128 28.279 1.00 98.00 369 TYR A O 1
ATOM 2830 N N . ILE A 1 370 ? -15.380 0.033 27.544 1.00 98.06 370 ILE A N 1
ATOM 2831 C CA . ILE A 1 370 ? -14.720 0.052 28.855 1.00 98.06 370 ILE A CA 1
ATOM 2832 C C . ILE A 1 370 ? -15.157 1.290 29.637 1.00 98.06 370 ILE A C 1
ATOM 2834 O O . ILE A 1 370 ? -15.596 1.146 30.773 1.00 98.06 370 ILE A O 1
ATOM 2838 N N . HIS A 1 371 ? -15.157 2.474 29.019 1.00 97.06 371 HIS A N 1
ATOM 2839 C CA . HIS A 1 371 ? -15.613 3.701 29.680 1.00 97.06 371 HIS A CA 1
ATOM 2840 C C . HIS A 1 371 ? -17.060 3.645 30.162 1.00 97.06 371 HIS A C 1
ATOM 2842 O O . HIS A 1 371 ? -17.395 4.223 31.192 1.00 97.06 371 HIS A O 1
ATOM 2848 N N . ARG A 1 372 ? -17.931 2.968 29.411 1.00 96.31 372 ARG A N 1
ATOM 2849 C CA . ARG A 1 372 ? -19.360 2.871 29.732 1.00 96.31 372 ARG A CA 1
ATOM 2850 C C . ARG A 1 372 ? -19.664 1.827 30.800 1.00 96.31 372 ARG A C 1
ATOM 2852 O O . ARG A 1 372 ? -20.631 2.010 31.531 1.00 96.31 372 ARG A O 1
ATOM 2859 N N . VAL A 1 373 ? -18.922 0.720 30.813 1.00 97.94 373 VAL A N 1
ATOM 2860 C CA . VAL A 1 373 ? -19.335 -0.516 31.504 1.00 97.94 373 VAL A CA 1
ATOM 2861 C C . VAL A 1 373 ? -18.339 -0.966 32.578 1.00 97.94 373 VAL A C 1
ATOM 2863 O O . VAL A 1 373 ? -18.735 -1.678 33.494 1.00 97.94 373 VAL A O 1
ATOM 2866 N N . ILE A 1 374 ? -17.063 -0.577 32.487 1.00 97.19 374 ILE A N 1
ATOM 2867 C CA . ILE A 1 374 ? -15.985 -1.099 33.344 1.00 97.19 374 ILE A CA 1
ATOM 2868 C C . ILE A 1 374 ? -15.310 0.026 34.138 1.00 97.19 374 ILE A C 1
ATOM 2870 O O . ILE A 1 374 ? -15.381 0.032 35.362 1.00 97.19 374 ILE A O 1
ATOM 2874 N N . ASP A 1 375 ? -14.659 0.974 33.461 1.00 97.50 375 ASP A N 1
ATOM 2875 C CA . ASP A 1 375 ? -13.890 2.048 34.098 1.00 97.50 375 ASP A CA 1
ATOM 2876 C C . ASP A 1 375 ? -13.861 3.304 33.205 1.00 97.50 375 ASP A C 1
ATOM 2878 O O . ASP A 1 375 ? -13.197 3.297 32.163 1.00 97.50 375 ASP A O 1
ATOM 2882 N N . PRO A 1 376 ? -14.534 4.405 33.594 1.00 96.19 376 PRO A N 1
ATOM 2883 C CA . PRO A 1 376 ? -14.574 5.645 32.815 1.00 96.19 376 PRO A CA 1
ATOM 2884 C C . PRO A 1 376 ? -13.234 6.392 32.748 1.00 96.19 376 PRO A C 1
ATOM 2886 O O . PRO A 1 376 ? -13.127 7.354 31.994 1.00 96.19 376 PRO A O 1
ATOM 2889 N N . ARG A 1 377 ? -12.217 5.995 33.527 1.00 95.38 377 ARG A N 1
ATOM 2890 C CA . ARG A 1 377 ? -10.909 6.676 33.587 1.00 95.38 377 ARG A CA 1
ATOM 2891 C C . ARG A 1 377 ? -9.790 5.920 32.874 1.00 95.38 377 ARG A C 1
ATOM 2893 O O . ARG A 1 377 ? -8.650 6.383 32.872 1.00 95.38 377 ARG A O 1
ATOM 2900 N N . TRP A 1 378 ? -10.080 4.755 32.306 1.00 95.06 378 TRP A N 1
ATOM 2901 C CA . TRP A 1 378 ? -9.078 3.952 31.612 1.00 95.06 378 TRP A CA 1
ATOM 2902 C C . TRP A 1 378 ? -8.649 4.605 30.291 1.00 95.06 378 TRP A C 1
ATOM 2904 O O . TRP A 1 378 ? -9.464 5.219 29.610 1.00 95.06 378 TRP A O 1
ATOM 2914 N N . HIS A 1 379 ? -7.383 4.465 29.899 1.00 89.75 379 HIS A N 1
ATOM 2915 C CA . HIS A 1 379 ? -6.854 5.030 28.654 1.00 89.75 379 HIS A CA 1
ATOM 2916 C C . HIS A 1 379 ? -6.097 3.961 27.863 1.00 89.75 379 HIS A C 1
ATOM 2918 O O . HIS A 1 379 ? -5.486 3.064 28.442 1.00 89.75 379 HIS A O 1
ATOM 2924 N N . THR A 1 380 ? -6.124 4.062 26.533 1.00 88.81 380 THR A N 1
ATOM 2925 C CA . THR A 1 380 ? -5.341 3.188 25.652 1.00 88.81 380 THR A CA 1
ATOM 2926 C C . THR A 1 380 ? -3.881 3.640 25.592 1.00 88.81 380 THR A C 1
ATOM 2928 O O . THR A 1 380 ? -3.597 4.832 25.678 1.00 88.81 380 THR A O 1
ATOM 2931 N N . LEU A 1 381 ? -2.950 2.697 25.396 1.00 84.19 381 LEU A N 1
ATOM 2932 C CA . LEU A 1 381 ? -1.539 3.022 25.134 1.00 84.19 381 LEU A CA 1
ATOM 2933 C C . LEU A 1 381 ? -1.376 3.813 23.828 1.00 84.19 381 LEU A C 1
ATOM 2935 O O . LEU A 1 381 ? -0.655 4.801 23.784 1.00 84.19 381 LEU A O 1
ATOM 2939 N N . ILE A 1 382 ? -2.045 3.349 22.773 1.00 81.38 382 ILE A N 1
ATOM 2940 C CA . ILE A 1 382 ? -2.028 3.950 21.438 1.00 81.38 382 ILE A CA 1
ATOM 2941 C C . ILE A 1 382 ? -3.386 4.608 21.215 1.00 81.38 382 ILE A C 1
ATOM 2943 O O . ILE A 1 382 ? -4.419 4.052 21.610 1.00 81.38 382 ILE A O 1
ATOM 2947 N N . SER A 1 383 ? -3.401 5.783 20.590 1.00 80.19 383 SER A N 1
ATOM 2948 C CA . SER A 1 383 ? -4.639 6.447 20.174 1.00 80.19 383 SER A CA 1
ATOM 2949 C C . SER A 1 383 ? -5.498 5.499 19.337 1.00 80.19 383 SER A C 1
ATOM 2951 O O . SER A 1 383 ? -4.998 4.811 18.453 1.00 80.19 383 SER A O 1
ATOM 2953 N N . THR A 1 384 ? -6.797 5.428 19.635 1.00 84.94 384 THR A N 1
ATOM 2954 C CA . THR A 1 384 ? -7.703 4.500 18.941 1.00 84.94 384 THR A CA 1
ATOM 2955 C C . THR A 1 384 ? -7.977 4.988 17.512 1.00 84.94 384 THR A C 1
ATOM 2957 O O . THR A 1 384 ? -8.584 6.056 17.395 1.00 84.94 384 THR A O 1
ATOM 2960 N N . PRO A 1 385 ? -7.612 4.220 16.461 1.00 80.44 385 PRO A N 1
ATOM 2961 C CA . PRO A 1 385 ? -7.795 4.631 15.065 1.00 80.44 385 PRO A CA 1
ATOM 2962 C C . PRO A 1 385 ? -9.241 4.589 14.555 1.00 80.44 385 PRO A C 1
ATOM 2964 O O . PRO A 1 385 ? -10.072 3.798 15.087 1.00 80.44 385 PRO A O 1
#

Sequence (385 aa):
MTRHALAGGIAWVVAASACRAAPPPVDARMLTDWMRAQYALVRAERLSPPVASRVFAYGAVALYEAVAAGSPRLRSLAGQLNGLSALPRPEPRERYDWAIVAASAETTLLKVLFKEGLPATQVAIAQLGDSQIAARRASRPVHDRSTAYGATLGRAIAEWATGDRFFETRGLAWKPPRGRRYWVNTAEPQQYISSSLSAQSEAVSLRNPADTLTAGAAAERSLIVSRPKSASIKTLAALNPTGATEPYWGRLRPFVLTSMDECAPPRPPPYSEAPGSEFYRQAKAVYDTGSTLTPEQREIALYWADNPGESGTPPGHWLLIASQLVGELQLDAERTAEMLVLTSVAMADAFISCWHEKFSWSLIRPITYIHRVIDPRWHTLISTP

pLDDT: mean 83.76, std 20.13, range [27.44, 98.88]

Foldseek 3Di:
DDDDDDPDDDDPPPPPPPVQDAWDAAFLLLLLVLLVLLFLQQLLLLFDQLLSLLLLLLLLLLLQQLNQLVDPPDDRCQVQWPQRPDFDHADPPDGAHSQLLSLLLNLLQQCLLCVLPDPVSNVSSCVSSVVSLVVTDHDPVRSVSSNVNSNRRSVSSNVSSVPQCLLVLWPDDDDWDDDPFFADQPDDPVQVVCLLPPLPPDDLPDPPVLPPPDPPPPDNPPRPSPDQRDPPDGSSHNDDSRDDPRLPLLSTRATRDPDLCPPDDDDDQPDDLDPPGPNNVVLVVQQVCQVDPDPVNLSVCVVQVQRRSNTSRPLSVVSSVLSSVCVVVVDGNNVSSVSSNVSSSVSSSVSSSVSVVCNVSSGYDSLSSCCVRPNVPDDGSHPDD

Secondary structure (DSSP, 8-state):
--------------------PPPPPPPHHHHHHHHHHHHHHHHHTT--HHHHHHHHHHHHHHHHHHHHTT-SS---STTTSTT------PPTT----HHHHHHHHHHHHHHHHTTTS-HHHHHHHHHHHHHHHHT----HHHHHHHHHHHHHHHHHHHHHHHTTSTGGGTT----PPPSTTB------HHHHHGGGSGGGT-------TT----TTSSSSTT--TTPPPPTT-SSSPPP-TTS-S-TTGGGSPPSS-SSTTTTPPPPPPPP--STTSHHHHHHHHHHHHHHS--HHHHHHHHHT---BTTBSHHHHHHHHHHHHHHHHTT--HHHHHHHHHHHHHHHHHHHHHHHHHHHHH-BPPHHHHHHHHT-TT---SS---

Radius of gyration: 26.45 Å; chains: 1; bounding box: 98×38×92 Å